Protein 4BKL (pdb70)

InterPro domains:
  IPR000885 Fibrillar collagen, C-terminal [PF01410] (1252-1486)
  IPR000885 Fibrillar collagen, C-terminal [PS51461] (1253-1487)
  IPR000885 Fibrillar collagen, C-terminal [SM00038] (1252-1487)
  IPR001007 VWFC domain [PF00093] (34-88)
  IPR001007 VWFC domain [PS01208] (52-88)
  IPR001007 VWFC domain [PS50184] (32-89)
  IPR001007 VWFC domain [SM00214] (34-88)
  IPR008160 Collagen triple helix repeat [PF01391] (116-173)
  IPR008160 Collagen triple helix repeat [PF01391] (258-317)
  IPR008160 Collagen triple helix repeat [PF01391] (801-859)
  IPR008160 Collagen triple helix repeat [PF01391] (1158-1214)
  IPR050149 Collagen superfamily [PTHR24023] (883-1233)

Organism: Mus musculus (NCBI:txid10090)

Sequence (495 aa):
QVQLQQSGAELAKPGTSVKMSCKASGYTFISYWMNWVKQRPGQGLEWIGAINPSDGYTEYNQKFKDKAIMTADRSSSTAYMQLSSLTSEDSALYYCARYGGYFDYWGQGTTLTVSSAKTTPPSVYPLAPGCGDTTGSSVTLGCLVKGYFPESVTVTWSSGSLSSSVHTFPALLQSGLYTMSSSVTVPSSTWPSQTVTCSVAHPASSTTVDKKLEPSDIVLTQSPASLAVSLGQRATISCRASESVEYFGTSLMQWYQQKPGQPPKLLIYAASNVESGVPARFSGSGSGTDFSLNIHPVEEDDIAMYFCQQSREVPYTFGGGSKLEIKRADAAPTVSIFPPSSEQLTSGGASVVCFLNNFYPKDINVKWKIDGSERQNGVLNSWTDQDSKDSTYSMSSTLTLTKDEYERHNSYTCEATHKTSTSPIVKSFNRNPGPGMGERGAAGIAGPKGPGPGPGPGMGERGAAGIAGPKGPGGPGPGMGERGAAGIAGPKGPG

B-factor: mean 119.39, std 26.13, range [68.27, 277.97]

Radius of gyration: 27.15 Å; Cα contacts (8 Å, |Δi|>4): 1372; chains: 5; bounding box: 95×53×59 Å

Solvent-accessible surface area: 23554 Å² total

GO terms:
  GO:0031012 extracellular matrix (C, HDA)
  GO:0005576 extracellular region (C, IDA)
  GO:0005604 basement membrane (C, IDA)
  GO:0005737 cytoplasm (C, IDA)
  GO:0031012 extracellular matrix (C, IDA)
  GO:0005581 collagen trimer (C, IDA)
  GO:0005585 collagen type II trimer (C, IDA)
  GO:0071773 cellular response to BMP stimulus (P, IDA)
  GO:0001502 cartilage condensation (P, IMP)
  GO:0001894 tissue homeostasis (P, IMP)
  GO:0001958 endochondral ossification (P, IMP)
  GO:0002062 chondrocyte differentiation (P, IMP)
  GO:0003007 heart morphogenesis (P, IMP)
  GO:0035108 limb morphogenesis (P, IMP)
  GO:0042472 inner ear morphogenesis (P, IMP)
  GO:0010468 regulation of gene expression (P, IMP)
  GO:0005585 collagen type II trimer (C, IMP)
  GO:2001240 negative regulation of extrinsic apoptotic signaling pathway in absence of ligand (P, IMP)
  GO:0030199 collagen fibril organization (P, IMP)
  GO:0051216 cartilage development (P, IMP)

Foldseek 3Di:
DWAWAWDAADEEEAQAKDKIKTQTDDDQLQPWKKFKWFDAPPDDIHTAWIARQVVQDIGGDPVCVVFKDKGYDNVRSMIMIMGGRHDQVNFGWMKMFTDDPHRPGIHPTHGYGYHPDDFDAWDKAWFADDPDDDADQKDKTKIKTWFGDDADKDKDKPNNPDPPQKDWDHWDADPNGIITMMMHMDTRVCPPVPWMKMKMDDVRVPDIDIGIDDHD/DKAKEKPDAEDAEAFQDKDKIKIFIPFWFADPPAHFKWKWWADPPDDIDTAGTSFQDGDPPHDPQWGWDDGTRMTMIMGGGDALVRFTKMKMWGPRDPVTDMYPIYGYAYDDDFDAWDKDKDWFDPVVVVVFKTKIKMKTDFGDDDDKDKWKAFPNHGDDDQKDKDKDDRHSPRRGIMMMMMRIDTNVVVVVTFKIKMWMDDPVDPDIDMDMDGHD/DDDDDDDDDDDDDDDDDDDPD/DCDDDDDDDDDDDDDDDDDDD/DQDDDDDDDDDDDDDDDDDDD

CATH classification: 2.60.40.10 (+1 more: 2.60.40.10)

Structure (mmCIF, N/CA/C/O backbone):
data_4BKL
#
_entry.id   4BKL
#
_cell.length_a   95.180
_cell.length_b   95.180
_cell.length_c   190.420
_cell.angle_alpha   90.00
_cell.angle_beta   90.00
_cell.angle_gamma   120.00
#
_symmetry.space_group_name_H-M   'P 31 2 1'
#
loop_
_entity.id
_entity.type
_entity.pdbx_description
1 polymer 'M2139 FAB FRAGMENT HEAVY CHAIN'
2 polymer 'M2139 FAB FRAGMENT LIGHT CHAIN'
3 polymer 'J1 EPITOPE'
#
loop_
_atom_site.group_PDB
_atom_site.id
_atom_site.type_symbol
_atom_site.label_atom_id
_atom_site.label_alt_id
_atom_site.label_comp_id
_atom_site.label_asym_id
_atom_site.label_entity_id
_atom_site.label_seq_id
_atom_site.pdbx_PDB_ins_code
_atom_site.Cartn_x
_atom_site.Cartn_y
_atom_site.Cartn_z
_atom_site.occupancy
_atom_site.B_iso_or_equiv
_atom_site.auth_seq_id
_atom_site.auth_comp_id
_atom_site.auth_asym_id
_atom_site.auth_atom_id
_atom_site.pdbx_PDB_model_num
ATOM 1 N N . GLN A 1 1 ? -44.980 33.619 7.599 1.00 106.64 1 GLN A N 1
ATOM 2 C CA . GLN A 1 1 ? -44.641 32.861 6.361 1.00 114.53 1 GLN A CA 1
ATOM 3 C C . GLN A 1 1 ? -44.658 31.356 6.659 1.00 117.74 1 GLN A C 1
ATOM 4 O O . GLN A 1 1 ? -44.577 30.933 7.820 1.00 117.21 1 GLN A O 1
ATOM 10 N N . VAL A 1 2 ? -44.815 30.570 5.593 1.00 114.08 2 VAL A N 1
ATOM 11 C CA . VAL A 1 2 ? -44.547 29.133 5.594 1.00 110.67 2 VAL A CA 1
ATOM 12 C C . VAL A 1 2 ? -43.307 28.803 6.438 1.00 110.83 2 VAL A C 1
ATOM 13 O O . VAL A 1 2 ? -42.240 29.393 6.246 1.00 98.83 2 VAL A O 1
ATOM 17 N N . GLN A 1 3 ? -43.445 27.847 7.353 1.00 114.56 3 GLN A N 1
ATOM 18 C CA . GLN A 1 3 ? -42.325 27.435 8.207 1.00 117.02 3 GLN A CA 1
ATOM 19 C C . GLN A 1 3 ? -42.347 25.962 8.600 1.00 109.70 3 GLN A C 1
ATOM 20 O O . GLN A 1 3 ? -43.404 25.413 8.917 1.00 120.26 3 GLN A O 1
ATOM 26 N N . LEU A 1 4 ? -41.158 25.355 8.618 1.00 94.72 4 LEU A N 1
ATOM 27 C CA . LEU A 1 4 ? -40.997 23.927 8.883 1.00 88.50 4 LEU A CA 1
ATOM 28 C C . LEU A 1 4 ? -40.089 23.682 10.088 1.00 90.28 4 LEU A C 1
ATOM 29 O O . LEU A 1 4 ? -38.889 23.410 9.962 1.00 85.61 4 LEU A O 1
ATOM 34 N N . GLN A 1 5 ? -40.689 23.778 11.265 1.00 94.78 5 GLN A N 1
ATOM 35 C CA . GLN A 1 5 ? -39.949 23.691 12.512 1.00 106.09 5 GLN A CA 1
ATOM 36 C C . GLN A 1 5 ? -39.584 22.247 12.744 1.00 97.42 5 GLN A C 1
ATOM 37 O O . GLN A 1 5 ? -40.441 21.424 13.078 1.00 106.55 5 GLN A O 1
ATOM 43 N N . GLN A 1 6 ? -38.307 21.951 12.551 1.00 89.99 6 GLN A N 1
ATOM 44 C CA . GLN A 1 6 ? -37.767 20.613 12.771 1.00 93.33 6 GLN A CA 1
ATOM 45 C C . GLN A 1 6 ? -37.306 20.382 14.191 1.00 88.13 6 GLN A C 1
ATOM 46 O O . GLN A 1 6 ? -36.896 21.305 14.872 1.00 97.67 6 GLN A O 1
ATOM 52 N N . SER A 1 7 ? -37.342 19.135 14.632 1.00 93.46 7 SER A N 1
ATOM 53 C CA . SER A 1 7 ? -36.944 18.820 16.009 1.00 95.13 7 SER A CA 1
ATOM 54 C C . SER A 1 7 ? -35.431 18.891 16.245 1.00 90.90 7 SER A C 1
ATOM 55 O O . SER A 1 7 ? -34.611 18.931 15.307 1.00 75.29 7 SER A O 1
ATOM 58 N N . GLY A 1 8 ? -35.096 18.859 17.535 1.00 94.03 8 GLY A N 1
ATOM 59 C CA . GLY A 1 8 ? -33.724 18.948 18.023 1.00 96.02 8 GLY A CA 1
ATOM 60 C C . GLY A 1 8 ? -32.813 17.838 17.558 1.00 92.58 8 GLY A C 1
ATOM 61 O O . GLY A 1 8 ? -33.271 16.790 17.123 1.00 95.88 8 GLY A O 1
ATOM 62 N N . ALA A 1 9 ? -31.511 18.086 17.645 1.00 99.31 9 ALA A N 1
ATOM 63 C CA . ALA A 1 9 ? -30.514 17.112 17.231 1.00 96.83 9 ALA A CA 1
ATOM 64 C C . ALA A 1 9 ? -30.518 15.960 18.201 1.00 95.71 9 ALA A C 1
ATOM 65 O O . ALA A 1 9 ? -31.080 16.062 19.307 1.00 82.90 9 ALA A O 1
ATOM 67 N N . GLU A 1 10 ? -29.879 14.874 17.760 1.00 104.20 10 GLU A N 1
ATOM 68 C CA . GLU A 1 10 ? -30.011 13.557 18.380 1.00 104.08 10 GLU A CA 1
ATOM 69 C C . GLU A 1 10 ? -28.766 12.721 18.267 1.00 99.47 10 GLU A C 1
ATOM 70 O O . GLU A 1 10 ? -28.120 12.676 17.205 1.00 96.97 10 GLU A O 1
ATOM 76 N N . LEU A 1 11 ? -28.459 12.034 19.363 1.00 95.07 11 LEU A N 1
ATOM 77 C CA . LEU A 1 11 ? -27.447 10.987 19.353 1.00 100.84 11 LEU A CA 1
ATOM 78 C C . LEU A 1 11 ? -28.018 9.658 19.870 1.00 109.00 11 LEU A C 1
ATOM 79 O O . LEU A 1 11 ? -28.751 9.630 20.864 1.00 117.34 11 LEU A O 1
ATOM 84 N N . ALA A 1 12 ? -27.687 8.557 19.194 1.00 110.60 12 ALA A N 1
ATOM 85 C CA . ALA A 1 12 ? -28.234 7.247 19.573 1.00 112.65 12 ALA A CA 1
ATOM 86 C C . ALA A 1 12 ? -27.218 6.108 19.448 1.00 118.08 12 ALA A C 1
ATOM 87 O O . ALA A 1 12 ? -26.347 6.117 18.559 1.00 108.48 12 ALA A O 1
ATOM 89 N N . LYS A 1 13 ? -27.335 5.135 20.354 1.00 113.29 13 LYS A N 1
ATOM 90 C CA . LYS A 1 13 ? -26.481 3.959 20.317 1.00 113.37 13 LYS A CA 1
ATOM 91 C C . LYS A 1 13 ? -26.952 3.077 19.174 1.00 108.00 13 LYS A C 1
ATOM 92 O O . LYS A 1 13 ? -28.161 2.940 18.964 1.00 106.99 13 LYS A O 1
ATOM 98 N N . PRO A 1 14 ? -26.012 2.474 18.427 1.00 102.82 14 PRO A N 1
ATOM 99 C CA . PRO A 1 14 ? -26.470 1.740 17.253 1.00 103.53 14 PRO A CA 1
ATOM 100 C C . PRO A 1 14 ? -27.441 0.637 17.649 1.00 108.84 14 PRO A C 1
ATOM 101 O O . PRO A 1 14 ? -27.367 0.122 18.769 1.00 105.66 14 PRO A O 1
ATOM 105 N N . GLY A 1 15 ? -28.360 0.307 16.750 1.00 108.63 15 GLY A N 1
ATOM 106 C CA . GLY A 1 15 ? -29.401 -0.663 17.042 1.00 117.03 15 GLY A CA 1
ATOM 107 C C . GLY A 1 15 ? -30.610 -0.125 17.797 1.00 118.38 15 GLY A C 1
ATOM 108 O O . GLY A 1 15 ? -31.535 -0.883 18.065 1.00 124.81 15 GLY A O 1
ATOM 109 N N . THR A 1 16 ? -30.636 1.162 18.141 1.00 115.98 16 THR A N 1
ATOM 110 C CA . THR A 1 16 ? -31.825 1.732 18.797 1.00 117.74 16 THR A CA 1
ATOM 111 C C . THR A 1 16 ? -32.759 2.435 17.805 1.00 121.32 16 THR A C 1
ATOM 112 O O . THR A 1 16 ? -32.408 2.636 16.647 1.00 101.72 16 THR A O 1
ATOM 116 N N . SER A 1 17 ? -33.964 2.773 18.259 1.00 128.94 17 SER A N 1
ATOM 117 C CA . SER A 1 17 ? -34.899 3.530 17.424 1.00 135.27 17 SER A CA 1
ATOM 118 C C . SER A 1 17 ? -34.716 5.030 17.665 1.00 135.97 17 SER A C 1
ATOM 119 O O . SER A 1 17 ? -34.040 5.436 18.617 1.00 132.15 17 SER A O 1
ATOM 122 N N . VAL A 1 18 ? -35.316 5.833 16.784 1.00 128.58 18 VAL A N 1
ATOM 123 C CA . VAL A 1 18 ? -35.269 7.297 16.844 1.00 111.82 18 VAL A CA 1
ATOM 124 C C . VAL A 1 18 ? -36.464 7.878 16.100 1.00 113.07 18 VAL A C 1
ATOM 125 O O . VAL A 1 18 ? -36.752 7.488 14.963 1.00 113.06 18 VAL A O 1
ATOM 129 N N . LYS A 1 19 ? -37.147 8.824 16.737 1.00 117.05 19 LYS A N 1
ATOM 130 C CA . LYS A 1 19 ? -38.306 9.478 16.135 1.00 115.65 19 LYS A CA 1
ATOM 131 C C . LYS A 1 19 ? -38.050 10.973 15.973 1.00 117.38 19 LYS A C 1
ATOM 132 O O . LYS A 1 19 ? -37.453 11.612 16.833 1.00 116.23 19 LYS A O 1
ATOM 138 N N . MET A 1 20 ? -38.518 11.519 14.860 1.00 117.50 20 MET A N 1
ATOM 139 C CA . MET A 1 20 ? -38.208 12.882 14.476 1.00 110.13 20 MET A CA 1
ATOM 140 C C . MET A 1 20 ? -39.445 13.640 14.047 1.00 114.09 20 MET A C 1
ATOM 141 O O . MET A 1 20 ? -40.418 13.067 13.558 1.00 114.56 20 MET A O 1
ATOM 146 N N . SER A 1 21 ? -39.355 14.954 14.175 1.00 112.96 21 SER A N 1
ATOM 147 C CA . SER A 1 21 ? -40.494 15.814 14.031 1.00 107.07 21 SER A CA 1
ATOM 148 C C . SER A 1 21 ? -40.251 16.902 12.993 1.00 103.84 21 SER A C 1
ATOM 149 O O . SER A 1 21 ? -39.100 17.200 12.633 1.00 105.70 21 SER A O 1
ATOM 152 N N . CYS A 1 22 ? -41.357 17.468 12.507 1.00 99.45 22 CYS A N 1
ATOM 153 C CA . CYS A 1 22 ? -41.341 18.576 11.546 1.00 97.45 22 CYS A CA 1
ATOM 154 C C . CYS A 1 22 ? -42.674 19.326 11.604 1.00 99.18 22 CYS A C 1
ATOM 155 O O . CYS A 1 22 ? -43.523 19.166 10.738 1.00 92.69 22 CYS A O 1
ATOM 158 N N . LYS A 1 23 ? -42.852 20.138 12.647 1.00 110.33 23 LYS A N 1
ATOM 159 C CA . LYS A 1 23 ? -44.065 20.947 12.795 1.00 112.59 23 LYS A CA 1
ATOM 160 C C . LYS A 1 23 ? -44.202 21.924 11.627 1.00 109.02 23 LYS A C 1
ATOM 161 O O . LYS A 1 23 ? -43.359 22.796 11.416 1.00 109.56 23 LYS A O 1
ATOM 167 N N . ALA A 1 24 ? -45.279 21.767 10.873 1.00 107.85 24 ALA A N 1
ATOM 168 C CA . ALA A 1 24 ? -45.524 22.596 9.704 1.00 107.80 24 ALA A CA 1
ATOM 169 C C . ALA A 1 24 ? -46.451 23.728 10.085 1.00 110.85 24 ALA A C 1
ATOM 170 O O . ALA A 1 24 ? -47.304 23.568 10.962 1.00 112.73 24 ALA A O 1
ATOM 172 N N . SER A 1 25 ? -46.280 24.867 9.409 1.00 113.16 25 SER A N 1
ATOM 173 C CA . SER A 1 25 ? -47.058 26.081 9.683 1.00 107.85 25 SER A CA 1
ATOM 174 C C . SER A 1 25 ? -47.076 27.064 8.508 1.00 109.29 25 SER A C 1
ATOM 175 O O . SER A 1 25 ? -46.134 27.132 7.711 1.00 114.23 25 SER A O 1
ATOM 178 N N . GLY A 1 26 ? -48.164 27.821 8.411 1.00 106.63 26 GLY A N 1
ATOM 179 C CA . GLY A 1 26 ? -48.279 28.879 7.422 1.00 105.08 26 GLY A CA 1
ATOM 180 C C . GLY A 1 26 ? -48.914 28.483 6.106 1.00 109.32 26 GLY A C 1
ATOM 181 O O . GLY A 1 26 ? -48.943 29.288 5.189 1.00 118.53 26 GLY A O 1
ATOM 182 N N . TYR A 1 27 ? -49.417 27.254 5.994 1.00 113.57 27 TYR A N 1
ATOM 183 C CA . TYR A 1 27 ? -50.124 26.792 4.772 1.00 116.94 27 TYR A CA 1
ATOM 184 C C . TYR A 1 27 ? -51.027 25.640 5.172 1.00 110.44 27 TYR A C 1
ATOM 185 O O . TYR A 1 27 ? -50.844 25.107 6.254 1.00 107.60 27 TYR A O 1
ATOM 194 N N . THR A 1 28 ? -51.995 25.243 4.344 1.00 113.64 28 THR A N 1
ATOM 195 C CA . THR A 1 28 ? -52.842 24.084 4.719 1.00 118.57 28 THR A CA 1
ATOM 196 C C . THR A 1 28 ? -51.999 22.815 4.726 1.00 117.08 28 THR A C 1
ATOM 197 O O . THR A 1 28 ? -51.412 22.489 3.703 1.00 123.42 28 THR A O 1
ATOM 201 N N . PHE A 1 29 ? -51.952 22.100 5.855 1.00 116.60 29 PHE A N 1
ATOM 202 C CA . PHE A 1 29 ? -51.022 20.953 6.025 1.00 118.58 29 PHE A CA 1
ATOM 203 C C . PHE A 1 29 ? -51.326 19.844 5.042 1.00 119.05 29 PHE A C 1
ATOM 204 O O . PHE A 1 29 ? -50.434 19.237 4.435 1.00 117.68 29 PHE A O 1
ATOM 212 N N . ILE A 1 30 ? -52.623 19.615 4.916 1.00 115.81 30 ILE A N 1
ATOM 213 C CA . ILE A 1 30 ? -53.202 18.576 4.103 1.00 109.85 30 ILE A CA 1
ATOM 214 C C . ILE A 1 30 ? -52.848 18.724 2.627 1.00 103.28 30 ILE A C 1
ATOM 215 O O . ILE A 1 30 ? -52.620 17.748 1.924 1.00 109.09 30 ILE A O 1
ATOM 220 N N . SER A 1 31 ? -52.805 19.949 2.151 1.00 95.03 31 SER A N 1
ATOM 221 C CA . SER A 1 31 ? -52.845 20.160 0.733 1.00 96.80 31 SER A CA 1
ATOM 222 C C . SER A 1 31 ? -51.568 19.832 0.005 1.00 97.77 31 SER A C 1
ATOM 223 O O . SER A 1 31 ? -51.582 19.733 -1.216 1.00 94.97 31 SER A O 1
ATOM 226 N N . TYR A 1 32 ? -50.468 19.683 0.737 1.00 99.87 32 TYR A N 1
ATOM 227 C CA . TYR A 1 32 ? -49.167 19.446 0.122 1.00 101.77 32 TYR A CA 1
ATOM 228 C C . TYR A 1 32 ? -48.554 18.182 0.674 1.00 102.82 32 TYR A C 1
ATOM 229 O O . TYR A 1 32 ? -48.439 18.011 1.911 1.00 93.48 32 TYR A O 1
ATOM 238 N N . TRP A 1 33 ? -48.149 17.311 -0.253 1.00 99.18 33 TRP A N 1
ATOM 239 C CA . TRP A 1 33 ? -47.312 16.163 0.066 1.00 96.66 33 TRP A CA 1
ATOM 240 C C . TRP A 1 33 ? -46.086 16.680 0.760 1.00 87.87 33 TRP A C 1
ATOM 241 O O . TRP A 1 33 ? -45.490 17.625 0.278 1.00 88.90 33 TRP A O 1
ATOM 252 N N . MET A 1 34 ? -45.710 16.059 1.868 1.00 85.70 34 MET A N 1
ATOM 253 C CA . MET A 1 34 ? -44.457 16.354 2.567 1.00 93.19 34 MET A CA 1
ATOM 254 C C . MET A 1 34 ? -43.413 15.259 2.296 1.00 89.23 34 MET A C 1
ATOM 255 O O . MET A 1 34 ? -43.731 14.083 2.332 1.00 105.52 34 MET A O 1
ATOM 260 N N . ASN A 1 35 ? -42.163 15.645 2.060 1.00 86.51 35 ASN A N 1
ATOM 261 C CA . ASN A 1 35 ? -41.073 14.687 1.799 1.00 84.98 35 ASN A CA 1
ATOM 262 C C . ASN A 1 35 ? -39.954 14.709 2.823 1.00 88.74 35 ASN A C 1
ATOM 263 O O . ASN A 1 35 ? -39.856 15.627 3.622 1.00 102.58 35 ASN A O 1
ATOM 268 N N . TRP A 1 36 ? -39.092 13.698 2.770 1.00 90.83 36 TRP A N 1
ATOM 269 C CA . TRP A 1 36 ? -37.920 13.612 3.645 1.00 85.16 36 TRP A CA 1
ATOM 270 C C . TRP A 1 36 ? -36.680 13.337 2.829 1.00 85.37 36 TRP A C 1
ATOM 271 O O . TRP A 1 36 ? -36.705 12.511 1.913 1.00 86.43 36 TRP A O 1
ATOM 282 N N . VAL A 1 37 ? -35.602 14.051 3.151 1.00 84.72 37 VAL A N 1
ATOM 283 C CA . VAL A 1 37 ? -34.324 13.871 2.466 1.00 79.96 37 VAL A CA 1
ATOM 284 C C . VAL A 1 37 ? -33.209 13.594 3.445 1.00 80.57 37 VAL A C 1
ATOM 285 O O . VAL A 1 37 ? -33.304 13.933 4.634 1.00 79.39 37 VAL A O 1
ATOM 289 N N . LYS A 1 38 ? -32.164 12.939 2.944 1.00 80.02 38 LYS A N 1
ATOM 290 C CA . LYS A 1 38 ? -31.016 12.611 3.765 1.00 90.68 38 LYS A CA 1
ATOM 291 C C . LYS A 1 38 ? -29.764 13.187 3.142 1.00 94.14 38 LYS A C 1
ATOM 292 O O . LYS A 1 38 ? -29.474 12.961 1.959 1.00 91.67 38 LYS A O 1
ATOM 298 N N . GLN A 1 39 ? -29.029 13.937 3.958 1.00 94.53 39 GLN A N 1
ATOM 299 C CA . GLN A 1 39 ? -27.752 14.472 3.549 1.00 95.55 39 GLN A CA 1
ATOM 300 C C . GLN A 1 39 ? -26.663 14.027 4.482 1.00 95.66 39 GLN A C 1
ATOM 301 O O . GLN A 1 39 ? -26.734 14.252 5.696 1.00 82.13 39 GLN A O 1
ATOM 307 N N . ARG A 1 40 ? -25.653 13.409 3.886 1.00 101.32 40 ARG A N 1
ATOM 308 C CA . ARG A 1 40 ? -24.462 13.015 4.590 1.00 119.37 40 ARG A CA 1
ATOM 309 C C . ARG A 1 40 ? -23.383 13.995 4.136 1.00 138.79 40 ARG A C 1
ATOM 310 O O . ARG A 1 40 ? -23.175 14.172 2.928 1.00 143.37 40 ARG A O 1
ATOM 318 N N . PRO A 1 41 ? -22.704 14.657 5.098 1.00 152.18 41 PRO A N 1
ATOM 319 C CA . PRO A 1 41 ? -21.893 15.794 4.673 1.00 149.42 41 PRO A CA 1
ATOM 320 C C . PRO A 1 41 ? -20.833 15.364 3.676 1.00 143.15 41 PRO A C 1
ATOM 321 O O . PRO A 1 41 ? -20.225 14.308 3.845 1.00 135.28 41 PRO A O 1
ATOM 325 N N . GLY A 1 42 ? -20.650 16.161 2.628 1.00 144.64 42 GLY A N 1
ATOM 326 C CA . GLY A 1 42 ? -19.682 15.849 1.581 1.00 150.75 42 GLY A CA 1
ATOM 327 C C . GLY A 1 42 ? -20.181 14.786 0.627 1.00 154.87 42 GLY A C 1
ATOM 328 O O . GLY A 1 42 ? -19.415 14.235 -0.162 1.00 161.58 42 GLY A O 1
ATOM 329 N N . GLN A 1 43 ? -21.472 14.491 0.709 1.00 157.80 43 GLN A N 1
ATOM 330 C CA . GLN A 1 43 ? -22.120 13.618 -0.245 1.00 164.25 43 GLN A CA 1
ATOM 331 C C . GLN A 1 43 ? -23.503 14.204 -0.583 1.00 169.81 43 GLN A C 1
ATOM 332 O O . GLN A 1 43 ? -24.022 15.074 0.131 1.00 157.33 43 GLN A O 1
ATOM 338 N N . GLY A 1 44 ? -24.074 13.746 -1.692 1.00 161.84 44 GLY A N 1
ATOM 339 C CA . GLY A 1 44 ? -25.304 14.309 -2.213 1.00 143.65 44 GLY A CA 1
ATOM 340 C C . GLY A 1 44 ? -26.534 14.087 -1.365 1.00 128.89 44 GLY A C 1
ATOM 341 O O . GLY A 1 44 ? -26.497 13.511 -0.276 1.00 118.73 44 GLY A O 1
ATOM 342 N N . LEU A 1 45 ? -27.641 14.573 -1.896 1.00 121.11 45 LEU A N 1
ATOM 343 C CA . LEU A 1 45 ? -28.932 14.494 -1.233 1.00 113.63 45 LEU A CA 1
ATOM 344 C C . LEU A 1 45 ? -29.669 13.234 -1.684 1.00 100.95 45 LEU A C 1
ATOM 345 O O . LEU A 1 45 ? -29.788 12.996 -2.866 1.00 113.20 45 LEU A O 1
ATOM 350 N N . GLU A 1 46 ? -30.154 12.432 -0.741 1.00 96.69 46 GLU A N 1
ATOM 351 C CA . GLU A 1 46 ? -30.819 11.152 -1.038 1.00 95.17 46 GLU A CA 1
ATOM 352 C C . GLU A 1 46 ? -32.290 11.195 -0.632 1.00 92.00 46 GLU A C 1
ATOM 353 O O . GLU A 1 46 ? -32.587 11.333 0.566 1.00 88.70 46 GLU A O 1
ATOM 359 N N . TRP A 1 47 ? -33.205 11.041 -1.597 1.00 87.33 47 TRP A N 1
ATOM 360 C CA . TRP A 1 47 ? -34.647 11.077 -1.296 1.00 88.05 47 TRP A CA 1
ATOM 361 C C . TRP A 1 47 ? -35.053 9.859 -0.525 1.00 84.40 47 TRP A C 1
ATOM 362 O O . TRP A 1 47 ? -34.806 8.746 -0.951 1.00 96.60 47 TRP A O 1
ATOM 373 N N . ILE A 1 48 ? -35.690 10.057 0.608 1.00 85.41 48 ILE A N 1
ATOM 374 C CA . ILE A 1 48 ? -36.040 8.931 1.446 1.00 93.56 48 ILE A CA 1
ATOM 375 C C . ILE A 1 48 ? -37.412 8.443 1.078 1.00 101.20 48 ILE A C 1
ATOM 376 O O . ILE A 1 48 ? -37.608 7.292 0.735 1.00 117.75 48 ILE A O 1
ATOM 381 N N . GLY A 1 49 ? -38.367 9.342 1.200 1.00 108.38 49 GLY A N 1
ATOM 382 C CA . GLY A 1 49 ? -39.727 9.046 0.875 1.00 108.93 49 GLY A CA 1
ATOM 383 C C . GLY A 1 49 ? -40.575 10.285 0.997 1.00 106.28 49 GLY A C 1
ATOM 384 O O . GLY A 1 49 ? -40.072 11.375 1.209 1.00 125.50 49 GLY A O 1
ATOM 385 N N . ALA A 1 50 ? -41.873 10.113 0.834 1.00 101.00 50 ALA A N 1
ATOM 386 C CA . ALA A 1 50 ? -42.824 11.182 1.033 1.00 97.31 50 ALA A CA 1
ATOM 387 C C . ALA A 1 50 ? -44.115 10.656 1.635 1.00 89.55 50 ALA A C 1
ATOM 388 O O . ALA A 1 50 ? -44.504 9.532 1.380 1.00 104.81 50 ALA A O 1
ATOM 390 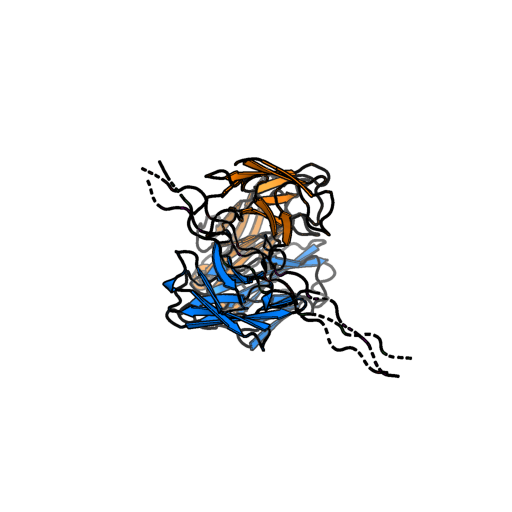N N . ILE A 1 51 ? -44.791 11.489 2.406 1.00 81.52 51 ILE A N 1
ATOM 391 C CA . ILE A 1 51 ? -46.078 11.137 2.960 1.00 80.33 51 ILE A CA 1
ATOM 392 C C . ILE A 1 51 ? -47.102 12.218 2.696 1.00 82.31 51 ILE A C 1
ATOM 393 O O . ILE A 1 51 ? -46.922 13.345 3.124 1.00 99.36 51 ILE A O 1
ATOM 398 N N . ASN A 1 52 ? -48.192 11.869 2.017 1.00 82.35 52 ASN A N 1
ATOM 399 C CA . ASN A 1 52 ? -49.368 12.734 1.976 1.00 82.32 52 ASN A CA 1
ATOM 400 C C . ASN A 1 52 ? -50.020 12.690 3.357 1.00 78.74 52 ASN A C 1
ATOM 401 O O . ASN A 1 52 ? -50.199 11.614 3.905 1.00 81.37 52 ASN A O 1
ATOM 406 N N . PRO A 1 53 ? -50.351 13.849 3.939 1.00 80.76 53 PRO A N 1
ATOM 407 C CA . PRO A 1 53 ? -50.834 13.851 5.320 1.00 85.33 53 PRO A CA 1
ATOM 408 C C . PRO A 1 53 ? -52.324 13.844 5.442 1.00 91.83 53 PRO A C 1
ATOM 409 O O . PRO A 1 53 ? -52.839 13.484 6.492 1.00 99.67 53 PRO A O 1
ATOM 413 N N . SER A 1 54 ? -53.024 14.236 4.387 1.00 96.11 54 SER A N 1
ATOM 414 C CA . SER A 1 54 ? -54.493 14.193 4.409 1.00 102.72 54 SER A CA 1
ATOM 415 C C . SER A 1 54 ? -55.078 12.788 4.697 1.00 106.85 54 SER A C 1
ATOM 416 O O . SER A 1 54 ? -56.197 12.674 5.225 1.00 107.35 54 SER A O 1
ATOM 419 N N . ASP A 1 55 ? -54.326 11.739 4.339 1.00 100.35 55 ASP A N 1
ATOM 420 C CA . ASP A 1 55 ? -54.750 10.349 4.556 1.00 93.86 55 ASP A CA 1
ATOM 421 C C . ASP A 1 55 ? -53.738 9.455 5.320 1.00 94.97 55 ASP A C 1
ATOM 422 O O . ASP A 1 55 ? -54.135 8.472 5.935 1.00 103.12 55 ASP A O 1
ATOM 427 N N . GLY A 1 56 ? -52.458 9.814 5.329 1.00 93.13 56 GLY A N 1
ATOM 428 C CA . GLY A 1 56 ? -51.430 9.008 6.002 1.00 90.08 56 GLY A CA 1
ATOM 429 C C . GLY A 1 56 ? -50.693 8.154 4.985 1.00 91.45 56 GLY A C 1
ATOM 430 O O . GLY A 1 56 ? -49.723 7.443 5.306 1.00 89.59 56 GLY A O 1
ATOM 431 N N . TYR A 1 57 ? -51.152 8.226 3.740 1.00 88.70 57 TYR A N 1
ATOM 432 C CA . TYR A 1 57 ? -50.577 7.411 2.679 1.00 99.95 57 TYR A CA 1
ATOM 433 C C . TYR A 1 57 ? -49.135 7.801 2.503 1.00 91.10 57 TYR A C 1
ATOM 434 O O . TYR A 1 57 ? -48.774 8.929 2.768 1.00 104.97 57 TYR A O 1
ATOM 443 N N . THR A 1 58 ? -48.315 6.870 2.049 1.00 85.11 58 THR A N 1
ATOM 444 C CA . THR A 1 58 ? -46.886 7.083 2.024 1.00 84.77 58 THR A CA 1
ATOM 445 C C . THR A 1 58 ? -46.260 6.391 0.856 1.00 81.64 58 THR A C 1
ATOM 446 O O . THR A 1 58 ? -46.801 5.431 0.349 1.00 91.82 58 THR A O 1
ATOM 450 N N . GLU A 1 59 ? -45.110 6.876 0.429 1.00 85.10 59 GLU A N 1
ATOM 451 C CA . GLU A 1 59 ? -44.364 6.240 -0.645 1.00 90.35 59 GLU A CA 1
ATOM 452 C C . GLU A 1 59 ? -42.889 6.368 -0.357 1.00 92.36 59 GLU A C 1
ATOM 453 O O . GLU A 1 59 ? -42.413 7.460 -0.123 1.00 99.32 59 GLU A O 1
ATOM 459 N N . TYR A 1 60 ? -42.174 5.246 -0.385 1.00 98.20 60 TYR A N 1
ATOM 460 C CA . TYR A 1 60 ? -40.761 5.187 -0.011 1.00 92.88 60 TYR A CA 1
ATOM 461 C C . TYR A 1 60 ? -39.849 4.887 -1.201 1.00 97.21 60 TYR A C 1
ATOM 462 O O . TYR A 1 60 ? -40.222 4.234 -2.173 1.00 104.75 60 TYR A O 1
ATOM 471 N N . ASN A 1 61 ? -38.647 5.418 -1.134 1.00 103.46 61 ASN A N 1
ATOM 472 C CA . ASN A 1 61 ? -37.616 4.990 -2.024 1.00 104.67 61 ASN A CA 1
ATOM 473 C C . ASN A 1 61 ? -37.378 3.572 -1.580 1.00 114.48 61 ASN A C 1
ATOM 474 O O . ASN A 1 61 ? -37.529 3.254 -0.381 1.00 103.42 61 ASN A O 1
ATOM 479 N N . GLN A 1 62 ? -37.043 2.722 -2.549 1.00 127.25 62 GLN A N 1
ATOM 480 C CA . GLN A 1 62 ? -36.750 1.309 -2.295 1.00 125.45 62 GLN A CA 1
ATOM 481 C C . GLN A 1 62 ? -35.755 1.125 -1.169 1.00 113.55 62 GLN A C 1
ATOM 482 O O . GLN A 1 62 ? -35.944 0.282 -0.300 1.00 103.93 62 GLN A O 1
ATOM 488 N N . LYS A 1 63 ? -34.703 1.934 -1.188 1.00 108.21 63 LYS A N 1
ATOM 489 C CA . LYS A 1 63 ? -33.609 1.785 -0.248 1.00 104.92 63 LYS A CA 1
ATOM 490 C C . LYS A 1 63 ? -34.067 1.883 1.195 1.00 98.23 63 LYS A C 1
ATOM 491 O O . LYS A 1 63 ? -33.631 1.103 2.027 1.00 104.16 63 LYS A O 1
ATOM 497 N N . PHE A 1 64 ? -34.952 2.820 1.501 1.00 98.75 64 PHE A N 1
ATOM 498 C CA . PHE A 1 64 ? -35.215 3.144 2.910 1.00 102.63 64 PHE A CA 1
ATOM 499 C C . PHE A 1 64 ? -36.434 2.451 3.469 1.00 102.31 64 PHE A C 1
ATOM 500 O O . PHE A 1 64 ? -36.823 2.747 4.610 1.00 93.02 64 PHE A O 1
ATOM 508 N N . LYS A 1 65 ? -37.020 1.540 2.684 1.00 101.33 65 LYS A N 1
ATOM 509 C CA . LYS A 1 65 ? -38.306 0.924 3.036 1.00 112.27 65 LYS A CA 1
ATOM 510 C C . LYS A 1 65 ? -38.312 0.213 4.397 1.00 113.45 65 LYS A C 1
ATOM 511 O O . LYS A 1 65 ? -39.304 0.274 5.132 1.00 96.67 65 LYS A O 1
ATOM 517 N N . ASP A 1 66 ? -37.212 -0.460 4.728 1.00 126.87 66 ASP A N 1
ATOM 518 C CA . ASP A 1 66 ? -37.095 -1.188 6.006 1.00 131.82 66 ASP A CA 1
ATOM 519 C C . ASP A 1 66 ? -36.727 -0.268 7.163 1.00 121.98 66 ASP A C 1
ATOM 520 O O . ASP A 1 66 ? -37.064 -0.551 8.312 1.00 122.30 66 ASP A O 1
ATOM 525 N N . LYS A 1 67 ? -36.056 0.837 6.839 1.00 119.09 67 LYS A N 1
ATOM 526 C CA . LYS A 1 67 ? -35.483 1.767 7.827 1.00 108.26 67 LYS A CA 1
ATOM 527 C C . LYS A 1 67 ? -36.461 2.837 8.327 1.00 100.78 67 LYS A C 1
ATOM 528 O O . LYS A 1 67 ? -36.678 3.013 9.542 1.00 85.02 67 LYS A O 1
ATOM 534 N N . ALA A 1 68 ? -37.041 3.524 7.342 1.00 97.82 68 ALA A N 1
ATOM 535 C CA . ALA A 1 68 ? -37.808 4.751 7.524 1.00 99.26 68 ALA A CA 1
ATOM 536 C C . ALA A 1 68 ? -39.289 4.480 7.668 1.00 92.38 68 ALA A C 1
ATOM 537 O O . ALA A 1 68 ? -39.850 3.770 6.865 1.00 105.81 68 ALA A O 1
ATOM 539 N N . ILE A 1 69 ? -39.936 5.071 8.659 1.00 90.64 69 ILE A N 1
ATOM 540 C CA . ILE A 1 69 ? -41.377 4.874 8.859 1.00 95.46 69 ILE A CA 1
ATOM 541 C C . ILE A 1 69 ? -42.105 6.241 9.048 1.00 96.44 69 ILE A C 1
ATOM 542 O O . ILE A 1 69 ? -42.181 6.809 10.156 1.00 84.08 69 ILE A O 1
ATOM 547 N N . MET A 1 70 ? -42.625 6.771 7.942 1.00 92.96 70 MET A N 1
ATOM 548 C CA . MET A 1 70 ? -43.225 8.114 7.926 1.00 88.62 70 MET A CA 1
ATOM 549 C C . MET A 1 70 ? -44.650 8.169 8.528 1.00 92.86 70 MET A C 1
ATOM 550 O O . MET A 1 70 ? -45.497 7.340 8.241 1.00 101.61 70 MET A O 1
ATOM 555 N N . THR A 1 71 ? -44.904 9.179 9.353 1.00 100.45 71 THR A N 1
ATOM 556 C CA . THR A 1 71 ? -46.197 9.383 10.014 1.00 97.46 71 THR A CA 1
ATOM 557 C C . THR A 1 71 ? -46.604 10.841 9.957 1.00 105.70 71 THR A C 1
ATOM 558 O O . THR A 1 71 ? -45.741 11.713 9.787 1.00 125.99 71 THR A O 1
ATOM 562 N N . ALA A 1 72 ? -47.902 11.095 10.156 1.00 104.20 72 ALA A N 1
ATOM 563 C CA . ALA A 1 72 ? -48.446 12.458 10.242 1.00 102.21 72 ALA A CA 1
ATOM 564 C C . ALA A 1 72 ? -49.642 12.614 11.187 1.00 104.54 72 ALA A C 1
ATOM 565 O O . ALA A 1 72 ? -50.490 11.735 11.272 1.00 119.27 72 ALA A O 1
ATOM 567 N N . ASP A 1 73 ? -49.698 13.755 11.873 1.00 108.37 73 ASP A N 1
ATOM 568 C CA . ASP A 1 73 ? -50.801 14.107 12.768 1.00 108.46 73 ASP A CA 1
ATOM 569 C C . ASP A 1 73 ? -51.490 15.368 12.252 1.00 113.13 73 ASP A C 1
ATOM 570 O O . ASP A 1 73 ? -50.888 16.440 12.230 1.00 122.09 73 ASP A O 1
ATOM 575 N N . ARG A 1 74 ? -52.757 15.249 11.864 1.00 112.78 74 ARG A N 1
ATOM 576 C CA . ARG A 1 74 ? -53.499 16.389 11.314 1.00 110.57 74 ARG A CA 1
ATOM 577 C C . ARG A 1 74 ? -53.802 17.490 12.332 1.00 110.01 74 ARG A C 1
ATOM 578 O O . ARG A 1 74 ? -53.779 18.670 11.991 1.00 114.19 74 ARG A O 1
ATOM 586 N N . SER A 1 75 ? -54.090 17.122 13.571 1.00 107.70 75 SER A N 1
ATOM 587 C CA . SER A 1 75 ? -54.344 18.124 14.597 1.00 115.91 75 SER A CA 1
ATOM 588 C C . SER A 1 75 ? -53.084 18.947 14.820 1.00 121.61 75 SER A C 1
ATOM 589 O O . SER A 1 75 ? -53.115 20.171 14.742 1.00 135.28 75 SER A O 1
ATOM 592 N N . SER A 1 76 ? -51.975 18.249 15.068 1.00 124.97 76 SER A N 1
ATOM 593 C CA . SER A 1 76 ? -50.670 18.864 15.379 1.00 120.28 76 SER A CA 1
ATOM 594 C C . SER A 1 76 ? -50.051 19.654 14.223 1.00 118.21 76 SER A C 1
ATOM 595 O O . SER A 1 76 ? -49.131 20.446 14.432 1.00 122.68 76 SER A O 1
ATOM 598 N N . SER A 1 77 ? -50.545 19.428 13.008 1.00 117.06 77 SER A N 1
ATOM 599 C CA . SER A 1 77 ? -49.927 19.957 11.802 1.00 117.37 77 SER A CA 1
ATOM 600 C C . SER A 1 77 ? -48.440 19.609 11.823 1.00 122.77 77 SER A C 1
ATOM 601 O O . SER A 1 77 ? -47.578 20.422 11.472 1.00 129.00 77 SER A O 1
ATOM 604 N N . THR A 1 78 ? -48.175 18.370 12.244 1.00 125.41 78 THR A N 1
ATOM 605 C CA . THR A 1 78 ? -46.824 17.829 12.391 1.00 117.24 78 THR A CA 1
ATOM 606 C C . THR A 1 78 ? -46.627 16.571 11.555 1.00 110.02 78 THR A C 1
ATOM 607 O O . THR A 1 78 ? -47.509 15.714 11.491 1.00 118.23 78 THR A O 1
ATOM 611 N N . ALA A 1 79 ? -45.457 16.465 10.935 1.00 101.11 79 ALA A N 1
ATOM 612 C CA . ALA A 1 79 ? -45.045 15.248 10.245 1.00 95.89 79 ALA A CA 1
ATOM 613 C C . ALA A 1 79 ? -43.932 14.586 11.038 1.00 103.32 79 ALA A C 1
ATOM 614 O O . ALA A 1 79 ? -43.038 15.253 11.584 1.00 115.77 79 ALA A O 1
ATOM 616 N N . TYR A 1 80 ? -43.987 13.265 11.106 1.00 105.64 80 TYR A N 1
ATOM 617 C CA . TYR A 1 80 ? -42.968 12.522 11.808 1.00 103.67 80 TYR A CA 1
ATOM 618 C C . TYR A 1 80 ? -42.287 11.540 10.901 1.00 104.22 80 TYR A C 1
ATOM 619 O O . TYR A 1 80 ? -42.847 11.121 9.878 1.00 113.52 80 TYR A O 1
ATOM 628 N N . MET A 1 81 ? -41.068 11.192 11.310 1.00 100.39 81 MET A N 1
ATOM 629 C CA . MET A 1 81 ? -40.280 10.143 10.688 1.00 103.96 81 MET A CA 1
ATOM 630 C C . MET A 1 81 ? -39.584 9.338 11.767 1.00 110.41 81 MET A C 1
ATOM 631 O O . MET A 1 81 ? -39.128 9.891 12.763 1.00 102.99 81 MET A O 1
ATOM 636 N N . GLN A 1 82 ? -39.524 8.026 11.561 1.00 116.58 82 GLN A N 1
ATOM 637 C CA . GLN A 1 82 ? -38.918 7.116 12.519 1.00 107.72 82 GLN A CA 1
ATOM 638 C C . GLN A 1 82 ? -37.910 6.225 11.829 1.00 98.33 82 GLN A C 1
ATOM 639 O O . GLN A 1 82 ? -38.172 5.643 10.778 1.00 97.04 82 GLN A O 1
ATOM 645 N N . LEU A 1 83 ? -36.748 6.128 12.443 1.00 94.94 83 LEU A N 1
ATOM 646 C CA . LEU A 1 83 ? -35.660 5.347 11.911 1.00 104.53 83 LEU A CA 1
ATOM 647 C C . LEU A 1 83 ? -35.309 4.334 12.970 1.00 120.30 83 LEU A C 1
ATOM 648 O O . LEU A 1 83 ? -35.120 4.690 14.135 1.00 137.30 83 LEU A O 1
ATOM 653 N N . SER A 1 84 ? -35.224 3.070 12.577 1.00 123.52 84 SER A N 1
ATOM 654 C CA . SER A 1 84 ? -35.028 1.997 13.544 1.00 122.27 84 SER A CA 1
ATOM 655 C C . SER A 1 84 ? -33.837 1.135 13.149 1.00 123.00 84 SER A C 1
ATOM 656 O O . SER A 1 84 ? -33.431 1.122 11.981 1.00 102.66 84 SER A O 1
ATOM 659 N N . SER A 1 85 ? -33.261 0.450 14.139 1.00 129.63 85 SER A N 1
ATOM 660 C CA . SER A 1 85 ? -32.058 -0.363 13.937 1.00 132.05 85 SER A CA 1
ATOM 661 C C . SER A 1 85 ? -30.888 0.472 13.396 1.00 131.67 85 SER A C 1
ATOM 662 O O . SER A 1 85 ? -30.237 0.100 12.424 1.00 126.45 85 SER A O 1
ATOM 665 N N . LEU A 1 86 ? -30.626 1.600 14.046 1.00 132.71 86 LEU A N 1
ATOM 666 C CA . LEU A 1 86 ? -29.633 2.568 13.568 1.00 127.48 86 LEU A CA 1
ATOM 667 C C . LEU A 1 86 ? -28.218 2.006 13.501 1.00 119.76 86 LEU A C 1
ATOM 668 O O . LEU A 1 86 ? -27.795 1.261 14.393 1.00 105.09 86 LEU A O 1
ATOM 673 N N . THR A 1 87 ? -27.491 2.369 12.444 1.00 114.52 87 THR A N 1
ATOM 674 C CA . THR A 1 87 ? -26.176 1.791 12.205 1.00 125.42 87 THR A CA 1
ATOM 675 C C . THR A 1 87 ? -25.160 2.727 11.573 1.00 132.37 87 THR A C 1
ATOM 676 O O . THR A 1 87 ? -24.662 2.432 10.489 1.00 155.94 87 THR A O 1
ATOM 680 N N . SER A 1 88 ? -24.829 3.838 12.211 1.00 116.99 88 SER A N 1
ATOM 681 C CA . SER A 1 88 ? -23.688 4.645 11.760 1.00 122.77 88 SER A CA 1
ATOM 682 C C . SER A 1 88 ? -23.913 5.263 10.375 1.00 121.47 88 SER A C 1
ATOM 683 O O . SER A 1 88 ? -23.765 6.470 10.182 1.00 154.59 88 SER A O 1
ATOM 686 N N . GLU A 1 89 ? -24.230 4.418 9.406 1.00 115.87 89 GLU A N 1
ATOM 687 C CA . GLU A 1 89 ? -24.562 4.865 8.062 1.00 126.79 89 GLU A CA 1
ATOM 688 C C . GLU A 1 89 ? -25.767 5.770 8.165 1.00 122.59 89 GLU A C 1
ATOM 689 O O . GLU A 1 89 ? -25.872 6.763 7.455 1.00 124.85 89 GLU A O 1
ATOM 695 N N . ASP A 1 90 ? -26.682 5.405 9.055 1.00 118.87 90 ASP A N 1
ATOM 696 C CA . ASP A 1 90 ? -27.860 6.208 9.315 1.00 128.40 90 ASP A CA 1
ATOM 697 C C . ASP A 1 90 ? -27.484 7.580 9.877 1.00 121.09 90 ASP A C 1
ATOM 698 O O . ASP A 1 90 ? -28.213 8.555 9.670 1.00 107.34 90 ASP A O 1
ATOM 703 N N . SER A 1 91 ? -26.353 7.648 10.586 1.00 114.55 91 SER A N 1
ATOM 704 C CA . SER A 1 91 ? -25.869 8.914 11.175 1.00 97.18 91 SER A CA 1
ATOM 705 C C . SER A 1 91 ? -25.579 9.908 10.073 1.00 84.49 91 SER A C 1
ATOM 706 O O . SER A 1 91 ? -24.775 9.636 9.171 1.00 71.26 91 SER A O 1
ATOM 709 N N . ALA A 1 92 ? -26.266 11.048 10.174 1.00 82.87 92 ALA A N 1
ATOM 710 C CA . ALA A 1 92 ? -26.393 12.033 9.099 1.00 81.91 92 ALA A CA 1
ATOM 711 C C . ALA A 1 92 ? -27.419 13.100 9.469 1.00 84.48 92 ALA A C 1
ATOM 712 O O . ALA A 1 92 ? -27.865 13.207 10.629 1.00 77.66 92 ALA A O 1
ATOM 714 N N . LEU A 1 93 ? -27.781 13.892 8.467 1.00 84.02 93 LEU A N 1
ATOM 715 C CA . LEU A 1 93 ? -28.610 15.048 8.689 1.00 90.77 93 LEU A CA 1
ATOM 716 C C . LEU A 1 93 ? -29.824 14.914 7.833 1.00 85.62 93 LEU A C 1
ATOM 717 O O . LEU A 1 93 ? -29.700 14.729 6.617 1.00 81.00 93 LEU A O 1
ATOM 722 N N . TYR A 1 94 ? -30.991 15.047 8.458 1.00 79.65 94 TYR A N 1
ATOM 723 C CA . TYR A 1 94 ? -32.251 14.744 7.797 1.00 85.86 94 TYR A CA 1
ATOM 724 C C . TYR A 1 94 ? -33.184 15.951 7.667 1.00 81.54 94 TYR A C 1
ATOM 725 O O . TYR A 1 94 ? -33.616 16.501 8.680 1.00 84.11 94 TYR A O 1
ATOM 734 N N . TYR A 1 95 ? -33.519 16.319 6.428 1.00 78.84 95 TYR A N 1
ATOM 735 C CA . TYR A 1 95 ? -34.479 17.394 6.140 1.00 89.92 95 TYR A CA 1
ATOM 736 C C . TYR A 1 95 ? -35.874 16.883 5.830 1.00 88.98 95 TYR A C 1
ATOM 737 O O . TYR A 1 95 ? -36.023 15.934 5.068 1.00 94.45 95 TYR A O 1
ATOM 746 N N . CYS A 1 96 ? -36.888 17.551 6.376 1.00 88.39 96 CYS A N 1
ATOM 747 C CA . CYS A 1 96 ? -38.263 17.429 5.879 1.00 87.83 96 CYS A CA 1
ATOM 748 C C . CYS A 1 96 ? -38.495 18.608 4.947 1.00 80.56 96 CYS A C 1
ATOM 749 O O . CYS A 1 96 ? -38.142 19.707 5.282 1.00 88.07 96 CYS A O 1
ATOM 752 N N . ALA A 1 97 ? -39.065 18.380 3.774 1.00 85.39 97 ALA A N 1
ATOM 753 C CA . ALA A 1 97 ? -39.319 19.461 2.800 1.00 85.44 97 ALA A CA 1
ATOM 754 C C . ALA A 1 97 ? -40.651 19.335 2.058 1.00 87.77 97 ALA A C 1
ATOM 755 O O . ALA A 1 97 ? -41.005 18.291 1.513 1.00 91.13 97 ALA A O 1
ATOM 757 N N . ARG A 1 98 ? -41.361 20.447 2.000 1.00 94.22 98 ARG A N 1
ATOM 758 C CA . ARG A 1 98 ? -42.669 20.510 1.377 1.00 91.69 98 ARG A CA 1
ATOM 759 C C . ARG A 1 98 ? -42.557 20.429 -0.140 1.00 89.78 98 ARG A C 1
ATOM 760 O O . ARG A 1 98 ? -41.581 20.886 -0.708 1.00 93.43 98 ARG A O 1
ATOM 768 N N . TYR A 1 99 ? -43.554 19.819 -0.779 1.00 94.94 99 TYR A N 1
ATOM 769 C CA . TYR A 1 99 ? -43.540 19.565 -2.229 1.00 97.45 99 TYR A CA 1
ATOM 770 C C . TYR A 1 99 ? -44.841 20.017 -2.911 1.00 103.73 99 TYR A C 1
ATOM 771 O O . TYR A 1 99 ? -45.936 19.547 -2.564 1.00 111.85 99 TYR A O 1
ATOM 780 N N . GLY A 1 100 ? -44.685 20.916 -3.888 1.00 107.81 100 GLY A N 1
ATOM 781 C CA . GLY A 1 100 ? -45.765 21.405 -4.758 1.00 105.52 100 GLY A CA 1
ATOM 782 C C . GLY A 1 100 ? -45.259 21.446 -6.192 1.00 107.06 100 GLY A C 1
ATOM 783 O O . GLY A 1 100 ? -45.211 22.498 -6.839 1.00 106.59 100 GLY A O 1
ATOM 784 N N . GLY A 1 101 ? -44.851 20.276 -6.671 1.00 112.12 101 GLY A N 1
ATOM 785 C CA . GLY A 1 101 ? -44.201 20.127 -7.978 1.00 115.35 101 GLY A CA 1
ATOM 786 C C . GLY A 1 101 ? -42.683 20.161 -7.862 1.00 116.94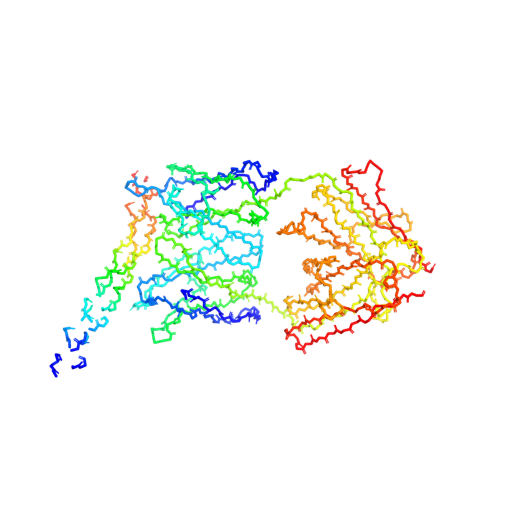 101 GLY A C 1
ATOM 787 O O . GLY A 1 101 ? -41.958 19.675 -8.746 1.00 112.20 101 GLY A O 1
ATOM 788 N N . TYR A 1 102 ? -42.211 20.760 -6.768 1.00 110.78 102 TYR A N 1
ATOM 789 C CA . TYR A 1 102 ? -40.787 20.871 -6.452 1.00 108.45 102 TYR A CA 1
ATOM 790 C C . TYR A 1 102 ? -40.662 21.128 -4.953 1.00 100.93 102 TYR A C 1
ATOM 791 O O . TYR A 1 102 ? -41.654 21.418 -4.283 1.00 94.48 102 TYR A O 1
ATOM 800 N N . PHE A 1 103 ? -39.450 21.014 -4.431 1.00 96.25 103 PHE A N 1
ATOM 801 C CA . PHE A 1 103 ? -39.230 21.192 -3.008 1.00 99.60 103 PHE A CA 1
ATOM 802 C C . PHE A 1 103 ? -38.988 22.652 -2.682 1.00 99.14 103 PHE A C 1
ATOM 803 O O . PHE A 1 103 ? -37.855 23.077 -2.476 1.00 95.11 103 PHE A O 1
ATOM 811 N N . ASP A 1 104 ? -40.072 23.412 -2.627 1.00 98.77 104 ASP A N 1
ATOM 812 C CA . ASP A 1 104 ? -39.983 24.848 -2.448 1.00 96.22 104 ASP A CA 1
ATOM 813 C C . ASP A 1 104 ? -39.591 25.239 -1.017 1.00 94.11 104 ASP A C 1
ATOM 814 O O . ASP A 1 104 ? -38.742 26.109 -0.840 1.00 111.13 104 ASP A O 1
ATOM 819 N N . TYR A 1 105 ? -40.173 24.607 -0.004 1.00 85.42 105 TYR A N 1
ATOM 820 C CA . TYR A 1 105 ? -39.882 25.001 1.386 1.00 96.21 105 TYR A CA 1
ATOM 821 C C . TYR A 1 105 ? -39.322 23.877 2.216 1.00 92.42 105 TYR A C 1
ATOM 822 O O . TYR A 1 105 ? -39.918 22.814 2.293 1.00 113.27 105 TYR A O 1
ATOM 831 N N . TRP A 1 106 ? -38.198 24.130 2.874 1.00 83.39 106 TRP A N 1
ATOM 832 C CA . TRP A 1 106 ? -37.541 23.122 3.691 1.00 77.08 106 TRP A CA 1
ATOM 833 C C . TRP A 1 106 ? -37.489 23.521 5.128 1.00 79.50 106 TRP A C 1
ATOM 834 O O . TRP A 1 106 ? -37.566 24.690 5.473 1.00 100.26 106 TRP A O 1
ATOM 845 N N . GLY A 1 107 ? -37.361 22.517 5.970 1.00 85.75 107 GLY A N 1
ATOM 846 C CA . GLY A 1 107 ? -37.027 22.715 7.352 1.00 84.26 107 GLY A CA 1
ATOM 847 C C . GLY A 1 107 ? -35.528 22.886 7.403 1.00 87.23 107 GLY A C 1
ATOM 848 O O . GLY A 1 107 ? -34.850 22.928 6.350 1.00 71.10 107 GLY A O 1
ATOM 849 N N . GLN A 1 108 ? -35.037 23.002 8.634 1.00 88.03 108 GLN A N 1
ATOM 850 C CA . GLN A 1 108 ? -33.640 23.314 8.904 1.00 95.72 108 GLN A CA 1
ATOM 851 C C . GLN A 1 108 ? -32.831 22.053 9.014 1.00 100.24 108 GLN A C 1
ATOM 852 O O . GLN A 1 108 ? -31.608 22.084 8.923 1.00 105.34 108 GLN A O 1
ATOM 858 N N . GLY A 1 109 ? -33.527 20.948 9.246 1.00 105.64 109 GLY A N 1
ATOM 859 C CA . GLY A 1 109 ? -32.898 19.645 9.375 1.00 109.95 109 GLY A CA 1
ATOM 860 C C . GLY A 1 109 ? -32.603 19.230 10.806 1.00 99.25 109 GLY A C 1
ATOM 861 O O . GLY A 1 109 ? -31.974 19.984 11.546 1.00 95.07 109 GLY A O 1
ATOM 862 N N . THR A 1 110 ? -33.068 18.038 11.196 1.00 92.18 110 THR A N 1
ATOM 863 C CA . THR A 1 110 ? -32.592 17.394 12.418 1.00 86.74 110 THR A CA 1
ATOM 864 C C . THR A 1 110 ? -31.300 16.679 12.100 1.00 78.80 110 THR A C 1
ATOM 865 O O . THR A 1 110 ? -31.103 16.233 10.978 1.00 77.60 110 THR A O 1
ATOM 869 N N . THR A 1 111 ? -30.413 16.570 13.081 1.00 80.84 111 THR A N 1
ATOM 870 C CA . THR A 1 111 ? -29.124 15.948 12.843 1.00 89.74 111 THR A CA 1
ATOM 871 C C . THR A 1 111 ? -28.942 14.734 13.688 1.00 94.21 111 THR A C 1
ATOM 872 O O . THR A 1 111 ? -28.950 14.810 14.917 1.00 89.49 111 THR A O 1
ATOM 876 N N . LEU A 1 112 ? -28.709 13.614 13.017 1.00 100.95 112 LEU A N 1
ATOM 877 C CA . LEU A 1 112 ? -28.514 12.354 13.710 1.00 106.70 112 LEU A CA 1
ATOM 878 C C . LEU A 1 112 ? -27.061 11.905 13.707 1.00 101.54 112 LEU A C 1
ATOM 879 O O . LEU A 1 112 ? -26.370 11.930 12.677 1.00 86.32 112 LEU A O 1
ATOM 884 N N . THR A 1 113 ? -26.622 11.485 14.888 1.00 102.90 113 THR A N 1
ATOM 885 C CA . THR A 1 113 ? -25.330 10.848 15.072 1.00 108.94 113 THR A CA 1
ATOM 886 C C . THR A 1 113 ? -25.491 9.517 15.806 1.00 116.91 113 THR A C 1
ATOM 887 O O . THR A 1 113 ? -26.051 9.446 16.914 1.00 109.76 113 THR A O 1
ATOM 891 N N . VAL A 1 114 ? -24.977 8.460 15.181 1.00 118.71 114 VAL A N 1
ATOM 892 C CA . VAL A 1 114 ? -25.121 7.102 15.690 1.00 117.06 114 VAL A CA 1
ATOM 893 C C . VAL A 1 114 ? -23.743 6.546 16.013 1.00 104.70 114 VAL A C 1
ATOM 894 O O . VAL A 1 114 ? -22.900 6.409 15.117 1.00 85.78 114 VAL A O 1
ATOM 898 N N . SER A 1 115 ? -23.523 6.240 17.292 1.00 98.64 115 SER A N 1
ATOM 899 C CA . SER A 1 115 ? -22.265 5.649 17.739 1.00 103.73 115 SER A CA 1
ATOM 900 C C . SER A 1 115 ? -22.323 5.061 19.156 1.00 113.09 115 SER A C 1
ATOM 901 O O . SER A 1 115 ? -23.170 5.428 19.987 1.00 111.23 115 SER A O 1
ATOM 904 N N . SER A 1 116 ? -21.405 4.129 19.401 1.00 113.25 116 SER A N 1
ATOM 905 C CA . SER A 1 116 ? -21.166 3.582 20.727 1.00 114.91 116 SER A CA 1
ATOM 906 C C . SER A 1 116 ? -20.564 4.666 21.601 1.00 117.39 116 SER A C 1
ATOM 907 O O . SER A 1 116 ? -20.892 4.768 22.787 1.00 107.87 116 SER A O 1
ATOM 910 N N . ALA A 1 117 ? -19.675 5.457 20.987 1.00 119.25 117 ALA A N 1
ATOM 911 C CA . ALA A 1 117 ? -18.906 6.508 21.664 1.00 115.78 117 ALA A CA 1
ATOM 912 C C . ALA A 1 117 ? -19.792 7.372 22.545 1.00 117.52 117 ALA A C 1
ATOM 913 O O . ALA A 1 117 ? -20.801 7.898 22.080 1.00 129.46 117 ALA A O 1
ATOM 915 N N . LYS A 1 118 ? -19.410 7.514 23.811 1.00 119.35 118 LYS A N 1
ATOM 916 C CA . LYS A 1 118 ? -20.237 8.206 24.802 1.00 131.11 118 LYS A CA 1
ATOM 917 C C . LYS A 1 118 ? -19.881 9.690 24.873 1.00 126.75 118 LYS A C 1
ATOM 918 O O . LYS A 1 118 ? -18.800 10.102 24.446 1.00 115.47 118 LYS A O 1
ATOM 924 N N . THR A 1 119 ? -20.815 10.482 25.400 1.00 121.83 119 THR A N 1
ATOM 925 C CA . THR A 1 119 ? -20.658 11.919 25.534 1.00 114.16 119 THR A CA 1
ATOM 926 C C . THR A 1 119 ? -19.501 12.345 26.413 1.00 107.92 119 THR A C 1
ATOM 927 O O . THR A 1 119 ? -19.405 11.974 27.576 1.00 95.49 119 THR A O 1
ATOM 931 N N . THR A 1 120 ? -18.660 13.188 25.837 1.00 110.60 120 THR A N 1
ATOM 932 C CA . THR A 1 120 ? -17.437 13.617 26.465 1.00 112.12 120 THR A CA 1
ATOM 933 C C . THR A 1 120 ? -17.283 15.133 26.332 1.00 106.06 120 THR A C 1
ATOM 934 O O . THR A 1 120 ? -17.333 15.671 25.221 1.00 102.91 120 THR A O 1
ATOM 938 N N . PRO A 1 121 ? -17.082 15.825 27.464 1.00 96.39 121 PRO A N 1
ATOM 939 C CA . PRO A 1 121 ? -16.726 17.243 27.453 1.00 95.23 121 PRO A CA 1
ATOM 940 C C . PRO A 1 121 ? -15.312 17.475 26.936 1.00 96.71 121 PRO A C 1
ATOM 941 O O . PRO A 1 121 ? -14.445 16.627 27.118 1.00 107.43 121 PRO A O 1
ATOM 945 N N . PRO A 1 122 ? -15.069 18.629 26.308 1.00 91.10 122 PRO A N 1
ATOM 946 C CA . PRO A 1 122 ? -13.785 18.845 25.648 1.00 86.26 122 PRO A CA 1
ATOM 947 C C . PRO A 1 122 ? -12.681 19.418 26.519 1.00 89.94 122 PRO A C 1
ATOM 948 O O . PRO A 1 122 ? -12.883 20.407 27.213 1.00 97.03 122 PRO A O 1
ATOM 952 N N . SER A 1 123 ? -11.497 18.830 26.440 1.00 96.46 123 SER A N 1
ATOM 953 C CA . SER A 1 123 ? -10.289 19.510 26.916 1.00 96.22 123 SER A CA 1
ATOM 954 C C . SER A 1 123 ? -9.942 20.716 25.994 1.00 93.13 123 SER A C 1
ATOM 955 O O . SER A 1 123 ? -9.887 20.596 24.756 1.00 77.74 123 SER A O 1
ATOM 958 N N . VAL A 1 124 ? -9.741 21.878 26.617 1.00 93.40 124 VAL A N 1
ATOM 959 C CA . VAL A 1 124 ? -9.404 23.097 25.903 1.00 90.50 124 VAL A CA 1
ATOM 960 C C . VAL A 1 124 ? -8.015 23.514 26.291 1.00 85.80 124 VAL A C 1
ATOM 961 O O . VAL A 1 124 ? -7.691 23.609 27.482 1.00 81.49 124 VAL A O 1
ATOM 965 N N . TYR A 1 125 ? -7.207 23.782 25.279 1.00 81.30 125 TYR A N 1
ATOM 966 C CA . TYR A 1 125 ? -5.795 24.022 25.488 1.00 81.83 125 TYR A CA 1
ATOM 967 C C . TYR A 1 125 ? -5.392 25.309 24.799 1.00 86.11 125 TYR A C 1
ATOM 968 O O . TYR A 1 125 ? -5.575 25.430 23.597 1.00 94.07 125 TYR A O 1
ATOM 977 N N . PRO A 1 126 ? -4.836 26.277 25.553 1.00 84.26 126 PRO A N 1
ATOM 978 C CA . PRO A 1 126 ? -4.529 27.563 24.952 1.00 84.48 126 PRO A CA 1
ATOM 979 C C . PRO A 1 126 ? -3.345 27.488 24.020 1.00 83.48 126 PRO A C 1
ATOM 980 O O . PRO A 1 126 ? -2.503 26.619 24.185 1.00 87.87 126 PRO A O 1
ATOM 984 N N . LEU A 1 127 ? -3.281 28.399 23.057 1.00 86.69 127 LEU A N 1
ATOM 985 C CA . LEU A 1 127 ? -2.175 28.432 22.102 1.00 90.48 127 LEU A CA 1
ATOM 986 C C . LEU A 1 127 ? -1.512 29.792 22.103 1.00 93.18 127 LEU A C 1
ATOM 987 O O . LEU A 1 127 ? -1.723 30.604 21.212 1.00 88.32 127 LEU A O 1
ATOM 992 N N . ALA A 1 128 ? -0.706 30.020 23.132 1.00 100.19 128 ALA A N 1
ATOM 993 C CA . ALA A 1 128 ? 0.080 31.235 23.254 1.00 106.72 128 ALA A CA 1
ATOM 994 C C . ALA A 1 128 ? 1.295 31.132 22.345 1.00 108.09 128 ALA A C 1
ATOM 995 O O . ALA A 1 128 ? 1.859 30.049 22.211 1.00 116.40 128 ALA A O 1
ATOM 997 N N . PRO A 1 129 ? 1.726 32.259 21.743 1.00 114.33 129 PRO A N 1
ATOM 998 C CA . PRO A 1 129 ? 2.756 32.148 20.715 1.00 119.23 129 PRO A CA 1
ATOM 999 C C . PRO A 1 129 ? 4.047 31.599 21.305 1.00 125.53 129 PRO A C 1
ATOM 1000 O O . PRO A 1 129 ? 4.186 31.546 22.534 1.00 109.10 129 PRO A O 1
ATOM 1004 N N . GLY A 1 130 ? 4.958 31.181 20.426 1.00 137.52 130 GLY A N 1
ATOM 1005 C CA . GLY A 1 130 ? 6.204 30.527 20.821 1.00 154.02 130 GLY A CA 1
ATOM 1006 C C . GLY A 1 130 ? 7.003 31.236 21.908 1.00 164.07 130 GLY A C 1
ATOM 1007 O O . GLY A 1 130 ? 7.170 32.459 21.869 1.00 163.31 130 GLY A O 1
ATOM 1008 N N . CYS A 1 131 ? 7.478 30.455 22.881 1.00 172.03 131 CYS A N 1
ATOM 1009 C CA . CYS A 1 131 ? 8.416 30.916 23.916 1.00 171.24 131 CYS A CA 1
ATOM 1010 C C . CYS A 1 131 ? 9.520 31.767 23.280 1.00 165.87 131 CYS A C 1
ATOM 1011 O O . CYS A 1 131 ? 9.825 32.866 23.754 1.00 147.26 131 CYS A O 1
ATOM 1014 N N . GLY A 1 132 ? 10.087 31.256 22.188 1.00 159.65 132 GLY A N 1
ATOM 1015 C CA . GLY A 1 132 ? 11.088 31.981 21.411 1.00 162.55 132 GLY A CA 1
ATOM 1016 C C . GLY A 1 132 ? 10.484 32.489 20.121 1.00 164.80 132 GLY A C 1
ATOM 1017 O O . GLY A 1 132 ? 10.346 31.729 19.156 1.00 159.40 132 GLY A O 1
ATOM 1018 N N . ASP A 1 133 ? 10.120 33.770 20.091 1.00 174.26 133 ASP A N 1
ATOM 1019 C CA . ASP A 1 133 ? 9.434 34.319 18.916 1.00 179.41 133 ASP A CA 1
ATOM 1020 C C . ASP A 1 133 ? 9.566 35.826 18.688 1.00 170.99 133 ASP A C 1
ATOM 1021 O O . ASP A 1 133 ? 9.771 36.607 19.621 1.00 152.12 133 ASP A O 1
ATOM 1026 N N . THR A 1 134 ? 9.402 36.202 17.419 1.00 169.76 134 THR A N 1
ATOM 1027 C CA . THR A 1 134 ? 9.478 37.588 16.967 1.00 169.41 134 THR A CA 1
ATOM 1028 C C . THR A 1 134 ? 8.099 38.250 16.747 1.00 162.41 134 THR A C 1
ATOM 1029 O O . THR A 1 134 ? 7.306 37.837 15.891 1.00 152.16 134 THR A O 1
ATOM 1033 N N . THR A 1 135 ? 7.834 39.291 17.532 1.00 156.30 135 THR A N 1
ATOM 1034 C CA . THR A 1 135 ? 6.570 40.029 17.464 1.00 155.41 135 THR A CA 1
ATOM 1035 C C . THR A 1 135 ? 6.432 40.796 16.148 1.00 153.43 135 THR A C 1
ATOM 1036 O O . THR A 1 135 ? 7.424 41.240 15.592 1.00 158.08 135 THR A O 1
ATOM 1040 N N . GLY A 1 136 ? 5.206 40.963 15.661 1.00 143.85 136 GLY A N 1
ATOM 1041 C CA . GLY A 1 136 ? 4.939 41.853 14.521 1.00 133.74 136 GLY A CA 1
ATOM 1042 C C . GLY A 1 136 ? 3.821 42.844 14.818 1.00 128.69 136 GLY A C 1
ATOM 1043 O O . GLY A 1 136 ? 3.285 42.873 15.929 1.00 124.30 136 GLY A O 1
ATOM 1044 N N . SER A 1 137 ? 3.453 43.648 13.821 1.00 118.13 137 SER A N 1
ATOM 1045 C CA . SER A 1 137 ? 2.276 44.526 13.932 1.00 116.90 137 SER A CA 1
ATOM 1046 C C . SER A 1 137 ? 1.031 43.734 14.328 1.00 112.10 137 SER A C 1
ATOM 1047 O O . SER A 1 137 ? 0.229 44.187 15.137 1.00 109.94 137 SER A O 1
ATOM 1050 N N . SER A 1 138 ? 0.885 42.543 13.759 1.00 113.95 138 SER A N 1
ATOM 1051 C CA . SER A 1 138 ? -0.202 41.635 14.112 1.00 108.98 138 SER A CA 1
ATOM 1052 C C . SER A 1 138 ? 0.303 40.445 14.914 1.00 99.65 138 SER A C 1
ATOM 1053 O O . SER A 1 138 ? 1.276 39.810 14.536 1.00 104.96 138 SER A O 1
ATOM 1056 N N . VAL A 1 139 ? -0.387 40.119 15.993 1.00 95.76 139 VAL A N 1
ATOM 1057 C CA . VAL A 1 139 ? -0.172 38.848 16.687 1.00 99.93 139 VAL A CA 1
ATOM 1058 C C . VAL A 1 139 ? -1.351 37.876 16.515 1.00 106.31 139 VAL A C 1
ATOM 1059 O O . VAL A 1 139 ? -2.511 38.232 16.759 1.00 106.40 139 VAL A O 1
ATOM 1063 N N . THR A 1 140 ? -1.049 36.638 16.120 1.00 107.29 140 THR A N 1
ATOM 1064 C CA . THR A 1 140 ? -2.073 35.598 16.078 1.00 101.41 140 THR A CA 1
ATOM 1065 C C . THR A 1 140 ? -2.033 34.654 17.266 1.00 100.93 140 THR A C 1
ATOM 1066 O O . THR A 1 140 ? -1.031 34.002 17.560 1.00 98.32 140 THR A O 1
ATOM 1070 N N . LEU A 1 141 ? -3.174 34.597 17.930 1.00 105.81 141 LEU A N 1
ATOM 1071 C CA . LEU A 1 141 ? -3.444 33.627 18.959 1.00 104.27 141 LEU A CA 1
ATOM 1072 C C . LEU A 1 141 ? -4.486 32.618 18.505 1.00 99.03 141 LEU A C 1
ATOM 1073 O O . LEU A 1 141 ? -5.157 32.788 17.475 1.00 93.89 141 LEU A O 1
ATOM 1078 N N . GLY A 1 142 ? -4.629 31.575 19.314 1.00 90.68 142 GLY A N 1
ATOM 1079 C CA . GLY A 1 142 ? -5.657 30.580 19.108 1.00 90.43 142 GLY A CA 1
ATOM 1080 C C . GLY A 1 142 ? -5.837 29.734 20.338 1.00 89.16 142 GLY A C 1
ATOM 1081 O O . GLY A 1 142 ? -5.063 29.838 21.286 1.00 92.92 142 GLY A O 1
ATOM 1082 N N . CYS A 1 143 ? -6.883 28.918 20.343 1.00 90.90 143 CYS A N 1
ATOM 1083 C CA . CYS A 1 143 ? -6.981 27.842 21.323 1.00 99.28 143 CYS A CA 1
ATOM 1084 C C . CYS A 1 143 ? -7.699 26.600 20.749 1.00 99.81 143 CYS A C 1
ATOM 1085 O O . CYS A 1 143 ? -8.515 26.683 19.825 1.00 91.08 143 CYS A O 1
ATOM 1088 N N . LEU A 1 144 ? -7.362 25.455 21.338 1.00 102.92 144 LEU A N 1
ATOM 1089 C CA . LEU A 1 144 ? -7.535 24.137 20.732 1.00 102.04 144 LEU A CA 1
ATOM 1090 C C . LEU A 1 144 ? -8.497 23.246 21.524 1.00 100.93 144 LEU A C 1
ATOM 1091 O O . LEU A 1 144 ? -8.190 22.816 22.642 1.00 90.30 144 LEU A O 1
ATOM 1096 N N . VAL A 1 145 ? -9.648 22.947 20.924 1.00 99.87 145 VAL A N 1
ATOM 1097 C CA . VAL A 1 145 ? -10.660 22.098 21.569 1.00 95.15 145 VAL A CA 1
ATOM 1098 C C . VAL A 1 145 ? -10.517 20.622 21.166 1.00 89.23 145 VAL A C 1
ATOM 1099 O O . VAL A 1 145 ? -10.617 20.258 19.985 1.00 77.69 145 VAL A O 1
ATOM 1103 N N . LYS A 1 146 ? -10.315 19.767 22.162 1.00 87.38 146 LYS A N 1
ATOM 1104 C CA . LYS A 1 146 ? -9.908 18.404 21.886 1.00 92.19 146 LYS A CA 1
ATOM 1105 C C . LYS A 1 146 ? -10.639 17.372 22.742 1.00 89.54 146 LYS A C 1
ATOM 1106 O O . LYS A 1 146 ? -10.864 17.594 23.926 1.00 83.55 146 LYS A O 1
ATOM 1112 N N . GLY A 1 147 ? -11.008 16.248 22.128 1.00 89.06 147 GLY A N 1
ATOM 1113 C CA . GLY A 1 147 ? -11.466 15.077 22.876 1.00 92.52 147 GLY A CA 1
ATOM 1114 C C . GLY A 1 147 ? -12.890 15.188 23.374 1.00 94.96 147 GLY A C 1
ATOM 1115 O O . GLY A 1 147 ? -13.225 14.762 24.500 1.00 86.66 147 GLY A O 1
ATOM 1116 N N . TYR A 1 148 ? -13.734 15.753 22.519 1.00 91.66 148 TYR A N 1
ATOM 1117 C CA . TYR A 1 148 ? -15.128 15.979 22.862 1.00 89.41 148 TYR A CA 1
ATOM 1118 C C . TYR A 1 148 ? -16.000 15.220 21.917 1.00 91.31 148 TYR A C 1
ATOM 1119 O O . TYR A 1 148 ? -15.650 15.013 20.748 1.00 85.78 148 TYR A O 1
ATOM 1128 N N . PHE A 1 149 ? -17.172 14.861 22.416 1.00 89.50 149 PHE A N 1
ATOM 1129 C CA . PHE A 1 149 ? -18.155 14.199 21.598 1.00 92.13 149 PHE A CA 1
ATOM 1130 C C . PHE A 1 149 ? -19.462 14.320 22.343 1.00 84.26 149 PHE A C 1
ATOM 1131 O O . PHE A 1 149 ? -19.466 14.237 23.573 1.00 76.95 149 PHE A O 1
ATOM 1139 N N . PRO A 1 150 ? -20.578 14.505 21.618 1.00 81.82 150 PRO A N 1
ATOM 1140 C CA . PRO A 1 150 ? -20.772 14.596 20.166 1.00 82.53 150 PRO A CA 1
ATOM 1141 C C . PRO A 1 150 ? -20.525 16.008 19.619 1.00 94.90 150 PRO A C 1
ATOM 1142 O O . PRO A 1 150 ? -20.188 16.898 20.382 1.00 102.23 150 PRO A O 1
ATOM 1146 N N . GLU A 1 151 ? -20.760 16.216 18.324 1.00 107.02 151 GLU A N 1
ATOM 1147 C CA . GLU A 1 151 ? -20.010 17.216 17.564 1.00 117.81 151 GLU A CA 1
ATOM 1148 C C . GLU A 1 151 ? -20.301 18.709 17.793 1.00 133.06 151 GLU A C 1
ATOM 1149 O O . GLU A 1 151 ? -19.342 19.485 17.800 1.00 167.87 151 GLU A O 1
ATOM 1155 N N . SER A 1 152 ? -21.550 19.149 17.958 1.00 126.93 152 SER A N 1
ATOM 1156 C CA . SER A 1 152 ? -21.814 20.626 18.011 1.00 122.78 152 SER A CA 1
ATOM 1157 C C . SER A 1 152 ? -21.007 21.360 19.098 1.00 110.89 152 SER A C 1
ATOM 1158 O O . SER A 1 152 ? -21.240 21.134 20.287 1.00 98.23 152 SER A O 1
ATOM 1161 N N . VAL A 1 153 ? -20.062 22.221 18.689 1.00 109.93 153 VAL A N 1
ATOM 1162 C CA . VAL A 1 153 ? -19.254 23.046 19.622 1.00 104.75 153 VAL A CA 1
ATOM 1163 C C . VAL A 1 153 ? -18.943 24.414 19.061 1.00 99.69 153 VAL A C 1
ATOM 1164 O O . VAL A 1 153 ? -18.614 24.542 17.883 1.00 100.60 153 VAL A O 1
ATOM 1168 N N . THR A 1 154 ? -18.998 25.426 19.922 1.00 102.25 154 THR A N 1
ATOM 1169 C CA . THR A 1 154 ? -18.838 26.820 19.482 1.00 96.42 154 THR A CA 1
ATOM 1170 C C . THR A 1 154 ? -17.940 27.642 20.400 1.00 88.15 154 THR A C 1
ATOM 1171 O O . THR A 1 154 ? -17.973 27.518 21.636 1.00 79.32 154 THR A O 1
ATOM 1175 N N . VAL A 1 155 ? -17.165 28.511 19.769 1.00 88.76 155 VAL A N 1
ATOM 1176 C CA . VAL A 1 155 ? -16.130 29.276 20.444 1.00 96.98 155 VAL A CA 1
ATOM 1177 C C . VAL A 1 155 ? -16.322 30.773 20.237 1.00 93.97 155 VAL A C 1
ATOM 1178 O O . VAL A 1 155 ? -16.457 31.240 19.102 1.00 102.18 155 VAL A O 1
ATOM 1182 N N . THR A 1 156 ? -16.329 31.522 21.329 1.00 88.16 156 THR A N 1
ATOM 1183 C CA . THR A 1 156 ? -16.403 32.971 21.238 1.00 93.36 156 THR A CA 1
ATOM 1184 C C . THR A 1 156 ? -15.238 33.643 21.988 1.00 103.26 156 THR A C 1
ATOM 1185 O O . THR A 1 156 ? -14.929 33.303 23.143 1.00 102.64 156 THR A O 1
ATOM 1189 N N . TRP A 1 157 ? -14.620 34.614 21.323 1.00 101.91 157 TRP A N 1
ATOM 1190 C CA . TRP A 1 157 ? -13.400 35.242 21.808 1.00 100.21 157 TRP A CA 1
ATOM 1191 C C . TRP A 1 157 ? -13.588 36.642 22.407 1.00 102.75 157 TRP A C 1
ATOM 1192 O O . TRP A 1 157 ? -14.247 37.481 21.798 1.00 85.77 157 TRP A O 1
ATOM 1203 N N . SER A 1 158 ? -12.918 36.895 23.541 1.00 114.31 158 SER A N 1
ATOM 1204 C CA . SER A 1 158 ? -13.038 38.135 24.326 1.00 114.52 158 SER A CA 1
ATOM 1205 C C . SER A 1 158 ? -14.511 38.411 24.598 1.00 135.16 158 SER A C 1
ATOM 1206 O O . SER A 1 158 ? -14.962 39.547 24.483 1.00 147.27 158 SER A O 1
ATOM 1209 N N . SER A 1 159 ? -15.258 37.356 24.940 1.00 157.89 159 SER A N 1
ATOM 1210 C CA . SER A 1 159 ? -16.716 37.437 25.173 1.00 163.53 159 SER A CA 1
ATOM 1211 C C . SER A 1 159 ? -17.486 38.010 23.969 1.00 159.28 159 SER A C 1
ATOM 1212 O O . SER A 1 159 ? -18.365 38.864 24.125 1.00 149.00 159 SER A O 1
ATOM 1215 N N . GLY A 1 160 ? -17.143 37.530 22.776 1.00 158.40 160 GLY A N 1
ATOM 1216 C CA . GLY A 1 160 ? -17.787 37.967 21.534 1.00 155.88 160 GLY A CA 1
ATOM 1217 C C . GLY A 1 160 ? -17.290 39.298 20.995 1.00 156.29 160 GLY A C 1
ATOM 1218 O O . GLY A 1 160 ? -17.829 39.806 20.013 1.00 142.00 160 GLY A O 1
ATOM 1219 N N . SER A 1 161 ? -16.257 39.854 21.628 1.00 168.63 161 SER A N 1
ATOM 1220 C CA . SER A 1 161 ? -15.649 41.126 21.210 1.00 162.77 161 SER A CA 1
ATOM 1221 C C . SER A 1 161 ? -15.151 41.094 19.761 1.00 153.37 161 SER A C 1
ATOM 1222 O O . SER A 1 161 ? -15.324 42.065 19.032 1.00 139.82 161 SER A O 1
ATOM 1225 N N . LEU A 1 162 ? -14.542 39.981 19.351 1.00 153.04 162 LEU A N 1
ATOM 1226 C CA . LEU A 1 162 ? -14.023 39.824 17.989 1.00 149.56 162 LEU A CA 1
ATOM 1227 C C . LEU A 1 162 ? -14.834 38.798 17.207 1.00 155.12 162 LEU A C 1
ATOM 1228 O O . LEU A 1 162 ? -14.945 37.643 17.617 1.00 173.88 162 LEU A O 1
ATOM 1233 N N . SER A 1 163 ? -15.429 39.250 16.107 1.00 158.68 163 SER A N 1
ATOM 1234 C CA . SER A 1 163 ? -16.042 38.381 15.102 1.00 163.82 163 SER A CA 1
ATOM 1235 C C . SER A 1 163 ? -15.074 38.278 13.908 1.00 162.65 163 SER A C 1
ATOM 1236 O O . SER A 1 163 ? -14.775 37.187 13.405 1.00 150.47 163 SER A O 1
ATOM 1239 N N . SER A 1 164 ? -14.571 39.421 13.461 1.00 168.15 164 SER A N 1
ATOM 1240 C CA . SER A 1 164 ? -13.591 39.441 12.392 1.00 163.07 164 SER A CA 1
ATOM 1241 C C . SER A 1 164 ? -12.206 39.122 12.943 1.00 168.80 164 SER A C 1
ATOM 1242 O O . SER A 1 164 ? -11.931 39.235 14.150 1.00 177.38 164 SER A O 1
ATOM 1245 N N . SER A 1 165 ? -11.324 38.716 12.044 1.00 152.03 165 SER A N 1
ATOM 1246 C CA . SER A 1 165 ? -10.005 38.316 12.458 1.00 122.31 165 SER A CA 1
ATOM 1247 C C . SER A 1 165 ? -10.073 37.005 13.221 1.00 116.97 165 SER A C 1
ATOM 1248 O O . SER A 1 165 ? -9.160 36.720 13.950 1.00 112.49 165 SER A O 1
ATOM 1251 N N . VAL A 1 166 ? -11.156 36.227 13.080 1.00 117.54 166 VAL A N 1
ATOM 1252 C CA . VAL A 1 166 ? -11.338 34.962 13.821 1.00 100.58 166 VAL A CA 1
ATOM 1253 C C . VAL A 1 166 ? -11.496 33.853 12.824 1.00 88.34 166 VAL A C 1
ATOM 1254 O O . VAL A 1 166 ? -12.259 33.984 11.888 1.00 87.44 166 VAL A O 1
ATOM 1258 N N . HIS A 1 167 ? -10.761 32.771 13.023 1.00 88.14 167 HIS A N 1
ATOM 1259 C CA . HIS A 1 167 ? -10.825 31.633 12.136 1.00 90.00 167 HIS A CA 1
ATOM 1260 C C . HIS A 1 167 ? -11.198 30.386 12.898 1.00 93.48 167 HIS A C 1
ATOM 1261 O O . HIS A 1 167 ? -10.558 30.021 13.880 1.00 85.40 167 HIS A O 1
ATOM 1268 N N . THR A 1 168 ? -12.276 29.752 12.452 1.00 100.20 168 THR A N 1
ATOM 1269 C CA . THR A 1 168 ? -12.783 28.548 13.099 1.00 105.11 168 THR A CA 1
ATOM 1270 C C . THR A 1 168 ? -12.648 27.421 12.094 1.00 99.59 168 THR A C 1
ATOM 1271 O O . THR A 1 168 ? -13.143 27.520 10.976 1.00 99.65 168 THR A O 1
ATOM 1275 N N . PHE A 1 169 ? -11.930 26.376 12.486 1.00 95.56 169 PHE A N 1
ATOM 1276 C CA . PHE A 1 169 ? -11.633 25.274 11.595 1.00 95.00 169 PHE A CA 1
ATOM 1277 C C . PHE A 1 169 ? -12.505 24.090 11.956 1.00 93.92 169 PHE A C 1
ATOM 1278 O O . PHE A 1 169 ? -12.653 23.770 13.143 1.00 95.34 169 PHE A O 1
ATOM 1286 N N . PRO A 1 170 ? -13.066 23.416 10.938 1.00 88.26 170 PRO A N 1
ATOM 1287 C CA . PRO A 1 170 ? -14.075 22.447 11.267 1.00 83.43 170 PRO A CA 1
ATOM 1288 C C . PRO A 1 170 ? -13.461 21.251 11.948 1.00 90.19 170 PRO A C 1
ATOM 1289 O O . PRO A 1 170 ? -12.250 20.984 11.787 1.00 92.26 170 PRO A O 1
ATOM 1293 N N . ALA A 1 171 ? -14.290 20.547 12.715 1.00 91.62 171 ALA A N 1
ATOM 1294 C CA . ALA A 1 171 ? -13.814 19.442 13.550 1.00 88.34 171 ALA A CA 1
ATOM 1295 C C . ALA A 1 171 ? -13.337 18.255 12.733 1.00 89.14 171 ALA A C 1
ATOM 1296 O O . ALA A 1 171 ? -13.711 18.073 11.578 1.00 85.35 171 ALA A O 1
ATOM 1298 N N . LEU A 1 172 ? -12.489 17.450 13.342 1.00 96.29 172 LEU A N 1
ATOM 1299 C CA . LEU A 1 172 ? -12.131 16.166 12.769 1.00 95.72 172 LEU A CA 1
ATOM 1300 C C . LEU A 1 172 ? -12.301 15.105 13.815 1.00 106.51 172 LEU A C 1
ATOM 1301 O O . LEU A 1 172 ? -12.497 15.395 15.007 1.00 104.51 172 LEU A O 1
ATOM 1306 N N . LEU A 1 173 ? -12.229 13.863 13.356 1.00 118.48 173 LEU A N 1
ATOM 1307 C CA . LEU A 1 173 ? -12.423 12.723 14.223 1.00 121.33 173 LEU A CA 1
ATOM 1308 C C . LEU A 1 173 ? -11.094 12.038 14.466 1.00 114.58 173 LEU A C 1
ATOM 1309 O O . LEU A 1 173 ? -10.500 11.471 13.563 1.00 118.51 173 LEU A O 1
ATOM 1314 N N . GLN A 1 174 ? -10.633 12.116 15.706 1.00 117.57 174 GLN A N 1
ATOM 1315 C CA . GLN A 1 174 ? -9.308 11.653 16.093 1.00 119.49 174 GLN A CA 1
ATOM 1316 C C . GLN A 1 174 ? -9.549 10.578 17.131 1.00 119.70 174 GLN A C 1
ATOM 1317 O O . GLN A 1 174 ? -10.116 10.852 18.212 1.00 110.88 174 GLN A O 1
ATOM 1323 N N . SER A 1 175 ? -9.167 9.351 16.769 1.00 122.20 175 SER A N 1
ATOM 1324 C CA . SER A 1 175 ? -9.299 8.194 17.642 1.00 120.66 175 SER A CA 1
ATOM 1325 C C . SER A 1 175 ? -10.672 8.180 18.335 1.00 112.72 175 SER A C 1
ATOM 1326 O O . SER A 1 175 ? -10.784 8.165 19.577 1.00 91.39 175 SER A O 1
ATOM 1329 N N . GLY A 1 176 ? -11.715 8.233 17.511 1.00 106.71 176 GLY A N 1
ATOM 1330 C CA . GLY A 1 176 ? -13.087 8.119 18.003 1.00 114.79 176 GLY A CA 1
ATOM 1331 C C . GLY A 1 176 ? -13.562 9.259 18.891 1.00 115.65 176 GLY A C 1
ATOM 1332 O O . GLY A 1 176 ? -14.652 9.186 19.476 1.00 107.19 176 GLY A O 1
ATOM 1333 N N . LEU A 1 177 ? -12.746 10.308 18.994 1.00 117.28 177 LEU A N 1
ATOM 1334 C CA . LEU A 1 177 ? -13.169 11.555 19.616 1.00 105.83 177 LEU A CA 1
ATOM 1335 C C . LEU A 1 177 ? -12.865 12.755 18.732 1.00 107.97 177 LEU A C 1
ATOM 1336 O O . LEU A 1 177 ? -11.889 12.757 17.970 1.00 97.51 177 LEU A O 1
ATOM 1341 N N . TYR A 1 178 ? -13.723 13.772 18.852 1.00 109.06 178 TYR A N 1
ATOM 1342 C CA . TYR A 1 178 ? -13.632 14.984 18.039 1.00 101.86 178 TYR A CA 1
ATOM 1343 C C . TYR A 1 178 ? -12.593 15.967 18.529 1.00 103.26 178 TYR A C 1
ATOM 1344 O O . TYR A 1 178 ? -12.252 16.021 19.728 1.00 97.68 178 TYR A O 1
ATOM 1353 N N . THR A 1 179 ? -12.131 16.775 17.579 1.00 101.41 179 THR A N 1
ATOM 1354 C CA . THR A 1 179 ? -11.089 17.776 17.814 1.00 105.27 179 THR A CA 1
ATOM 1355 C C . THR A 1 179 ? -11.263 18.965 16.872 1.00 103.02 179 THR A C 1
ATOM 1356 O O . THR A 1 179 ? -11.345 18.807 15.644 1.00 99.75 179 THR A O 1
ATOM 1360 N N . MET A 1 180 ? -11.280 20.160 17.449 1.00 99.47 180 MET A N 1
ATOM 1361 C CA . MET A 1 180 ? -11.398 21.389 16.663 1.00 101.46 180 MET A CA 1
ATOM 1362 C C . MET A 1 180 ? -10.425 22.472 17.141 1.00 96.37 180 MET A C 1
ATOM 1363 O O . MET A 1 180 ? -9.777 22.342 18.162 1.00 102.48 180 MET A O 1
ATOM 1368 N N . SER A 1 181 ? -10.338 23.565 16.412 1.00 96.20 181 SER A N 1
ATOM 1369 C CA . SER A 1 181 ? -9.463 24.645 16.830 1.00 95.46 181 SER A CA 1
ATOM 1370 C C . SER A 1 181 ? -9.933 25.988 16.296 1.00 100.94 181 SER A C 1
ATOM 1371 O O . SER A 1 181 ? -10.684 26.063 15.314 1.00 96.80 181 SER A O 1
ATOM 1374 N N . SER A 1 182 ? -9.471 27.051 16.949 1.00 106.53 182 SER A N 1
ATOM 1375 C CA . SER A 1 182 ? -9.843 28.408 16.564 1.00 101.91 182 SER A CA 1
ATOM 1376 C C . SER A 1 182 ? -8.645 29.365 16.608 1.00 100.45 182 SER A C 1
ATOM 1377 O O . SER A 1 182 ? -7.796 29.293 17.499 1.00 99.79 182 SER A O 1
ATOM 1380 N N . SER A 1 183 ? -8.595 30.248 15.619 1.00 102.41 183 SER A N 1
ATOM 1381 C CA . SER A 1 183 ? -7.547 31.243 15.483 1.00 100.40 183 SER A CA 1
ATOM 1382 C C . SER A 1 183 ? -8.156 32.635 15.619 1.00 102.73 183 SER A C 1
ATOM 1383 O O . SER A 1 183 ? -9.295 32.883 15.219 1.00 107.97 183 SER A O 1
ATOM 1386 N N . VAL A 1 184 ? -7.383 33.537 16.202 1.00 104.95 184 VAL A N 1
ATOM 1387 C CA . VAL A 1 184 ? -7.776 34.927 16.339 1.00 94.06 184 VAL A CA 1
ATOM 1388 C C . VAL A 1 184 ? -6.564 35.818 16.192 1.00 91.33 184 VAL A C 1
ATOM 1389 O O . VAL A 1 184 ? -5.495 35.523 16.703 1.00 90.60 184 VAL A O 1
ATOM 1393 N N . THR A 1 185 ? -6.748 36.927 15.503 1.00 94.99 185 THR A N 1
ATOM 1394 C CA . THR A 1 185 ? -5.665 37.851 15.285 1.00 92.42 185 THR A CA 1
ATOM 1395 C C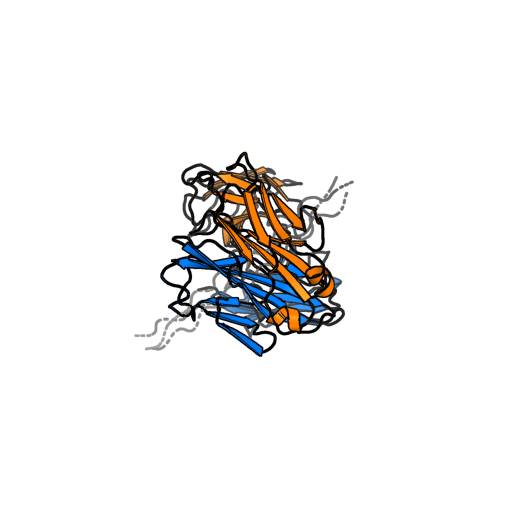 . THR A 1 185 ? -5.999 39.266 15.730 1.00 96.90 185 THR A C 1
ATOM 1396 O O . THR A 1 185 ? -6.824 39.967 15.134 1.00 92.34 185 THR A O 1
ATOM 1400 N N . VAL A 1 186 ? -5.318 39.685 16.783 1.00 96.26 186 VAL A N 1
ATOM 1401 C CA . VAL A 1 186 ? -5.333 41.071 17.175 1.00 97.20 186 VAL A CA 1
ATOM 1402 C C . VAL A 1 186 ? -4.024 41.742 16.807 1.00 101.78 186 VAL A C 1
ATOM 1403 O O . VAL A 1 186 ? -3.123 41.098 16.269 1.00 102.96 186 VAL A O 1
ATOM 1407 N N . PRO A 1 187 ? -3.934 43.056 17.054 1.00 110.80 187 PRO A N 1
ATOM 1408 C CA . PRO A 1 187 ? -2.666 43.761 16.903 1.00 113.63 187 PRO A CA 1
ATOM 1409 C C . PRO A 1 187 ? -1.692 43.495 18.057 1.00 114.64 187 PRO A C 1
ATOM 1410 O O . PRO A 1 187 ? -2.118 43.156 19.168 1.00 99.97 187 PRO A O 1
ATOM 1414 N N . SER A 1 188 ? -0.398 43.648 17.765 1.00 120.73 188 SER A N 1
ATOM 1415 C CA . SER A 1 188 ? 0.687 43.395 18.716 1.00 124.18 188 SER A CA 1
ATOM 1416 C C . SER A 1 188 ? 0.570 44.281 19.951 1.00 114.89 188 SER A C 1
ATOM 1417 O O . SER A 1 188 ? 0.866 43.863 21.063 1.00 106.65 188 SER A O 1
ATOM 1420 N N . SER A 1 189 ? 0.158 45.522 19.734 1.00 111.41 189 SER A N 1
ATOM 1421 C CA . SER A 1 189 ? -0.087 46.440 20.830 1.00 112.88 189 SER A CA 1
ATOM 1422 C C . SER A 1 189 ? -1.144 45.884 21.779 1.00 116.29 189 SER A C 1
ATOM 1423 O O . SER A 1 189 ? -0.951 45.878 22.989 1.00 119.79 189 SER A O 1
ATOM 1426 N N . THR A 1 190 ? -2.244 45.391 21.220 1.00 120.67 190 THR A N 1
ATOM 1427 C CA . THR A 1 190 ? -3.376 44.898 22.017 1.00 125.28 190 THR A CA 1
ATOM 1428 C C . THR A 1 190 ? -3.038 43.798 23.024 1.00 122.20 190 THR A C 1
ATOM 1429 O O . THR A 1 190 ? -3.388 43.913 24.174 1.00 125.19 190 THR A O 1
ATOM 1433 N N . TRP A 1 191 ? -2.420 42.707 22.608 1.00 121.66 191 TRP A N 1
ATOM 1434 C CA . TRP A 1 191 ? -2.130 41.639 23.559 1.00 109.04 191 TRP A CA 1
ATOM 1435 C C . TRP A 1 191 ? -0.617 41.688 23.785 1.00 104.83 191 TRP A C 1
ATOM 1436 O O . TRP A 1 191 ? 0.120 42.032 22.867 1.00 107.56 191 TRP A O 1
ATOM 1447 N N . PRO A 1 192 ? -0.149 41.368 25.003 1.00 99.52 192 PRO A N 1
ATOM 1448 C CA . PRO A 1 192 ? -0.928 40.854 26.105 1.00 104.35 192 PRO A CA 1
ATOM 1449 C C . PRO A 1 192 ? -1.363 41.898 27.110 1.00 110.17 192 PRO A C 1
ATOM 1450 O O . PRO A 1 192 ? -1.834 41.529 28.193 1.00 116.49 192 PRO A O 1
ATOM 1454 N N . SER A 1 193 ? -1.221 43.182 26.785 1.00 113.12 193 SER A N 1
ATOM 1455 C CA . SER A 1 193 ? -1.635 44.237 27.729 1.00 116.10 193 SER A CA 1
ATOM 1456 C C . SER A 1 193 ? -3.129 44.123 28.063 1.00 113.73 193 SER A C 1
ATOM 1457 O O . SER A 1 193 ? -3.519 44.224 29.220 1.00 109.74 193 SER A O 1
ATOM 1460 N N . GLN A 1 194 ? -3.945 43.908 27.031 1.00 120.39 194 GLN A N 1
ATOM 1461 C CA . GLN A 1 194 ? -5.373 43.610 27.175 1.00 115.42 194 GLN A CA 1
ATOM 1462 C C . GLN A 1 194 ? -5.557 42.140 27.469 1.00 113.65 194 GLN A C 1
ATOM 1463 O O . GLN A 1 194 ? -4.636 41.344 27.337 1.00 133.37 194 GLN A O 1
ATOM 1469 N N . THR A 1 195 ? -6.771 41.766 27.827 1.00 105.91 195 THR A N 1
ATOM 1470 C CA . THR A 1 195 ? -7.090 40.371 28.022 1.00 99.67 195 THR A CA 1
ATOM 1471 C C . THR A 1 195 ? -7.704 39.783 26.765 1.00 103.03 195 THR A C 1
ATOM 1472 O O . THR A 1 195 ? -8.656 40.332 26.232 1.00 115.38 195 THR A O 1
ATOM 1476 N N . VAL A 1 196 ? -7.173 38.658 26.299 1.00 106.95 196 VAL A N 1
ATOM 1477 C CA . VAL A 1 196 ? -7.835 37.868 25.254 1.00 96.07 196 VAL A CA 1
ATOM 1478 C C . VAL A 1 196 ? -8.168 36.495 25.817 1.00 102.37 196 VAL A C 1
ATOM 1479 O O . VAL A 1 196 ? -7.267 35.783 26.301 1.00 104.68 196 VAL A O 1
ATOM 1483 N N . THR A 1 197 ? -9.451 36.124 25.775 1.00 102.39 197 THR A N 1
ATOM 1484 C CA . THR A 1 197 ? -9.883 34.803 26.267 1.00 100.13 197 THR A CA 1
ATOM 1485 C C . THR A 1 197 ? -10.788 34.106 25.284 1.00 93.88 197 THR A C 1
ATOM 1486 O O . THR A 1 197 ? -11.613 34.741 24.658 1.00 91.71 197 THR A O 1
ATOM 1490 N N . CYS A 1 198 ? -10.645 32.791 25.165 1.00 100.25 198 CYS A N 1
ATOM 1491 C CA . CYS A 1 198 ? -11.551 32.000 24.345 1.00 96.85 198 CYS A CA 1
ATOM 1492 C C . CYS A 1 198 ? -12.466 31.271 25.282 1.00 88.84 198 CYS A C 1
ATOM 1493 O O . CYS A 1 198 ? -12.004 30.639 26.235 1.00 78.27 198 CYS A O 1
ATOM 1496 N N . SER A 1 199 ? -13.765 31.416 25.026 1.00 88.87 199 SER A N 1
ATOM 1497 C CA . SER A 1 199 ? -14.795 30.671 25.739 1.00 88.73 199 SER A CA 1
ATOM 1498 C C . SER A 1 199 ? -15.360 29.581 24.836 1.00 89.54 199 SER A C 1
ATOM 1499 O O . SER A 1 199 ? -15.785 29.872 23.697 1.00 81.53 199 SER A O 1
ATOM 1502 N N . VAL A 1 200 ? -15.375 28.344 25.356 1.00 90.27 200 VAL A N 1
ATOM 1503 C CA . VAL A 1 200 ? -15.759 27.147 24.577 1.00 92.23 200 VAL A CA 1
ATOM 1504 C C . VAL A 1 200 ? -16.978 26.452 25.156 1.00 85.94 200 VAL A C 1
ATOM 1505 O O . VAL A 1 200 ? -16.954 25.946 26.283 1.00 82.40 200 VAL A O 1
ATOM 1509 N N . ALA A 1 201 ? -18.030 26.401 24.347 1.00 84.52 201 ALA A N 1
ATOM 1510 C CA . ALA A 1 201 ? -19.319 25.890 24.785 1.00 87.43 201 ALA A CA 1
ATOM 1511 C C . ALA A 1 201 ? -19.607 24.572 24.079 1.00 89.21 201 ALA A C 1
ATOM 1512 O O . ALA A 1 201 ? -19.556 24.476 22.827 1.00 81.52 201 ALA A O 1
ATOM 1514 N N . HIS A 1 202 ? -19.880 23.555 24.894 1.00 82.38 202 HIS A N 1
ATOM 1515 C CA . HIS A 1 202 ? -20.222 22.241 24.391 1.00 87.00 202 HIS A CA 1
ATOM 1516 C C . HIS A 1 202 ? -21.492 21.860 25.102 1.00 87.92 202 HIS A C 1
ATOM 1517 O O . HIS A 1 202 ? -21.457 21.148 26.118 1.00 90.52 202 HIS A O 1
ATOM 1524 N N . PRO A 1 203 ? -22.624 22.341 24.564 1.00 85.42 203 PRO A N 1
ATOM 1525 C CA . PRO A 1 203 ? -23.922 22.329 25.225 1.00 85.41 203 PRO A CA 1
ATOM 1526 C C . PRO A 1 203 ? -24.440 20.913 25.438 1.00 82.05 203 PRO A C 1
ATOM 1527 O O . PRO A 1 203 ? -25.152 20.674 26.423 1.00 71.92 203 PRO A O 1
ATOM 1531 N N . ALA A 1 204 ? -24.048 20.004 24.536 1.00 79.48 204 ALA A N 1
ATOM 1532 C CA . ALA A 1 204 ? -24.239 18.556 24.708 1.00 82.70 204 ALA A CA 1
ATOM 1533 C C . ALA A 1 204 ? -23.858 18.050 26.095 1.00 87.88 204 ALA A C 1
ATOM 1534 O O . ALA A 1 204 ? -24.693 17.495 26.810 1.00 93.82 204 ALA A O 1
ATOM 1536 N N . SER A 1 205 ? -22.607 18.258 26.482 1.00 94.00 205 SER A N 1
ATOM 1537 C CA . SER A 1 205 ? -22.136 17.829 27.803 1.00 95.75 205 SER A CA 1
ATOM 1538 C C . SER A 1 205 ? -22.434 18.820 28.940 1.00 95.14 205 SER A C 1
ATOM 1539 O O . SER A 1 205 ? -21.892 18.664 30.042 1.00 85.80 205 SER A O 1
ATOM 1542 N N . SER A 1 206 ? -23.277 19.826 28.668 1.00 93.77 206 SER A N 1
ATOM 1543 C CA . SER A 1 206 ? -23.724 20.799 29.682 1.00 103.99 206 SER A CA 1
ATOM 1544 C C . SER A 1 206 ? -22.551 21.559 30.287 1.00 101.43 206 SER A C 1
ATOM 1545 O O . SER A 1 206 ? -22.557 21.906 31.478 1.00 90.98 206 SER A O 1
ATOM 1548 N N . THR A 1 207 ? -21.557 21.822 29.445 1.00 98.29 207 THR A N 1
ATOM 1549 C CA . THR A 1 207 ? -20.269 22.304 29.909 1.00 96.42 207 THR A CA 1
ATOM 1550 C C . THR A 1 207 ? -19.749 23.421 29.058 1.00 96.11 207 THR A C 1
ATOM 1551 O O . THR A 1 207 ? -19.691 23.293 27.826 1.00 91.10 207 THR A O 1
ATOM 1555 N N . THR A 1 208 ? -19.344 24.502 29.721 1.00 97.15 208 THR A N 1
ATOM 1556 C CA . THR A 1 208 ? -18.554 25.533 29.075 1.00 97.67 208 THR A CA 1
ATOM 1557 C C . THR A 1 208 ? -17.253 25.710 29.801 1.00 93.43 208 THR A C 1
ATOM 1558 O O . THR A 1 208 ? -17.190 25.644 31.032 1.00 91.40 208 THR A O 1
ATOM 1562 N N . VAL A 1 209 ? -16.218 25.962 29.013 1.00 92.21 209 VAL A N 1
ATOM 1563 C CA . VAL A 1 209 ? -14.886 26.150 29.532 1.00 92.02 209 VAL A CA 1
ATOM 1564 C C . VAL A 1 209 ? -14.290 27.424 28.980 1.00 90.84 209 VAL A C 1
ATOM 1565 O O . VAL A 1 209 ? -14.293 27.645 27.755 1.00 86.52 209 VAL A O 1
ATOM 1569 N N . ASP A 1 210 ? -13.752 28.228 29.897 1.00 90.43 210 ASP A N 1
ATOM 1570 C CA . ASP A 1 210 ? -13.192 29.540 29.592 1.00 99.10 210 ASP A CA 1
ATOM 1571 C C . ASP A 1 210 ? -11.711 29.598 29.884 1.00 97.27 210 ASP A C 1
ATOM 1572 O O . ASP A 1 210 ? -11.288 29.286 30.998 1.00 104.79 210 ASP A O 1
ATOM 1577 N N . LYS A 1 211 ? -10.934 30.043 28.901 1.00 92.74 211 LYS A N 1
ATOM 1578 C CA . LYS A 1 211 ? -9.484 30.004 29.007 1.00 100.24 211 LYS A CA 1
ATOM 1579 C C . LYS A 1 211 ? -8.855 31.355 28.696 1.00 96.22 211 LYS A C 1
ATOM 1580 O O . LYS A 1 211 ? -8.951 31.835 27.568 1.00 97.19 211 LYS A O 1
ATOM 1586 N N . LYS A 1 212 ? -8.205 31.958 29.691 1.00 96.05 212 LYS A N 1
ATOM 1587 C CA . LYS A 1 212 ? -7.471 33.208 29.484 1.00 99.60 212 LYS A CA 1
ATOM 1588 C C . LYS A 1 212 ? -6.137 32.922 28.860 1.00 92.75 212 LYS A C 1
ATOM 1589 O O . LYS A 1 212 ? -5.351 32.176 29.423 1.00 95.36 212 LYS A O 1
ATOM 1595 N N . LEU A 1 213 ? -5.871 33.538 27.718 1.00 92.85 213 LEU A N 1
ATOM 1596 C CA . LEU A 1 213 ? -4.603 33.345 27.025 1.00 90.11 213 LEU A CA 1
ATOM 1597 C C . LEU A 1 213 ? -3.454 34.143 27.642 1.00 100.38 213 LEU A C 1
ATOM 1598 O O . LEU A 1 213 ? -3.492 35.370 27.691 1.00 112.57 213 LEU A O 1
ATOM 1603 N N . GLU A 1 214 ? -2.414 33.437 28.073 1.00 103.06 214 GLU A N 1
ATOM 1604 C CA . GLU A 1 214 ? -1.253 34.051 28.701 1.00 103.05 214 GLU A CA 1
ATOM 1605 C C . GLU A 1 214 ? 0.035 33.837 27.889 1.00 113.96 214 GLU A C 1
ATOM 1606 O O . GLU A 1 214 ? 0.245 32.773 27.309 1.00 111.64 214 GLU A O 1
ATOM 1612 N N . PRO A 1 215 ? 0.917 34.846 27.862 1.00 121.31 215 PRO A N 1
ATOM 1613 C CA . PRO A 1 215 ? 2.224 34.667 27.236 1.00 126.23 215 PRO A CA 1
ATOM 1614 C C . PRO A 1 215 ? 3.176 33.978 28.213 1.00 135.74 215 PRO A C 1
ATOM 1615 O O . PRO A 1 215 ? 2.753 33.605 29.306 1.00 137.82 215 PRO A O 1
ATOM 1619 N N . SER A 1 216 ? 4.446 33.818 27.842 1.00 141.42 216 SER A N 1
ATOM 1620 C CA . SER A 1 216 ? 5.431 33.192 28.746 1.00 146.22 216 SER A CA 1
ATOM 1621 C C . SER A 1 216 ? 6.506 34.169 29.238 1.00 143.72 216 SER A C 1
ATOM 1622 O O . SER A 1 216 ? 7.221 34.779 28.445 1.00 143.49 216 SER A O 1
ATOM 1625 N N . ASP B 2 1 ? -33.097 3.920 -10.351 1.00 139.98 1 ASP B N 1
ATOM 1626 C CA . ASP B 2 1 ? -33.577 5.324 -10.255 1.00 128.65 1 ASP B CA 1
ATOM 1627 C C . ASP B 2 1 ? -33.165 6.047 -11.530 1.00 118.35 1 ASP B C 1
ATOM 1628 O O . ASP B 2 1 ? -32.774 5.413 -12.510 1.00 111.20 1 ASP B O 1
ATOM 1633 N N . ILE B 2 2 ? -33.270 7.368 -11.525 1.00 110.09 2 ILE B N 1
ATOM 1634 C CA . ILE B 2 2 ? -32.664 8.187 -12.573 1.00 109.95 2 ILE B CA 1
ATOM 1635 C C . ILE B 2 2 ? -31.379 8.829 -12.070 1.00 114.33 2 ILE B C 1
ATOM 1636 O O . ILE B 2 2 ? -31.354 9.408 -10.986 1.00 121.53 2 ILE B O 1
ATOM 1641 N N . VAL B 2 3 ? -30.317 8.742 -12.861 1.00 111.89 3 VAL B N 1
ATOM 1642 C CA . VAL B 2 3 ? -29.019 9.225 -12.416 1.00 115.95 3 VAL B CA 1
ATOM 1643 C C . VAL B 2 3 ? -28.655 10.551 -13.078 1.00 117.47 3 VAL B C 1
ATOM 1644 O O . VAL B 2 3 ? -28.469 10.633 -14.295 1.00 108.59 3 VAL B O 1
ATOM 1648 N N . LEU B 2 4 ? -28.568 11.584 -12.243 1.00 117.76 4 LEU B N 1
ATOM 1649 C CA . LEU B 2 4 ? -28.190 12.920 -12.676 1.00 116.55 4 LEU B CA 1
ATOM 1650 C C . LEU B 2 4 ? -26.719 13.136 -12.386 1.00 117.33 4 LEU B C 1
ATOM 1651 O O . LEU B 2 4 ? -26.215 12.692 -11.347 1.00 115.49 4 LEU B O 1
ATOM 1656 N N . THR B 2 5 ? -26.036 13.814 -13.307 1.00 109.73 5 THR B N 1
ATOM 1657 C CA . THR B 2 5 ? -24.589 13.982 -13.228 1.00 106.15 5 THR B CA 1
ATOM 1658 C C . THR B 2 5 ? -24.162 15.405 -13.557 1.00 110.37 5 THR B C 1
ATOM 1659 O O . THR B 2 5 ? -24.374 15.894 -14.671 1.00 108.63 5 THR B O 1
ATOM 1663 N N . GLN B 2 6 ? -23.523 16.042 -12.578 1.00 116.95 6 GLN B N 1
ATOM 1664 C CA . GLN B 2 6 ? -23.213 17.471 -12.637 1.00 119.17 6 GLN B CA 1
ATOM 1665 C C . GLN B 2 6 ? -21.769 17.747 -13.050 1.00 119.17 6 GLN B C 1
ATOM 1666 O O . GLN B 2 6 ? -20.852 17.024 -12.654 1.00 119.72 6 GLN B O 1
ATOM 1672 N N . SER B 2 7 ? -21.569 18.810 -13.825 1.00 116.77 7 SER B N 1
ATOM 1673 C CA . SER B 2 7 ? -20.223 19.219 -14.233 1.00 122.62 7 SER B CA 1
ATOM 1674 C C . SER B 2 7 ? -20.052 20.725 -14.342 1.00 124.20 7 SER B C 1
ATOM 1675 O O . SER B 2 7 ? -20.900 21.399 -14.931 1.00 126.09 7 SER B O 1
ATOM 1678 N N . PRO B 2 8 ? -18.921 21.249 -13.828 1.00 121.37 8 PRO B N 1
ATOM 1679 C CA . PRO B 2 8 ? -17.813 20.505 -13.226 1.00 120.15 8 PRO B CA 1
ATOM 1680 C C . PRO B 2 8 ? -17.954 20.318 -11.729 1.00 110.20 8 PRO B C 1
ATOM 1681 O O . PRO B 2 8 ? -18.870 20.865 -11.114 1.00 100.45 8 PRO B O 1
ATOM 1685 N N . ALA B 2 9 ? -17.016 19.571 -11.155 1.00 109.73 9 ALA B N 1
ATOM 1686 C CA . ALA B 2 9 ? -17.015 19.288 -9.720 1.00 117.82 9 ALA B CA 1
ATOM 1687 C C . ALA B 2 9 ? -17.069 20.586 -8.936 1.00 124.90 9 ALA B C 1
ATOM 1688 O O . ALA B 2 9 ? -18.068 20.911 -8.303 1.00 118.38 9 ALA B O 1
ATOM 1690 N N . SER B 2 10 ? -15.968 21.325 -8.992 1.00 133.93 10 SER B N 1
ATOM 1691 C CA . SER B 2 10 ? -15.886 22.649 -8.403 1.00 125.58 10 SER B CA 1
ATOM 1692 C C . SER B 2 10 ? -15.362 23.592 -9.463 1.00 117.31 10 SER B C 1
ATOM 1693 O O . SER B 2 10 ? -14.622 23.185 -10.363 1.00 107.39 10 SER B O 1
ATOM 1696 N N . LEU B 2 11 ? -15.758 24.854 -9.364 1.00 123.23 11 LEU B N 1
ATOM 1697 C CA . LEU B 2 11 ? -15.310 25.866 -10.318 1.00 120.70 11 LEU B CA 1
ATOM 1698 C C . LEU B 2 11 ? -15.050 27.204 -9.636 1.00 116.21 11 LEU B C 1
ATOM 1699 O O . LEU B 2 11 ? -15.752 27.583 -8.692 1.00 115.92 11 LEU B O 1
ATOM 1704 N N . ALA B 2 12 ? -14.041 27.917 -10.129 1.00 115.77 12 ALA B N 1
ATOM 1705 C CA . ALA B 2 12 ? -13.671 29.224 -9.593 1.00 111.98 12 ALA B CA 1
ATOM 1706 C C . ALA B 2 12 ? -13.902 30.316 -10.634 1.00 105.25 12 ALA B C 1
ATOM 1707 O O . ALA B 2 12 ? -13.443 30.213 -11.760 1.00 107.75 12 ALA B O 1
ATOM 1709 N N . VAL B 2 13 ? -14.627 31.363 -10.273 1.00 105.91 13 VAL B N 1
ATOM 1710 C CA . VAL B 2 13 ? -14.748 32.520 -11.164 1.00 112.13 13 VAL B CA 1
ATOM 1711 C C . VAL B 2 13 ? -14.661 33.831 -10.414 1.00 115.14 13 VAL B C 1
ATOM 1712 O O . VAL B 2 13 ? -14.934 33.905 -9.207 1.00 109.00 13 VAL B O 1
ATOM 1716 N N . SER B 2 14 ? -14.278 34.873 -11.142 1.00 116.52 14 SER B N 1
ATOM 1717 C CA . SER B 2 14 ? -14.116 36.191 -10.543 1.00 112.58 14 SER B CA 1
ATOM 1718 C C . SER B 2 14 ? -15.458 36.931 -10.560 1.00 103.20 14 SER B C 1
ATOM 1719 O O . SER B 2 14 ? -16.258 36.778 -11.494 1.00 94.20 14 SER B O 1
ATOM 1722 N N . LEU B 2 15 ? -15.706 37.703 -9.502 1.00 93.89 15 LEU B N 1
ATOM 1723 C CA . LEU B 2 15 ? -16.953 38.444 -9.360 1.00 93.70 15 LEU B CA 1
ATOM 1724 C C . LEU B 2 15 ? -17.167 39.268 -10.609 1.00 98.64 15 LEU B C 1
ATOM 1725 O O . LEU B 2 15 ? -16.212 39.823 -11.146 1.00 104.09 15 LEU B O 1
ATOM 1730 N N . GLY B 2 16 ? -18.406 39.319 -11.089 1.00 99.55 16 GLY B N 1
ATOM 1731 C CA . GLY B 2 16 ? -18.704 39.962 -12.361 1.00 99.50 16 GLY B CA 1
ATOM 1732 C C . GLY B 2 16 ? -18.545 39.079 -13.597 1.00 104.68 16 GLY B C 1
ATOM 1733 O O . GLY B 2 16 ? -19.175 39.349 -14.620 1.00 109.48 16 GLY B O 1
ATOM 1734 N N . GLN B 2 17 ? -17.697 38.049 -13.539 1.00 109.24 17 GLN B N 1
ATOM 1735 C CA . GLN B 2 17 ? -17.608 37.082 -14.643 1.00 121.70 17 GLN B CA 1
ATOM 1736 C C . GLN B 2 17 ? -18.893 36.198 -14.677 1.00 124.98 17 GLN B C 1
ATOM 1737 O O . GLN B 2 17 ? -19.803 36.340 -13.837 1.00 103.91 17 GLN B O 1
ATOM 1743 N N . ARG B 2 18 ? -18.969 35.316 -15.675 1.00 132.75 18 ARG B N 1
ATOM 1744 C CA . ARG B 2 18 ? -20.090 34.379 -15.846 1.00 134.02 18 ARG B CA 1
ATOM 1745 C C . ARG B 2 18 ? -19.717 32.964 -15.386 1.00 131.48 18 ARG B C 1
ATOM 1746 O O . ARG B 2 18 ? -18.627 32.469 -15.692 1.00 121.75 18 ARG B O 1
ATOM 1754 N N . ALA B 2 19 ? -20.635 32.309 -14.672 1.00 128.12 19 ALA B N 1
ATOM 1755 C CA . ALA B 2 19 ? -20.449 30.917 -14.236 1.00 129.64 19 ALA B CA 1
ATOM 1756 C C . ALA B 2 19 ? -21.561 30.003 -14.771 1.00 135.56 19 ALA B C 1
ATOM 1757 O O . ALA B 2 19 ? -22.750 30.292 -14.585 1.00 139.91 19 ALA B O 1
ATOM 1759 N N . THR B 2 20 ? -21.158 28.906 -15.424 1.00 130.84 20 THR B N 1
ATOM 1760 C CA . THR B 2 20 ? -22.081 27.946 -16.031 1.00 129.77 20 THR B CA 1
ATOM 1761 C C . THR B 2 20 ? -21.875 26.548 -15.485 1.00 126.99 20 THR B C 1
ATOM 1762 O O . THR B 2 20 ? -20.755 26.037 -15.487 1.00 127.87 20 THR B O 1
ATOM 1766 N N . ILE B 2 21 ? -22.969 25.922 -15.057 1.00 129.21 21 ILE B N 1
ATOM 1767 C CA . ILE B 2 21 ? -22.947 24.532 -14.598 1.00 131.55 21 ILE B CA 1
ATOM 1768 C C . ILE B 2 21 ? -23.931 23.670 -15.368 1.00 128.06 21 ILE B C 1
ATOM 1769 O O . ILE B 2 21 ? -25.064 24.077 -15.621 1.00 140.83 21 ILE B O 1
ATOM 1774 N N . SER B 2 22 ? -23.493 22.454 -15.682 1.00 121.31 22 SER B N 1
ATOM 1775 C CA . SER B 2 22 ? -24.253 21.542 -16.523 1.00 123.04 22 SER B CA 1
ATOM 1776 C C . SER B 2 22 ? -24.692 20.268 -15.786 1.00 115.14 22 SER B C 1
ATOM 1777 O O . SER B 2 22 ? -23.882 19.568 -15.158 1.00 103.82 22 SER B O 1
ATOM 1780 N N . CYS B 2 23 ? -25.991 19.989 -15.877 1.00 117.16 23 CYS B N 1
ATOM 1781 C CA . CYS B 2 23 ? -26.574 18.759 -15.363 1.00 115.45 23 CYS B CA 1
ATOM 1782 C C . CYS B 2 23 ? -26.956 17.852 -16.516 1.00 114.39 23 CYS B C 1
ATOM 1783 O O . CYS B 2 23 ? -27.642 18.273 -17.453 1.00 109.70 23 CYS B O 1
ATOM 1786 N N . ARG B 2 24 ? -26.506 16.601 -16.427 1.00 125.81 24 ARG B N 1
ATOM 1787 C CA . ARG B 2 24 ? -26.751 15.596 -17.460 1.00 135.11 24 ARG B CA 1
ATOM 1788 C C . ARG B 2 24 ? -27.448 14.362 -16.888 1.00 131.84 24 ARG B C 1
ATOM 1789 O O . ARG B 2 24 ? -27.002 13.788 -15.884 1.00 123.79 24 ARG B O 1
ATOM 1797 N N . ALA B 2 25 ? -28.520 13.947 -17.567 1.00 127.66 25 ALA B N 1
ATOM 1798 C CA . ALA B 2 25 ? -29.440 12.925 -17.054 1.00 129.01 25 ALA B CA 1
ATOM 1799 C C . ALA B 2 25 ? -29.366 11.591 -17.808 1.00 132.25 25 ALA B C 1
ATOM 1800 O O . ALA B 2 25 ? -29.314 11.561 -19.048 1.00 118.82 25 ALA B O 1
ATOM 1802 N N . SER B 2 26 ? -29.403 10.495 -17.042 1.00 133.00 26 SER B N 1
ATOM 1803 C CA . SER B 2 26 ? -29.257 9.135 -17.581 1.00 131.84 26 SER B CA 1
ATOM 1804 C C . SER B 2 26 ? -30.329 8.835 -18.605 1.00 132.32 26 SER B C 1
ATOM 1805 O O . SER B 2 26 ?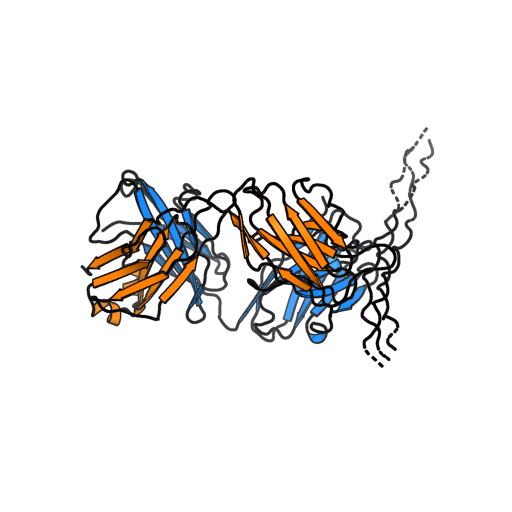 -30.056 8.237 -19.637 1.00 148.98 26 SER B O 1
ATOM 1808 N N . GLU B 2 27 ? -31.558 9.219 -18.286 1.00 127.99 27 GLU B N 1
ATOM 1809 C CA . GLU B 2 27 ? -32.645 9.220 -19.255 1.00 125.33 27 GLU B CA 1
ATOM 1810 C C . GLU B 2 27 ? -33.344 10.578 -19.228 1.00 121.52 27 GLU B C 1
ATOM 1811 O O . GLU B 2 27 ? -33.494 11.179 -18.168 1.00 136.22 27 GLU B O 1
ATOM 1817 N N . SER B 2 28 ? -33.778 11.058 -20.388 1.00 115.89 28 SER B N 1
ATOM 1818 C CA . SER B 2 28 ? -34.378 12.383 -20.479 1.00 123.49 28 SER B CA 1
ATOM 1819 C C . SER B 2 28 ? -35.598 12.422 -19.576 1.00 125.65 28 SER B C 1
ATOM 1820 O O . SER B 2 28 ? -36.210 11.389 -19.353 1.00 113.27 28 SER B O 1
ATOM 1823 N N . VAL B 2 29 ? -35.945 13.603 -19.062 1.00 138.31 29 VAL B N 1
ATOM 1824 C CA . VAL B 2 29 ? -37.030 13.737 -18.076 1.00 140.46 29 VAL B CA 1
ATOM 1825 C C . VAL B 2 29 ? -38.062 14.762 -18.493 1.00 135.43 29 VAL B C 1
ATOM 1826 O O . VAL B 2 29 ? -38.194 15.807 -17.876 1.00 139.93 29 VAL B O 1
ATOM 1830 N N . GLU B 2 30 ? -38.808 14.436 -19.535 1.00 132.69 30 GLU B N 1
ATOM 1831 C CA . GLU B 2 30 ? -39.785 15.341 -20.081 1.00 133.90 30 GLU B CA 1
ATOM 1832 C C . GLU B 2 30 ? -41.149 14.681 -20.009 1.00 146.52 30 GLU B C 1
ATOM 1833 O O . GLU B 2 30 ? -41.309 13.566 -20.494 1.00 166.36 30 GLU B O 1
ATOM 1839 N N . TYR B 2 31 ? -42.118 15.345 -19.376 1.00 151.26 31 TYR B N 1
ATOM 1840 C CA . TYR B 2 31 ? -43.513 14.873 -19.372 1.00 150.89 31 TYR B CA 1
ATOM 1841 C C . TYR B 2 31 ? -44.359 15.720 -20.324 1.00 152.21 31 TYR B C 1
ATOM 1842 O O . TYR B 2 31 ? -44.598 16.912 -20.076 1.00 134.52 31 TYR B O 1
ATOM 1851 N N . PHE B 2 32 ? -44.816 15.078 -21.401 1.00 157.00 32 PHE B N 1
ATOM 1852 C CA . PHE B 2 32 ? -45.623 15.723 -22.424 1.00 155.78 32 PHE B CA 1
ATOM 1853 C C . PHE B 2 32 ? -44.881 16.997 -22.853 1.00 147.53 32 PHE B C 1
ATOM 1854 O O . PHE B 2 32 ? -43.755 16.909 -23.350 1.00 133.67 32 PHE B O 1
ATOM 1862 N N . GLY B 2 33 ? -45.460 18.169 -22.615 1.00 147.60 33 GLY B N 1
ATOM 1863 C CA . GLY B 2 33 ? -44.911 19.406 -23.159 1.00 154.06 33 GLY B CA 1
ATOM 1864 C C . GLY B 2 33 ? -43.530 19.806 -22.656 1.00 157.59 33 GLY B C 1
ATOM 1865 O O . GLY B 2 33 ? -42.672 20.214 -23.441 1.00 150.81 33 GLY B O 1
ATOM 1866 N N . THR B 2 34 ? -43.300 19.667 -21.353 1.00 155.08 34 THR B N 1
ATOM 1867 C CA . THR B 2 34 ? -42.187 20.366 -20.696 1.00 138.97 34 THR B CA 1
ATOM 1868 C C . THR B 2 34 ? -41.326 19.511 -19.753 1.00 131.68 34 THR B C 1
ATOM 1869 O O . THR B 2 34 ? -41.818 18.600 -19.100 1.00 146.88 34 THR B O 1
ATOM 1873 N N . SER B 2 35 ? -40.039 19.846 -19.683 1.00 127.70 35 SER B N 1
ATOM 1874 C CA . SER B 2 35 ? -39.060 19.134 -18.849 1.00 128.94 35 SER B CA 1
ATOM 1875 C C . SER B 2 35 ? -39.191 19.461 -17.370 1.00 126.92 35 SER B C 1
ATOM 1876 O O . SER B 2 35 ? -39.620 20.547 -17.017 1.00 138.49 35 SER B O 1
ATOM 1879 N N . LEU B 2 36 ? -38.777 18.526 -16.514 1.00 117.59 36 LEU B N 1
ATOM 1880 C CA . LEU B 2 36 ? -39.019 18.613 -15.071 1.00 116.79 36 LEU B CA 1
ATOM 1881 C C . LEU B 2 36 ? -37.737 18.534 -14.271 1.00 119.80 36 LEU B C 1
ATOM 1882 O O . LEU B 2 36 ? -37.551 17.632 -13.431 1.00 106.20 36 LEU B O 1
ATOM 1887 N N . MET B 2 37 ? -36.861 19.499 -14.532 1.00 129.13 37 MET B N 1
ATOM 1888 C CA . MET B 2 37 ? -35.624 19.659 -13.781 1.00 123.77 37 MET B CA 1
ATOM 1889 C C . MET B 2 37 ? -35.706 20.937 -12.940 1.00 114.64 37 MET B C 1
ATOM 1890 O O . MET B 2 37 ? -36.190 21.959 -13.407 1.00 123.62 37 MET B O 1
ATOM 1895 N N . GLN B 2 38 ? -35.272 20.860 -11.690 1.00 108.94 38 GLN B N 1
ATOM 1896 C CA . GLN B 2 38 ? -35.131 22.042 -10.849 1.00 114.36 38 GLN B CA 1
ATOM 1897 C C . GLN B 2 38 ? -33.674 22.197 -10.374 1.00 114.94 38 GLN B C 1
ATOM 1898 O O . GLN B 2 38 ? -32.962 21.198 -10.191 1.00 105.29 38 GLN B O 1
ATOM 1904 N N . TRP B 2 39 ? -33.243 23.452 -10.203 1.00 108.75 39 TRP B N 1
ATOM 1905 C CA . TRP B 2 39 ? -31.916 23.779 -9.673 1.00 97.66 39 TRP B CA 1
ATOM 1906 C C . TRP B 2 39 ? -32.017 24.339 -8.258 1.00 96.19 39 TRP B C 1
ATOM 1907 O O . TRP B 2 39 ? -32.795 25.260 -8.006 1.00 100.94 39 TRP B O 1
ATOM 1918 N N . TYR B 2 40 ? -31.214 23.795 -7.344 1.00 92.47 40 TYR B N 1
ATOM 1919 C CA . TYR B 2 40 ? -31.197 24.239 -5.946 1.00 95.99 40 TYR B CA 1
ATOM 1920 C C . TYR B 2 40 ? -29.847 24.822 -5.543 1.00 93.99 40 TYR B C 1
ATOM 1921 O O . TYR B 2 40 ? -28.802 24.377 -6.016 1.00 100.03 40 TYR B O 1
ATOM 1930 N N . GLN B 2 41 ? -29.885 25.803 -4.645 1.00 93.32 41 GLN B N 1
ATOM 1931 C CA . GLN B 2 41 ? -28.688 26.351 -4.012 1.00 94.24 41 GLN B CA 1
ATOM 1932 C C . GLN B 2 41 ? -28.634 25.946 -2.560 1.00 90.21 41 GLN B C 1
ATOM 1933 O O . GLN B 2 41 ? -29.654 25.966 -1.866 1.00 87.45 41 GLN B O 1
ATOM 1939 N N . GLN B 2 42 ? -27.438 25.615 -2.086 1.00 90.68 42 GLN B N 1
ATOM 1940 C CA . GLN B 2 42 ? -27.262 25.273 -0.676 1.00 101.94 42 GLN B CA 1
ATOM 1941 C C . GLN B 2 42 ? -25.974 25.855 -0.122 1.00 101.18 42 GLN B C 1
ATOM 1942 O O . GLN B 2 42 ? -24.901 25.706 -0.720 1.00 98.02 42 GLN B O 1
ATOM 1948 N N . LYS B 2 43 ? -26.095 26.499 1.036 1.00 100.38 43 LYS B N 1
ATOM 1949 C CA . LYS B 2 43 ? -24.955 27.103 1.704 1.00 101.26 43 LYS B CA 1
ATOM 1950 C C . LYS B 2 43 ? -24.722 26.391 3.011 1.00 98.22 43 LYS B C 1
ATOM 1951 O O . LYS B 2 43 ? -25.679 25.934 3.641 1.00 95.92 43 LYS B O 1
ATOM 1957 N N . PRO B 2 44 ? -23.446 26.282 3.420 1.00 95.55 44 PRO B N 1
ATOM 1958 C CA . PRO B 2 44 ? -23.045 25.688 4.679 1.00 90.85 44 PRO B CA 1
ATOM 1959 C C . PRO B 2 44 ? -23.989 25.980 5.819 1.00 92.34 44 PRO B C 1
ATOM 1960 O O . PRO B 2 44 ? -24.422 27.122 5.970 1.00 96.81 44 PRO B O 1
ATOM 1964 N N . GLY B 2 45 ? -24.304 24.935 6.589 1.00 95.56 45 GLY B N 1
ATOM 1965 C CA . GLY B 2 45 ? -25.178 25.020 7.750 1.00 97.33 45 GLY B CA 1
ATOM 1966 C C . GLY B 2 45 ? -26.622 25.348 7.419 1.00 101.93 45 GLY B C 1
ATOM 1967 O O . GLY B 2 45 ? -27.409 25.618 8.318 1.00 106.77 45 GLY B O 1
ATOM 1968 N N . GLN B 2 46 ? -26.988 25.310 6.141 1.00 103.59 46 GLN B N 1
ATOM 1969 C CA . GLN B 2 46 ? -28.331 25.699 5.734 1.00 110.31 46 GLN B CA 1
ATOM 1970 C C . GLN B 2 46 ? -29.007 24.672 4.829 1.00 105.63 46 GLN B C 1
ATOM 1971 O O . GLN B 2 46 ? -28.335 23.971 4.065 1.00 102.17 46 GLN B O 1
ATOM 1977 N N . PRO B 2 47 ? -30.350 24.621 4.876 1.00 98.14 47 PRO B N 1
ATOM 1978 C CA . PRO B 2 47 ? -31.099 23.802 3.948 1.00 99.47 47 PRO B CA 1
ATOM 1979 C C . PRO B 2 47 ? -30.968 24.338 2.549 1.00 97.54 47 PRO B C 1
ATOM 1980 O O . PRO B 2 47 ? -30.564 25.475 2.375 1.00 106.41 47 PRO B O 1
ATOM 1984 N N . PRO B 2 48 ? -31.275 23.514 1.550 1.00 98.26 48 PRO B N 1
ATOM 1985 C CA . PRO B 2 48 ? -31.302 24.002 0.190 1.00 98.44 48 PRO B CA 1
ATOM 1986 C C . PRO B 2 48 ? -32.361 25.062 -0.086 1.00 99.54 48 PRO B C 1
ATOM 1987 O O . PRO B 2 48 ? -33.417 25.086 0.551 1.00 93.44 48 PRO B O 1
ATOM 1991 N N . LYS B 2 49 ? -32.040 25.919 -1.049 1.00 101.49 49 LYS B N 1
ATOM 1992 C CA . LYS B 2 49 ? -32.880 27.019 -1.479 1.00 104.02 49 LYS B CA 1
ATOM 1993 C C . LYS B 2 49 ? -33.192 26.789 -2.954 1.00 98.09 49 LYS B C 1
ATOM 1994 O O . LYS B 2 49 ? -32.286 26.569 -3.763 1.00 89.46 49 LYS B O 1
ATOM 2000 N N . LEU B 2 50 ? -34.474 26.834 -3.302 1.00 100.49 50 LEU B N 1
ATOM 2001 C CA . LEU B 2 50 ? -34.882 26.644 -4.692 1.00 99.36 50 LEU B CA 1
ATOM 2002 C C . LEU B 2 50 ? -34.563 27.877 -5.513 1.00 98.69 50 LEU B C 1
ATOM 2003 O O . LEU B 2 50 ? -34.860 29.007 -5.112 1.00 105.75 50 LEU B O 1
ATOM 2008 N N . LEU B 2 51 ? -33.981 27.649 -6.679 1.00 97.04 51 LEU B N 1
ATOM 2009 C CA . LEU B 2 51 ? -33.695 28.720 -7.616 1.00 98.90 51 LEU B CA 1
ATOM 2010 C C . LEU B 2 51 ? -34.561 28.564 -8.836 1.00 100.08 51 LEU B C 1
ATOM 2011 O O . LEU B 2 51 ? -35.409 29.396 -9.130 1.00 97.38 51 LEU B O 1
ATOM 2016 N N . ILE B 2 52 ? -34.353 27.466 -9.537 1.00 107.27 52 ILE B N 1
ATOM 2017 C CA . ILE B 2 52 ? -35.021 27.250 -10.784 1.00 113.30 52 ILE B CA 1
ATOM 2018 C C . ILE B 2 52 ? -35.833 25.971 -10.757 1.00 111.83 52 ILE B C 1
ATOM 2019 O O . ILE B 2 52 ? -35.378 24.949 -10.241 1.00 103.90 52 ILE B O 1
ATOM 2024 N N . TYR B 2 53 ? -37.038 26.063 -11.325 1.00 110.62 53 TYR B N 1
ATOM 2025 C CA . TYR B 2 53 ? -37.894 24.913 -11.552 1.00 111.41 53 TYR B CA 1
ATOM 2026 C C . TYR B 2 53 ? -38.323 24.810 -13.002 1.00 110.04 53 TYR B C 1
ATOM 2027 O O . TYR B 2 53 ? -38.700 25.810 -13.603 1.00 120.41 53 TYR B O 1
ATOM 2036 N N . ALA B 2 54 ? -38.288 23.595 -13.551 1.00 105.45 54 ALA B N 1
ATOM 2037 C CA . ALA B 2 54 ? -38.600 23.374 -14.965 1.00 104.73 54 ALA B CA 1
ATOM 2038 C C . ALA B 2 54 ? -37.548 23.983 -15.881 1.00 103.27 54 ALA B C 1
ATOM 2039 O O . ALA B 2 54 ? -37.807 24.239 -17.042 1.00 110.22 54 ALA B O 1
ATOM 2041 N N . ALA B 2 55 ? -36.364 24.218 -15.342 1.00 112.54 55 ALA B N 1
ATOM 2042 C CA . ALA B 2 55 ? -35.224 24.719 -16.103 1.00 123.67 55 ALA B CA 1
ATOM 2043 C C . ALA B 2 55 ? -35.348 26.196 -16.500 1.00 128.63 55 ALA B C 1
ATOM 2044 O O . ALA B 2 55 ? -34.514 26.993 -16.091 1.00 152.25 55 ALA B O 1
ATOM 2046 N N . SER B 2 56 ? -36.366 26.576 -17.269 1.00 118.73 56 SER B N 1
ATOM 2047 C CA . SER B 2 56 ? -36.465 27.970 -17.728 1.00 123.92 56 SER B CA 1
ATOM 2048 C C . SER B 2 56 ? -36.994 28.914 -16.634 1.00 124.09 56 SER B C 1
ATOM 2049 O O . SER B 2 56 ? -36.524 30.046 -16.500 1.00 126.54 56 SER B O 1
ATOM 2052 N N . ASN B 2 57 ? -37.964 28.451 -15.853 1.00 120.01 57 ASN B N 1
ATOM 2053 C CA . ASN B 2 57 ? -38.687 29.337 -14.935 1.00 125.46 57 ASN B CA 1
ATOM 2054 C C . ASN B 2 57 ? -37.865 29.644 -13.715 1.00 122.99 57 ASN B C 1
ATOM 2055 O O . ASN B 2 57 ? -37.039 28.842 -13.324 1.00 126.61 57 ASN B O 1
ATOM 2060 N N . VAL B 2 58 ? -38.093 30.803 -13.111 1.00 115.93 58 VAL B N 1
ATOM 2061 C CA . VAL B 2 58 ? -37.340 31.190 -11.927 1.00 111.61 58 VAL B CA 1
ATOM 2062 C C . VAL B 2 58 ? -38.245 31.428 -10.733 1.00 109.41 58 VAL B C 1
ATOM 2063 O O . VAL B 2 58 ? -39.229 32.150 -10.819 1.00 118.74 58 VAL B O 1
ATOM 2067 N N . GLU B 2 59 ? -37.877 30.834 -9.607 1.00 107.48 59 GLU B N 1
ATOM 2068 C CA . GLU B 2 59 ? -38.647 30.963 -8.389 1.00 106.99 59 GLU B CA 1
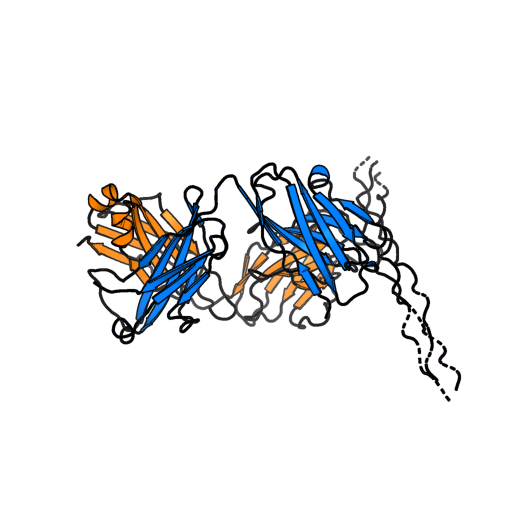ATOM 2069 C C . GLU B 2 59 ? -38.778 32.426 -7.992 1.00 112.65 59 GLU B C 1
ATOM 2070 O O . GLU B 2 59 ? -37.814 33.187 -8.082 1.00 116.75 59 GLU B O 1
ATOM 2076 N N . SER B 2 60 ? -39.969 32.821 -7.551 1.00 119.38 60 SER B N 1
ATOM 2077 C CA . SER B 2 60 ? -40.193 34.221 -7.188 1.00 126.16 60 SER B CA 1
ATOM 2078 C C . SER B 2 60 ? -39.240 34.568 -6.055 1.00 126.43 60 SER B C 1
ATOM 2079 O O . SER B 2 60 ? -39.117 33.813 -5.094 1.00 119.56 60 SER B O 1
ATOM 2082 N N . GLY B 2 61 ? -38.547 35.694 -6.183 1.00 129.24 61 GLY B N 1
ATOM 2083 C CA . GLY B 2 61 ? -37.614 36.143 -5.152 1.00 120.36 61 GLY B CA 1
ATOM 2084 C C . GLY B 2 61 ? -36.187 35.714 -5.414 1.00 113.23 61 GLY B C 1
ATOM 2085 O O . GLY B 2 61 ? -35.316 35.858 -4.562 1.00 117.34 61 GLY B O 1
ATOM 2086 N N . VAL B 2 62 ? -35.925 35.187 -6.595 1.00 106.03 62 VAL B N 1
ATOM 2087 C CA . VAL B 2 62 ? -34.562 34.863 -6.954 1.00 107.43 62 VAL B CA 1
ATOM 2088 C C . VAL B 2 62 ? -34.102 35.857 -8.021 1.00 104.80 62 VAL B C 1
ATOM 2089 O O . VAL B 2 62 ? -34.743 35.995 -9.056 1.00 111.72 62 VAL B O 1
ATOM 2093 N N . PRO B 2 63 ? -32.994 36.564 -7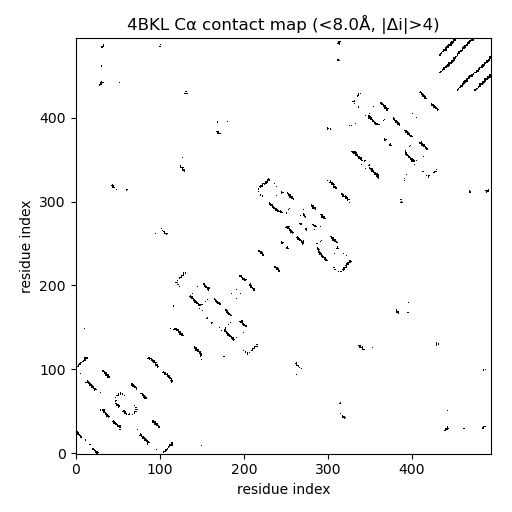.766 1.00 102.60 63 PRO B N 1
ATOM 2094 C CA . PRO B 2 63 ? -32.479 37.570 -8.703 1.00 105.66 63 PRO B CA 1
ATOM 2095 C C . PRO B 2 63 ? -32.289 37.079 -10.135 1.00 104.29 63 PRO B C 1
ATOM 2096 O O . PRO B 2 63 ? -31.989 35.906 -10.363 1.00 98.70 63 PRO B O 1
ATOM 2100 N N . ALA B 2 64 ? -32.430 38.003 -11.082 1.00 110.08 64 ALA B N 1
ATOM 2101 C CA . ALA B 2 64 ? -32.370 37.693 -12.514 1.00 112.87 64 ALA B CA 1
ATOM 2102 C C . ALA B 2 64 ? -31.008 37.144 -12.920 1.00 107.52 64 ALA B C 1
ATOM 2103 O O . ALA B 2 64 ? -30.876 36.431 -13.914 1.00 99.27 64 ALA B O 1
ATOM 2105 N N . ARG B 2 65 ? -30.003 37.484 -12.122 1.00 115.67 65 ARG B N 1
ATOM 2106 C CA . ARG B 2 65 ? -28.627 37.029 -12.309 1.00 117.73 65 ARG B CA 1
ATOM 2107 C C . ARG B 2 65 ? -28.560 35.515 -12.499 1.00 115.90 65 ARG B C 1
ATOM 2108 O O . ARG B 2 65 ? -27.601 35.001 -13.068 1.00 119.17 65 ARG B O 1
ATOM 2116 N N . PHE B 2 66 ? -29.598 34.822 -12.031 1.00 115.63 66 PHE B N 1
ATOM 2117 C CA . PHE B 2 66 ? -29.737 33.372 -12.190 1.00 116.26 66 PHE B CA 1
ATOM 2118 C C . PHE B 2 66 ? -30.589 32.949 -13.393 1.00 119.52 66 PHE B C 1
ATOM 2119 O O . PHE B 2 66 ? -31.810 32.841 -13.293 1.00 114.12 66 PHE B O 1
ATOM 2127 N N . SER B 2 67 ? -29.953 32.686 -14.525 1.00 123.87 67 SER B N 1
ATOM 2128 C CA . SER B 2 67 ? -30.683 32.182 -15.680 1.00 131.70 67 SER B CA 1
ATOM 2129 C C . SER B 2 67 ? -30.342 30.718 -15.863 1.00 130.52 67 SER B C 1
ATOM 2130 O O . SER B 2 67 ? -29.168 30.341 -15.864 1.00 154.71 67 SER B O 1
ATOM 2133 N N . GLY B 2 68 ? -31.368 29.893 -16.023 1.00 124.95 68 GLY B N 1
ATOM 2134 C CA . GLY B 2 68 ? -31.167 28.460 -16.245 1.00 129.30 68 GLY B CA 1
ATOM 2135 C C . GLY B 2 68 ? -31.835 27.985 -17.515 1.00 125.22 68 GLY B C 1
ATOM 2136 O O . GLY B 2 68 ? -33.003 28.264 -17.753 1.00 120.95 68 GLY B O 1
ATOM 2137 N N . SER B 2 69 ? -31.096 27.271 -18.346 1.00 123.03 69 SER B N 1
ATOM 2138 C CA . SER B 2 69 ? -31.671 26.732 -19.556 1.00 126.12 69 SER B CA 1
ATOM 2139 C C . SER B 2 69 ? -31.323 25.269 -19.643 1.00 128.98 69 SER B C 1
ATOM 2140 O O . SER B 2 69 ? -30.262 24.838 -19.208 1.00 132.03 69 SER B O 1
ATOM 2143 N N . GLY B 2 70 ? -32.244 24.512 -20.212 1.00 132.12 70 GLY B N 1
ATOM 2144 C CA . GLY B 2 70 ? -31.969 23.177 -20.688 1.00 126.23 70 GLY B CA 1
ATOM 2145 C C . GLY B 2 70 ? -33.150 22.753 -21.528 1.00 126.34 70 GLY B C 1
ATOM 2146 O O . GLY B 2 70 ? -34.072 23.535 -21.770 1.00 118.44 70 GLY B O 1
ATOM 2147 N N . SER B 2 71 ? -33.083 21.526 -22.017 1.00 128.05 71 SER B N 1
ATOM 2148 C CA . SER B 2 71 ? -34.224 20.838 -22.603 1.00 125.36 71 SER B CA 1
ATOM 2149 C C . SER B 2 71 ? -33.767 19.397 -22.793 1.00 123.83 71 SER B C 1
ATOM 2150 O O . SER B 2 71 ? -32.563 19.124 -22.843 1.00 134.40 71 SER B O 1
ATOM 2153 N N . GLY B 2 72 ? -34.712 18.470 -22.859 1.00 115.66 72 GLY B N 1
ATOM 2154 C CA . GLY B 2 72 ? -34.381 17.075 -23.093 1.00 117.47 72 GLY B CA 1
ATOM 2155 C C . GLY B 2 72 ? -33.670 16.454 -21.913 1.00 118.04 72 GLY B C 1
ATOM 2156 O O . GLY B 2 72 ? -34.120 16.588 -20.784 1.00 116.74 72 GLY B O 1
ATOM 2157 N N . THR B 2 73 ? -32.567 15.762 -22.183 1.00 124.10 73 THR B N 1
ATOM 2158 C CA . THR B 2 73 ? -31.803 15.080 -21.137 1.00 139.12 73 THR B CA 1
ATOM 2159 C C . THR B 2 73 ? -30.680 15.948 -20.568 1.00 151.21 73 THR B C 1
ATOM 2160 O O . THR B 2 73 ? -30.075 15.594 -19.550 1.00 143.37 73 THR B O 1
ATOM 2164 N N . ASP B 2 74 ? -30.393 17.070 -21.226 1.00 149.59 74 ASP B N 1
ATOM 2165 C CA . ASP B 2 74 ? -29.248 17.894 -20.851 1.00 142.36 74 ASP B CA 1
ATOM 2166 C C . ASP B 2 74 ? -29.636 19.319 -20.502 1.00 140.82 74 ASP B C 1
ATOM 2167 O O . ASP B 2 74 ? -30.217 20.054 -21.310 1.00 139.79 74 ASP B O 1
ATOM 2172 N N . PHE B 2 75 ? -29.295 19.692 -19.273 1.00 140.82 75 PHE B N 1
ATOM 2173 C CA . PHE B 2 75 ? -29.622 20.994 -18.729 1.00 145.06 75 PHE B CA 1
ATOM 2174 C C . PHE B 2 75 ? -28.392 21.704 -18.232 1.00 134.71 75 PHE B C 1
ATOM 2175 O O . PHE B 2 75 ? -27.407 21.067 -17.843 1.00 133.27 75 PHE B O 1
ATOM 2183 N N . SER B 2 76 ? -28.485 23.033 -18.193 1.00 131.12 76 SER B N 1
ATOM 2184 C CA . SER B 2 76 ? -27.476 23.844 -17.526 1.00 127.66 76 SER B CA 1
ATOM 2185 C C . SER B 2 76 ? -28.018 25.065 -16.747 1.00 122.21 76 SER B C 1
ATOM 2186 O O . SER B 2 76 ? -29.059 25.656 -17.076 1.00 112.95 76 SER B O 1
ATOM 2189 N N . LEU B 2 77 ? -27.275 25.407 -15.695 1.00 125.82 77 LEU B N 1
ATOM 2190 C CA . LEU B 2 77 ? -27.531 26.568 -14.847 1.00 123.30 77 LEU B CA 1
ATOM 2191 C C . LEU B 2 77 ? -26.478 27.631 -15.099 1.00 121.74 77 LEU B C 1
ATOM 2192 O O . LEU B 2 77 ? -25.278 27.332 -15.072 1.00 127.48 77 LEU B O 1
ATOM 2197 N N . ASN B 2 78 ? -26.929 28.869 -15.311 1.00 122.04 78 ASN B N 1
ATOM 2198 C CA . ASN B 2 78 ? -26.030 30.012 -15.484 1.00 123.11 78 ASN B CA 1
ATOM 2199 C C . ASN B 2 78 ? -26.307 31.210 -14.586 1.00 121.05 78 ASN B C 1
ATOM 2200 O O . ASN B 2 78 ? -27.465 31.604 -14.365 1.00 124.32 78 ASN B O 1
ATOM 2205 N N . ILE B 2 79 ? -25.216 31.791 -14.081 1.00 116.81 79 ILE B N 1
ATOM 2206 C CA . ILE B 2 79 ? -25.285 33.004 -13.283 1.00 116.12 79 ILE B CA 1
ATOM 2207 C C . ILE B 2 79 ? -24.497 34.157 -13.885 1.00 123.80 79 ILE B C 1
ATOM 2208 O O . ILE B 2 79 ? -23.293 34.046 -14.125 1.00 130.59 79 ILE B O 1
ATOM 2213 N N . HIS B 2 80 ? -25.183 35.277 -14.083 1.00 134.87 80 HIS B N 1
ATOM 2214 C CA . HIS B 2 80 ? -24.549 36.499 -14.531 1.00 131.97 80 HIS B CA 1
ATOM 2215 C C . HIS B 2 80 ? -25.188 37.717 -13.881 1.00 123.86 80 HIS B C 1
ATOM 2216 O O . HIS B 2 80 ? -26.358 38.005 -14.106 1.00 122.83 80 HIS B O 1
ATOM 2223 N N . PRO B 2 81 ? -24.409 38.453 -13.093 1.00 119.25 81 PRO B N 1
ATOM 2224 C CA . PRO B 2 81 ? -23.020 38.177 -12.853 1.00 119.74 81 PRO B CA 1
ATOM 2225 C C . PRO B 2 81 ? -22.780 37.729 -11.415 1.00 115.41 81 PRO B C 1
ATOM 2226 O O . PRO B 2 81 ? -23.489 38.160 -10.487 1.00 103.57 81 PRO B O 1
ATOM 2230 N N . VAL B 2 82 ? -21.751 36.903 -11.241 1.00 108.27 82 VAL B N 1
ATOM 2231 C CA . VAL B 2 82 ? -21.464 36.281 -9.951 1.00 105.97 82 VAL B CA 1
ATOM 2232 C C . VAL B 2 82 ? -21.291 37.320 -8.852 1.00 106.35 82 VAL B C 1
ATOM 2233 O O . VAL B 2 82 ? -20.782 38.408 -9.106 1.00 116.30 82 VAL B O 1
ATOM 2237 N N . GLU B 2 83 ? -21.720 36.977 -7.636 1.00 105.58 83 GLU B N 1
ATOM 2238 C CA . GLU B 2 83 ? -21.602 37.875 -6.486 1.00 110.48 83 GLU B CA 1
ATOM 2239 C C . GLU B 2 83 ? -21.184 37.192 -5.189 1.00 103.90 83 GLU B C 1
ATOM 2240 O O . GLU B 2 83 ? -21.312 35.986 -5.052 1.00 107.10 83 GLU B O 1
ATOM 2246 N N . GLU B 2 84 ? -20.718 37.986 -4.228 1.00 104.78 84 GLU B N 1
ATOM 2247 C CA . GLU B 2 84 ? -20.182 37.454 -2.974 1.00 110.02 84 GLU B CA 1
ATOM 2248 C C . GLU B 2 84 ? -21.210 36.581 -2.254 1.00 118.65 84 GLU B C 1
ATOM 2249 O O . GLU B 2 84 ? -20.853 35.632 -1.550 1.00 128.15 84 GLU B O 1
ATOM 2255 N N . ASP B 2 85 ? -22.485 36.917 -2.419 1.00 112.22 85 ASP B N 1
ATOM 2256 C CA . ASP B 2 85 ? -23.581 36.109 -1.875 1.00 115.49 85 ASP B CA 1
ATOM 2257 C C . ASP B 2 85 ? -23.664 34.692 -2.436 1.00 114.03 85 ASP B C 1
ATOM 2258 O O . ASP B 2 85 ? -24.175 33.769 -1.794 1.00 111.56 85 ASP B O 1
ATOM 2263 N N . ASP B 2 86 ? -23.171 34.534 -3.651 1.00 106.91 86 ASP B N 1
ATOM 2264 C CA . ASP B 2 86 ? -23.418 33.342 -4.418 1.00 97.82 86 ASP B CA 1
ATOM 2265 C C . ASP B 2 86 ? -22.418 32.239 -4.171 1.00 95.49 86 ASP B C 1
ATOM 2266 O O . ASP B 2 86 ? -22.308 31.355 -5.005 1.00 86.88 86 ASP B O 1
ATOM 2271 N N . ILE B 2 87 ? -21.682 32.258 -3.058 1.00 102.17 87 ILE B N 1
ATOM 2272 C CA . ILE B 2 87 ? -20.798 31.120 -2.770 1.00 111.26 87 ILE B CA 1
ATOM 2273 C C . ILE B 2 87 ? -21.619 30.011 -2.170 1.00 107.74 87 ILE B C 1
ATOM 2274 O O . ILE B 2 87 ? -22.236 30.186 -1.117 1.00 100.03 87 ILE B O 1
ATOM 2279 N N . ALA B 2 88 ? -21.578 28.851 -2.808 1.00 111.95 88 ALA B N 1
ATOM 2280 C CA . ALA B 2 88 ? -22.534 27.811 -2.493 1.00 113.07 88 ALA B CA 1
ATOM 2281 C C . ALA B 2 88 ? -22.208 26.478 -3.141 1.00 107.32 88 ALA B C 1
ATOM 2282 O O . ALA B 2 88 ? -21.322 26.375 -3.989 1.00 105.88 88 ALA B O 1
ATOM 2284 N N . MET B 2 89 ? -22.953 25.467 -2.712 1.00 105.28 89 MET B N 1
ATOM 2285 C CA . MET B 2 89 ? -23.158 24.265 -3.490 1.00 103.89 89 MET B CA 1
ATOM 2286 C C . MET B 2 89 ? -24.430 24.404 -4.324 1.00 105.19 89 MET B C 1
ATOM 2287 O O . MET B 2 89 ? -25.462 24.923 -3.858 1.00 98.70 89 MET B O 1
ATOM 2292 N N . TYR B 2 90 ? -24.353 23.937 -5.563 1.00 99.62 90 TYR B N 1
ATOM 2293 C CA . TYR B 2 90 ? -25.501 23.958 -6.442 1.00 98.11 90 TYR B CA 1
ATOM 2294 C C . TYR B 2 90 ? -25.868 22.553 -6.874 1.00 99.83 90 TYR B C 1
ATOM 2295 O O . TYR B 2 90 ? -25.022 21.776 -7.332 1.00 100.43 90 TYR B O 1
ATOM 2304 N N . PHE B 2 91 ? -27.152 22.246 -6.729 1.00 102.87 91 PHE B N 1
ATOM 2305 C CA . PHE B 2 91 ? -27.690 20.940 -7.051 1.00 99.06 91 PHE B CA 1
ATOM 2306 C C . PHE B 2 91 ? -28.772 21.003 -8.135 1.00 101.26 91 PHE B C 1
ATOM 2307 O O . PHE B 2 91 ? -29.561 21.958 -8.189 1.00 101.41 91 PHE B O 1
ATOM 2315 N N . CYS B 2 92 ? -28.785 19.976 -8.991 1.00 104.83 92 CYS B N 1
ATOM 2316 C CA . CYS B 2 92 ? -29.874 19.721 -9.937 1.00 103.07 92 CYS B CA 1
ATOM 2317 C C . CYS B 2 92 ? -30.638 18.488 -9.470 1.00 102.47 92 CYS B C 1
ATOM 2318 O O . CYS B 2 92 ? -30.028 17.521 -9.018 1.00 97.40 92 CYS B O 1
ATOM 2321 N N . GLN B 2 93 ? -31.969 18.542 -9.539 1.00 105.41 93 GLN B N 1
ATOM 2322 C CA . GLN B 2 93 ? -32.803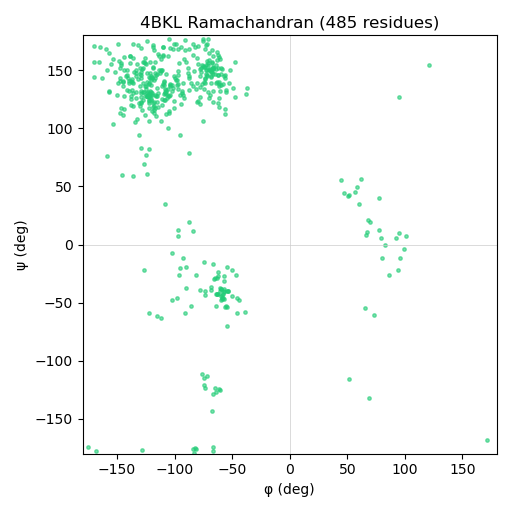 17.360 -9.287 1.00 111.66 93 GLN B CA 1
ATOM 2323 C C . GLN B 2 93 ? -34.026 17.333 -10.178 1.00 112.14 93 GLN B C 1
ATOM 2324 O O . GLN B 2 93 ? -34.440 18.369 -10.700 1.00 120.97 93 GLN B O 1
ATOM 2330 N N . GLN B 2 94 ? -34.621 16.147 -10.312 1.00 111.52 94 GLN B N 1
ATOM 2331 C CA . GLN B 2 94 ? -35.778 15.943 -11.199 1.00 107.32 94 GLN B CA 1
ATOM 2332 C C . GLN B 2 94 ? -36.995 15.444 -10.450 1.00 108.87 94 GLN B C 1
ATOM 2333 O O . GLN B 2 94 ? -36.890 14.614 -9.535 1.00 101.05 94 GLN B O 1
ATOM 2339 N N . SER B 2 95 ? -38.155 15.944 -10.861 1.00 110.16 95 SER B N 1
ATOM 2340 C CA . SER B 2 95 ? -39.397 15.490 -10.292 1.00 113.18 95 SER B CA 1
ATOM 2341 C C . SER B 2 95 ? -40.170 14.637 -11.299 1.00 116.86 95 SER B C 1
ATOM 2342 O O . SER B 2 95 ? -41.392 14.668 -11.308 1.00 128.89 95 SER B O 1
ATOM 2345 N N . ARG B 2 96 ? -39.461 13.854 -12.118 1.00 119.40 96 ARG B N 1
ATOM 2346 C CA . ARG B 2 96 ? -40.096 13.048 -13.175 1.00 117.67 96 ARG B CA 1
ATOM 2347 C C . ARG B 2 96 ? -40.322 11.588 -12.794 1.00 111.22 96 ARG B C 1
ATOM 2348 O O . ARG B 2 96 ? -41.384 11.038 -13.040 1.00 117.14 96 ARG B O 1
ATOM 2356 N N . GLU B 2 97 ? -39.320 10.949 -12.225 1.00 103.97 97 GLU B N 1
ATOM 2357 C CA . GLU B 2 97 ? -39.476 9.571 -11.780 1.00 109.64 97 GLU B CA 1
ATOM 2358 C C . GLU B 2 97 ? -39.131 9.442 -10.312 1.00 108.82 97 GLU B C 1
ATOM 2359 O O . GLU B 2 97 ? -38.046 9.850 -9.875 1.00 116.60 97 GLU B O 1
ATOM 2365 N N . VAL B 2 98 ? -40.041 8.851 -9.553 1.00 101.66 98 VAL B N 1
ATOM 2366 C CA . VAL B 2 98 ? -39.706 8.404 -8.213 1.00 103.05 98 VAL B CA 1
ATOM 2367 C C . VAL B 2 98 ? -38.831 7.151 -8.311 1.00 111.87 98 VAL B C 1
ATOM 2368 O O . VAL B 2 98 ? -39.045 6.327 -9.191 1.00 128.31 98 VAL B O 1
ATOM 2372 N N . PRO B 2 99 ? -37.832 7.006 -7.421 1.00 120.76 99 PRO B N 1
ATOM 2373 C CA . PRO B 2 99 ? -37.527 7.956 -6.377 1.00 122.07 99 PRO B CA 1
ATOM 2374 C C . PRO B 2 99 ? -36.801 9.164 -6.952 1.00 122.70 99 PRO B C 1
ATOM 2375 O O . PRO B 2 99 ? -35.945 9.025 -7.840 1.00 114.44 99 PRO B O 1
ATOM 2379 N N . TYR B 2 100 ? -37.207 10.335 -6.460 1.00 118.36 100 TYR B N 1
ATOM 2380 C CA . TYR B 2 100 ? -36.649 11.613 -6.861 1.00 103.69 100 TYR B CA 1
ATOM 2381 C C . TYR B 2 100 ? -35.182 11.632 -6.512 1.00 102.66 100 TYR B C 1
ATOM 2382 O O . TYR B 2 100 ? -34.769 11.205 -5.428 1.00 95.12 100 TYR B O 1
ATOM 2391 N N . THR B 2 101 ? -34.390 12.164 -7.420 1.00 96.99 101 THR B N 1
ATOM 2392 C CA . THR B 2 101 ? -32.965 12.102 -7.258 1.00 100.22 101 THR B CA 1
ATOM 2393 C C . THR B 2 101 ? -32.303 13.418 -7.558 1.00 108.59 101 THR B C 1
ATOM 2394 O O . THR B 2 101 ? -32.755 14.178 -8.428 1.00 107.93 101 THR B O 1
ATOM 2398 N N . PHE B 2 102 ? -31.201 13.645 -6.847 1.00 105.36 102 PHE B N 1
ATOM 2399 C CA . PHE B 2 102 ? -30.492 14.912 -6.863 1.00 101.63 102 PHE B CA 1
ATOM 2400 C C . PHE B 2 102 ? -29.173 14.765 -7.573 1.00 100.29 102 PHE B C 1
ATOM 2401 O O . PHE B 2 102 ? -28.678 13.664 -7.744 1.00 114.24 102 PHE B O 1
ATOM 2409 N N . GLY B 2 103 ? -28.593 15.884 -7.971 1.00 101.17 103 GLY B N 1
ATOM 2410 C CA . GLY B 2 103 ? -27.243 15.885 -8.509 1.00 99.29 103 GLY B CA 1
ATOM 2411 C C . GLY B 2 103 ? -26.212 15.513 -7.457 1.00 101.05 103 GLY B C 1
ATOM 2412 O O . GLY B 2 103 ? -26.556 15.145 -6.317 1.00 88.60 103 GLY B O 1
ATOM 2413 N N . GLY B 2 104 ? -24.942 15.604 -7.854 1.00 106.52 104 GLY B N 1
ATOM 2414 C CA . GLY B 2 104 ? -23.813 15.243 -6.984 1.00 106.68 104 GLY B CA 1
ATOM 2415 C C . GLY B 2 104 ? -23.236 16.460 -6.297 1.00 104.54 104 GLY B C 1
ATOM 2416 O O . GLY B 2 104 ? -22.653 16.364 -5.212 1.00 90.79 104 GLY B O 1
ATOM 2417 N N . GLY B 2 105 ? -23.414 17.609 -6.940 1.00 111.40 105 GLY B N 1
ATOM 2418 C CA . GLY B 2 105 ? -23.015 18.889 -6.379 1.00 113.63 105 GLY B CA 1
ATOM 2419 C C . GLY B 2 105 ? -22.022 19.575 -7.274 1.00 111.42 105 GLY B C 1
ATOM 2420 O O . GLY B 2 105 ? -21.355 18.918 -8.065 1.00 117.88 105 GLY B O 1
ATOM 2421 N N . SER B 2 106 ? -21.977 20.902 -7.190 1.00 110.60 106 SER B N 1
ATOM 2422 C CA . SER B 2 106 ? -20.912 21.685 -7.810 1.00 111.54 106 SER B CA 1
ATOM 2423 C C . SER B 2 106 ? -20.562 22.886 -6.945 1.00 122.59 106 SER B C 1
ATOM 2424 O O . SER B 2 106 ? -21.378 23.795 -6.808 1.00 135.10 106 SER B O 1
ATOM 2427 N N . LYS B 2 107 ? -19.360 22.880 -6.357 1.00 123.06 107 LYS B N 1
ATOM 2428 C CA . LYS B 2 107 ? -18.906 23.988 -5.512 1.00 116.61 107 LYS B CA 1
ATOM 2429 C C . LYS B 2 107 ? -18.566 25.179 -6.388 1.00 114.06 107 LYS B C 1
ATOM 2430 O O . LYS B 2 107 ? -17.996 25.024 -7.478 1.00 109.28 107 LYS B O 1
ATOM 2436 N N . LEU B 2 108 ? -18.963 26.361 -5.913 1.00 111.42 108 LEU B N 1
ATOM 2437 C CA . LEU B 2 108 ? -18.677 27.627 -6.580 1.00 107.81 108 LEU B CA 1
ATOM 2438 C C . LEU B 2 108 ? -17.792 28.511 -5.722 1.00 111.74 108 LEU B C 1
ATOM 2439 O O . LEU B 2 108 ? -18.246 29.052 -4.703 1.00 112.37 108 LEU B O 1
ATOM 2444 N N . GLU B 2 109 ? -16.551 28.690 -6.170 1.00 111.09 109 GLU B N 1
ATOM 2445 C CA . GLU B 2 109 ? -15.574 29.514 -5.472 1.00 112.75 109 GLU B CA 1
ATOM 2446 C C . GLU B 2 109 ? -15.234 30.758 -6.291 1.00 115.81 109 GLU B C 1
ATOM 2447 O O . GLU B 2 109 ? -15.225 30.738 -7.522 1.00 112.27 109 GLU B O 1
ATOM 2453 N N . ILE B 2 110 ? -14.941 31.846 -5.596 1.00 116.61 110 ILE B N 1
ATOM 2454 C CA . ILE B 2 110 ? -14.523 33.063 -6.262 1.00 113.16 110 ILE B CA 1
ATOM 2455 C C . ILE B 2 110 ? -13.033 33.038 -6.647 1.00 113.50 110 ILE B C 1
ATOM 2456 O O . ILE B 2 110 ? -12.175 32.567 -5.891 1.00 99.49 110 ILE B O 1
ATOM 2461 N N . LYS B 2 111 ? -12.749 33.546 -7.842 1.00 117.76 111 LYS B N 1
ATOM 2462 C CA . LYS B 2 111 ? -11.389 33.834 -8.268 1.00 119.46 111 LYS B CA 1
ATOM 2463 C C . LYS B 2 111 ? -10.988 35.182 -7.685 1.00 126.81 111 LYS B C 1
ATOM 2464 O O . LYS B 2 111 ? -11.757 36.146 -7.742 1.00 136.00 111 LYS B O 1
ATOM 2470 N N . ARG B 2 112 ? -9.789 35.240 -7.115 1.00 123.55 112 ARG B N 1
ATOM 2471 C CA . ARG B 2 112 ? -9.239 36.484 -6.587 1.00 119.68 112 ARG B CA 1
ATOM 2472 C C . ARG B 2 112 ? -7.724 36.463 -6.720 1.00 126.13 112 ARG B C 1
ATOM 2473 O O . ARG B 2 112 ? -7.139 35.434 -7.076 1.00 138.32 112 ARG B O 1
ATOM 2481 N N . ALA B 2 113 ? -7.089 37.591 -6.418 1.00 120.34 113 ALA B N 1
ATOM 2482 C CA . ALA B 2 113 ? -5.641 37.706 -6.574 1.00 115.11 113 ALA B CA 1
ATOM 2483 C C . ALA B 2 113 ? -4.900 36.836 -5.564 1.00 105.30 113 ALA B C 1
ATOM 2484 O O . ALA B 2 113 ? -5.288 36.752 -4.399 1.00 91.94 113 ALA B O 1
ATOM 2486 N N . ASP B 2 114 ? -3.832 36.192 -6.023 1.00 106.65 114 ASP B N 1
ATOM 2487 C CA . ASP B 2 114 ? -3.057 35.289 -5.177 1.00 110.68 114 ASP B CA 1
ATOM 2488 C C . ASP B 2 114 ? -2.590 36.001 -3.925 1.00 104.77 114 ASP B C 1
ATOM 2489 O O . ASP B 2 114 ? -2.056 37.095 -4.021 1.00 110.28 114 ASP B O 1
ATOM 2494 N N . ALA B 2 115 ? -2.800 35.392 -2.761 1.00 99.57 115 ALA B N 1
ATOM 2495 C CA . ALA B 2 115 ? -2.374 35.990 -1.490 1.00 110.49 115 ALA B CA 1
ATOM 2496 C C . ALA B 2 115 ? -1.529 35.036 -0.648 1.00 111.33 115 ALA B C 1
ATOM 2497 O O . ALA B 2 115 ? -1.903 33.900 -0.439 1.00 104.91 115 ALA B O 1
ATOM 2499 N N . ALA B 2 116 ? -0.391 35.511 -0.154 1.00 125.46 116 ALA B N 1
ATOM 2500 C CA . ALA B 2 116 ? 0.501 34.694 0.678 1.00 123.90 116 ALA B CA 1
ATOM 2501 C C . ALA B 2 116 ? -0.165 34.423 2.010 1.00 113.00 116 ALA B C 1
ATOM 2502 O O . ALA B 2 116 ? -0.935 35.252 2.491 1.00 137.20 116 ALA B O 1
ATOM 2504 N N . PRO B 2 117 ? 0.122 33.273 2.628 1.00 101.79 117 PRO B N 1
ATOM 2505 C CA . PRO B 2 117 ? -0.530 33.045 3.906 1.00 108.55 117 PRO B CA 1
ATOM 2506 C C . PRO B 2 117 ? 0.368 33.237 5.120 1.00 99.08 117 PRO B C 1
ATOM 2507 O O . PRO B 2 117 ? 1.420 32.626 5.191 1.00 91.82 117 PRO B O 1
ATOM 2511 N N . THR B 2 118 ? -0.075 34.040 6.083 1.00 96.90 118 THR B N 1
ATOM 2512 C CA . THR B 2 118 ? 0.613 34.190 7.362 1.00 99.74 118 THR B CA 1
ATOM 2513 C C . THR B 2 118 ? 0.598 32.876 8.120 1.00 97.30 118 THR B C 1
ATOM 2514 O O . THR B 2 118 ? -0.411 32.190 8.159 1.00 105.31 118 THR B O 1
ATOM 2518 N N . VAL B 2 119 ? 1.717 32.545 8.742 1.00 98.44 119 VAL B N 1
ATOM 2519 C CA . VAL B 2 119 ? 1.858 31.279 9.429 1.00 96.04 119 VAL B CA 1
ATOM 2520 C C . VAL B 2 119 ? 2.206 31.524 10.880 1.00 97.70 119 VAL B C 1
ATOM 2521 O O . VAL B 2 119 ? 2.939 32.446 11.203 1.00 110.53 119 VAL B O 1
ATOM 2525 N N . SER B 2 120 ? 1.687 30.679 11.753 1.00 98.61 120 SER B N 1
ATOM 2526 C CA . SER B 2 120 ? 1.987 30.773 13.169 1.00 105.98 120 SER B CA 1
ATOM 2527 C C . SER B 2 120 ? 2.176 29.382 13.742 1.00 105.53 120 SER B C 1
ATOM 2528 O O . SER B 2 120 ? 1.432 28.462 13.406 1.00 106.41 120 SER B O 1
ATOM 2531 N N . ILE B 2 121 ? 3.163 29.233 14.616 1.00 107.68 121 ILE B N 1
ATOM 2532 C CA . ILE B 2 121 ? 3.448 27.934 15.219 1.00 108.91 121 ILE B CA 1
ATOM 2533 C C . ILE B 2 121 ? 3.330 28.006 16.725 1.00 100.52 121 ILE B C 1
ATOM 2534 O O . ILE B 2 121 ? 3.810 28.948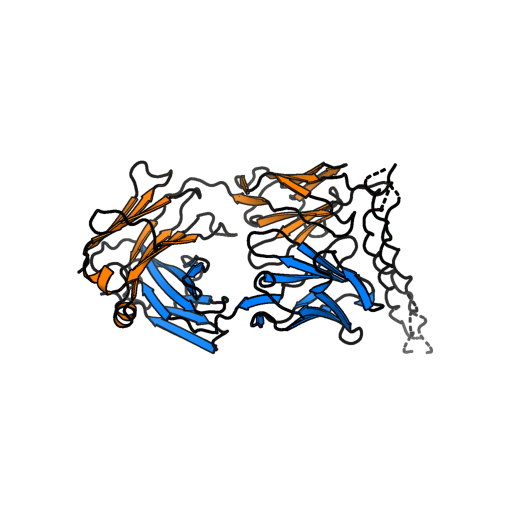 17.358 1.00 103.23 121 ILE B O 1
ATOM 2539 N N . PHE B 2 122 ? 2.704 26.982 17.289 1.00 96.08 122 PHE B N 1
ATOM 2540 C CA . PHE B 2 122 ? 2.429 26.935 18.711 1.00 97.93 122 PHE B CA 1
ATOM 2541 C C . PHE B 2 122 ? 2.945 25.660 19.367 1.00 98.28 122 PHE B C 1
ATOM 2542 O O . PHE B 2 122 ? 2.690 24.566 18.876 1.00 110.33 122 PHE B O 1
ATOM 2550 N N . PRO B 2 123 ? 3.656 25.796 20.494 1.00 96.08 123 PRO B N 1
ATOM 2551 C CA . PRO B 2 123 ? 3.985 24.640 21.299 1.00 97.77 123 PRO B CA 1
ATOM 2552 C C . PRO B 2 123 ? 2.762 24.027 21.950 1.00 99.17 123 PRO B C 1
ATOM 2553 O O . PRO B 2 123 ? 1.703 24.641 21.969 1.00 105.22 123 PRO B O 1
ATOM 2557 N N . PRO B 2 124 ? 2.910 22.822 22.503 1.00 103.63 124 PRO B N 1
ATOM 2558 C CA . PRO B 2 124 ? 1.831 22.277 23.276 1.00 108.92 124 PRO B CA 1
ATOM 2559 C C . PRO B 2 124 ? 1.784 23.012 24.587 1.00 105.38 124 PRO B C 1
ATOM 2560 O O . PRO B 2 124 ? 2.816 23.374 25.120 1.00 96.94 124 PRO B O 1
ATOM 2564 N N . SER B 2 125 ? 0.577 23.239 25.074 1.00 111.58 125 SER B N 1
ATOM 2565 C CA . SER B 2 125 ? 0.339 23.874 26.356 1.00 109.38 125 SER B CA 1
ATOM 2566 C C . SER B 2 125 ? 0.839 23.034 27.540 1.00 105.50 125 SER B C 1
ATOM 2567 O O . SER B 2 125 ? 0.790 21.806 27.523 1.00 96.94 125 SER B O 1
ATOM 2570 N N . SER B 2 126 ? 1.303 23.716 28.576 1.00 103.69 126 SER B N 1
ATOM 2571 C CA . SER B 2 126 ? 1.690 23.054 29.808 1.00 111.78 126 SER B CA 1
ATOM 2572 C C . SER B 2 126 ? 0.571 22.182 30.339 1.00 121.28 126 SER B C 1
ATOM 2573 O O . SER B 2 126 ? 0.828 21.108 30.874 1.00 136.00 126 SER B O 1
ATOM 2576 N N . GLU B 2 127 ? -0.662 22.684 30.232 1.00 125.47 127 GLU B N 1
ATOM 2577 C CA . GLU B 2 127 ? -1.846 22.017 30.785 1.00 126.81 127 GLU B CA 1
ATOM 2578 C C . GLU B 2 127 ? -1.911 20.605 30.244 1.00 124.74 127 GLU B C 1
ATOM 2579 O O . GLU B 2 127 ? -1.973 19.625 30.994 1.00 121.92 127 GLU B O 1
ATOM 2585 N N . GLN B 2 128 ? -1.867 20.539 28.919 1.00 114.68 128 GLN B N 1
ATOM 2586 C CA . GLN B 2 128 ? -1.910 19.296 28.171 1.00 104.86 128 GLN B CA 1
ATOM 2587 C C . GLN B 2 128 ? -0.780 18.351 28.572 1.00 110.30 128 GLN B C 1
ATOM 2588 O O . GLN B 2 128 ? -0.981 17.148 28.669 1.00 121.13 128 GLN B O 1
ATOM 2594 N N . LEU B 2 129 ? 0.408 18.902 28.800 1.00 109.51 129 LEU B N 1
ATOM 2595 C CA . LEU B 2 129 ? 1.561 18.094 29.169 1.00 106.71 129 LEU B CA 1
ATOM 2596 C C . LEU B 2 129 ? 1.295 17.398 30.483 1.00 111.01 129 LEU B C 1
ATOM 2597 O O . LEU B 2 129 ? 1.600 16.220 30.636 1.00 132.83 129 LEU B O 1
ATOM 2602 N N . THR B 2 130 ? 0.708 18.122 31.426 1.00 109.32 130 THR B N 1
ATOM 2603 C CA . THR B 2 130 ? 0.336 17.536 32.705 1.00 113.37 130 THR B CA 1
ATOM 2604 C C . THR B 2 130 ? -0.542 16.306 32.441 1.00 114.24 130 THR B C 1
ATOM 2605 O O . THR B 2 130 ? -0.414 15.267 33.088 1.00 114.18 130 THR B O 1
ATOM 2609 N N . SER B 2 131 ? -1.420 16.429 31.458 1.00 116.04 131 SER B N 1
ATOM 2610 C CA . SER B 2 131 ? -2.253 15.316 31.035 1.00 122.29 131 SER B CA 1
ATOM 2611 C C . SER B 2 131 ? -1.439 14.168 30.433 1.00 118.93 131 SER B C 1
ATOM 2612 O O . SER B 2 131 ? -1.846 13.015 30.498 1.00 125.97 131 SER B O 1
ATOM 2615 N N . GLY B 2 132 ? -0.302 14.484 29.832 1.00 119.14 132 GLY B N 1
ATOM 2616 C CA . GLY B 2 132 ? 0.573 13.459 29.269 1.00 120.95 132 GLY B CA 1
ATOM 2617 C C . GLY B 2 132 ? 0.454 13.304 27.763 1.00 119.46 132 GLY B C 1
ATOM 2618 O O . GLY B 2 132 ? 1.031 12.389 27.175 1.00 127.92 132 GLY B O 1
ATOM 2619 N N . GLY B 2 133 ? -0.296 14.197 27.130 1.00 117.73 133 GLY B N 1
ATOM 2620 C CA . GLY B 2 133 ? -0.274 14.322 25.675 1.00 112.69 133 GLY B CA 1
ATOM 2621 C C . GLY B 2 133 ? 0.379 15.641 25.299 1.00 105.01 133 GLY B C 1
ATOM 2622 O O . GLY B 2 133 ? 0.301 16.617 26.049 1.00 94.37 133 GLY B O 1
ATOM 2623 N N . ALA B 2 134 ? 1.028 15.676 24.142 1.00 95.74 134 ALA B N 1
ATOM 2624 C CA . ALA B 2 134 ? 1.582 16.924 23.626 1.00 95.89 134 ALA B CA 1
ATOM 2625 C C . ALA B 2 134 ? 1.315 17.026 22.140 1.00 104.68 134 ALA B C 1
ATOM 2626 O O . ALA B 2 134 ? 1.608 16.099 21.390 1.00 115.28 134 ALA B O 1
ATOM 2628 N N . SER B 2 135 ? 0.741 18.151 21.717 1.00 108.17 135 SER B N 1
ATOM 2629 C CA . SER B 2 135 ? 0.460 18.396 20.295 1.00 108.69 135 SER B CA 1
ATOM 2630 C C . SER B 2 135 ? 0.892 19.792 19.842 1.00 103.74 135 SER B C 1
ATOM 2631 O O . SER B 2 135 ? 0.877 20.749 20.622 1.00 115.95 135 SER B O 1
ATOM 2634 N N . VAL B 2 136 ? 1.263 19.903 18.573 1.00 90.71 136 VAL B N 1
ATOM 2635 C CA . VAL B 2 136 ? 1.885 21.123 18.071 1.00 96.82 136 VAL B CA 1
ATOM 2636 C C . VAL B 2 136 ? 1.105 21.711 16.924 1.00 96.96 136 VAL B C 1
ATOM 2637 O O . VAL B 2 136 ? 1.161 21.208 15.799 1.00 100.24 136 VAL B O 1
ATOM 2641 N N . VAL B 2 137 ? 0.410 22.807 17.193 1.00 98.16 137 VAL B N 1
ATOM 2642 C CA . VAL B 2 137 ? -0.439 23.394 16.175 1.00 97.82 137 VAL B CA 1
ATOM 2643 C C . VAL B 2 137 ? 0.346 24.364 15.334 1.00 90.99 137 VAL B C 1
ATOM 2644 O O . VAL B 2 137 ? 1.254 25.051 15.809 1.00 86.15 137 VAL B O 1
ATOM 2648 N N . CYS B 2 138 ? -0.043 24.423 14.078 1.00 87.18 138 CYS B N 1
ATOM 2649 C CA . CYS B 2 138 ? 0.499 25.389 13.179 1.00 99.31 138 CYS B CA 1
ATOM 2650 C C . CYS B 2 138 ? -0.668 25.934 12.352 1.00 97.31 138 CYS B C 1
ATOM 2651 O O . CYS B 2 138 ? -1.368 25.187 11.662 1.00 94.72 138 CYS B O 1
ATOM 2654 N N . PHE B 2 139 ? -0.879 27.245 12.453 1.00 99.78 139 PHE B N 1
ATOM 2655 C CA . PHE B 2 139 ? -1.935 27.945 11.702 1.00 99.05 139 PHE B CA 1
ATOM 2656 C C . PHE B 2 139 ? -1.436 28.617 10.432 1.00 91.68 139 PHE B C 1
ATOM 2657 O O . PHE B 2 139 ? -0.364 29.208 10.404 1.00 85.51 139 PHE B O 1
ATOM 2665 N N . LEU B 2 140 ? -2.260 28.557 9.395 1.00 93.27 140 LEU B N 1
ATOM 2666 C CA . LEU B 2 140 ? -1.918 29.103 8.084 1.00 102.77 140 LEU B CA 1
ATOM 2667 C C . LEU B 2 140 ? -3.092 29.898 7.540 1.00 107.09 140 LEU B C 1
ATOM 2668 O O . LEU B 2 140 ? -4.079 29.326 7.070 1.00 116.10 140 LEU B O 1
ATOM 2673 N N . ASN B 2 141 ? -2.968 31.220 7.579 1.00 103.23 141 ASN B N 1
ATOM 2674 C CA . ASN B 2 141 ? -4.116 32.072 7.421 1.00 95.49 141 ASN B CA 1
ATOM 2675 C C . ASN B 2 141 ? -4.053 33.028 6.245 1.00 90.60 141 ASN B C 1
ATOM 2676 O O . ASN B 2 141 ? -2.999 33.520 5.862 1.00 91.25 141 ASN B O 1
ATOM 2681 N N . ASN B 2 142 ? -5.224 33.247 5.666 1.00 89.41 142 ASN B N 1
ATOM 2682 C CA . ASN B 2 142 ? -5.438 34.273 4.676 1.00 88.47 142 ASN B CA 1
ATOM 2683 C C . ASN B 2 142 ? -4.610 34.073 3.446 1.00 94.47 142 ASN B C 1
ATOM 2684 O O . ASN B 2 142 ? -3.843 34.953 3.061 1.00 108.17 142 ASN B O 1
ATOM 2689 N N . PHE B 2 143 ? -4.771 32.907 2.830 1.00 92.25 143 PHE B N 1
ATOM 2690 C CA . PHE B 2 143 ? -4.126 32.644 1.558 1.00 100.97 143 PHE B CA 1
ATOM 2691 C C . PHE B 2 143 ? -5.103 32.356 0.427 1.00 106.33 143 PHE B C 1
ATOM 2692 O O . PHE B 2 143 ? -6.311 32.196 0.631 1.00 111.82 143 PHE B O 1
ATOM 2700 N N . TYR B 2 144 ? -4.520 32.298 -0.769 1.00 104.82 144 TYR B N 1
ATOM 2701 C CA . TYR B 2 144 ? -5.186 31.953 -2.011 1.00 104.98 144 TYR B CA 1
ATOM 2702 C C . TYR B 2 144 ? -4.089 31.763 -3.046 1.00 112.57 144 TYR B C 1
ATOM 2703 O O . TYR B 2 144 ? -3.103 32.498 -3.047 1.00 118.50 144 TYR B O 1
ATOM 2712 N N . PRO B 2 145 ? -4.264 30.810 -3.963 1.00 118.35 145 PRO B N 1
ATOM 2713 C CA . PRO B 2 145 ? -5.402 29.926 -4.128 1.00 120.12 145 PRO B CA 1
ATOM 2714 C C . PRO B 2 145 ? -5.314 28.728 -3.209 1.00 122.08 145 PRO B C 1
ATOM 2715 O O . PRO B 2 145 ? -4.349 28.599 -2.444 1.00 112.46 145 PRO B O 1
ATOM 2719 N N . LYS B 2 146 ? -6.322 27.862 -3.312 1.00 121.36 146 LYS B N 1
ATOM 2720 C CA . LYS B 2 146 ? -6.592 26.863 -2.295 1.00 120.69 146 LYS B CA 1
ATOM 2721 C C . LYS B 2 146 ? -5.477 25.864 -2.141 1.00 116.28 146 LYS B C 1
ATOM 2722 O O . LYS B 2 146 ? -5.137 25.510 -1.023 1.00 99.72 146 LYS B O 1
ATOM 2728 N N . ASP B 2 147 ? -4.931 25.397 -3.262 1.00 129.13 147 ASP B N 1
ATOM 2729 C CA . ASP B 2 147 ? -3.923 24.332 -3.245 1.00 137.44 147 ASP B CA 1
ATOM 2730 C C . ASP B 2 147 ? -2.712 24.680 -2.372 1.00 133.14 147 ASP B C 1
ATOM 2731 O O . ASP B 2 147 ? -1.982 25.633 -2.648 1.00 139.60 147 ASP B O 1
ATOM 2736 N N . ILE B 2 148 ? -2.518 23.898 -1.316 1.00 122.34 148 ILE B N 1
ATOM 2737 C CA . ILE B 2 148 ? -1.385 24.083 -0.416 1.00 124.71 148 ILE B CA 1
ATOM 2738 C C . ILE B 2 148 ? -0.983 22.771 0.228 1.00 121.02 148 ILE B C 1
ATOM 2739 O O . ILE B 2 148 ? -1.831 21.922 0.488 1.00 116.64 148 ILE B O 1
ATOM 2744 N N . ASN B 2 149 ? 0.307 22.622 0.508 1.00 115.92 149 ASN B N 1
ATOM 2745 C CA . ASN B 2 149 ? 0.783 21.438 1.182 1.00 119.59 149 ASN B CA 1
ATOM 2746 C C . ASN B 2 149 ? 1.639 21.770 2.384 1.00 111.38 149 ASN B C 1
ATOM 2747 O O . ASN B 2 149 ? 2.610 22.521 2.290 1.00 108.30 149 ASN B O 1
ATOM 2752 N N . VAL B 2 150 ? 1.262 21.189 3.514 1.00 110.93 150 VAL B N 1
ATOM 2753 C CA . VAL B 2 150 ? 1.945 21.428 4.765 1.00 122.35 150 VAL B CA 1
ATOM 2754 C C . VAL B 2 150 ? 2.861 20.252 4.998 1.00 124.24 150 VAL B C 1
ATOM 2755 O O . VAL B 2 150 ? 2.520 19.121 4.654 1.00 131.55 150 VAL B O 1
ATOM 2759 N N . LYS B 2 151 ? 4.017 20.525 5.598 1.00 124.72 151 LYS B N 1
ATOM 2760 C CA . LYS B 2 151 ? 5.002 19.495 5.903 1.00 123.41 151 LYS B CA 1
ATOM 2761 C C . LYS B 2 151 ? 5.590 19.697 7.294 1.00 115.63 151 LYS B C 1
ATOM 2762 O O . LYS B 2 151 ? 6.103 20.763 7.603 1.00 116.77 151 LYS B O 1
ATOM 2768 N N . TRP B 2 152 ? 5.515 18.666 8.127 1.00 117.22 152 TRP B N 1
ATOM 2769 C CA . TRP B 2 152 ? 6.042 18.722 9.491 1.00 119.40 152 TRP B CA 1
ATOM 2770 C C . TRP B 2 152 ? 7.431 18.103 9.561 1.00 126.59 152 TRP B C 1
ATOM 2771 O O . TRP B 2 152 ? 7.719 17.136 8.861 1.00 148.00 152 TRP B O 1
ATOM 2782 N N . LYS B 2 153 ? 8.282 18.649 10.423 1.00 129.93 153 LYS B N 1
ATOM 2783 C CA . LYS B 2 153 ? 9.666 18.195 10.529 1.00 132.34 153 LYS B CA 1
ATOM 2784 C C . LYS B 2 153 ? 10.176 18.325 11.942 1.00 133.48 153 LYS B C 1
ATOM 2785 O O . LYS B 2 153 ? 10.340 19.434 12.446 1.00 123.76 153 LYS B O 1
ATOM 2791 N N . ILE B 2 154 ? 10.444 17.180 12.562 1.00 139.34 154 ILE B N 1
ATOM 2792 C CA . ILE B 2 154 ? 11.049 17.135 13.885 1.00 142.50 154 ILE B CA 1
ATOM 2793 C C . ILE B 2 154 ? 12.562 17.022 13.807 1.00 142.38 154 ILE B C 1
ATOM 2794 O O . ILE B 2 154 ? 13.084 16.146 13.115 1.00 139.25 154 ILE B O 1
ATOM 2799 N N . ASP B 2 155 ? 13.251 17.888 14.555 1.00 144.92 155 ASP B N 1
ATOM 2800 C CA . ASP B 2 155 ? 14.714 17.868 14.676 1.00 143.74 155 ASP B CA 1
ATOM 2801 C C . ASP B 2 155 ? 15.378 17.749 13.299 1.00 142.58 155 ASP B C 1
ATOM 2802 O O . ASP B 2 155 ? 16.305 16.965 13.103 1.00 148.85 155 ASP B O 1
ATOM 2807 N N . GLY B 2 156 ? 14.873 18.525 12.342 1.00 140.68 156 GLY B N 1
ATOM 2808 C CA . GLY B 2 156 ? 15.369 18.500 10.969 1.00 136.13 156 GLY B CA 1
ATOM 2809 C C . GLY B 2 156 ? 14.825 17.352 10.137 1.00 139.17 156 GLY B C 1
ATOM 2810 O O . GLY B 2 156 ? 14.985 17.348 8.918 1.00 149.78 156 GLY B O 1
ATOM 2811 N N . SER B 2 157 ? 14.167 16.391 10.788 1.00 137.95 157 SER B N 1
ATOM 2812 C CA . SER B 2 157 ? 13.747 15.141 10.149 1.00 139.57 157 SER B CA 1
ATOM 2813 C C . SER B 2 157 ? 12.226 14.997 10.094 1.00 134.41 157 SER B C 1
ATOM 2814 O O . SER B 2 157 ? 11.527 15.223 11.082 1.00 133.23 157 SER B O 1
ATOM 2817 N N . GLU B 2 158 ? 11.728 14.587 8.933 1.00 132.13 158 GLU B N 1
ATOM 2818 C CA . GLU B 2 158 ? 10.295 14.599 8.663 1.00 133.75 158 GLU B CA 1
ATOM 2819 C C . GLU B 2 158 ? 9.513 13.530 9.412 1.00 139.34 158 GLU B C 1
ATOM 2820 O O . GLU B 2 158 ? 10.004 12.428 9.643 1.00 143.36 158 GLU B O 1
ATOM 2826 N N . ARG B 2 159 ? 8.282 13.884 9.778 1.00 148.69 159 ARG B N 1
ATOM 2827 C CA . ARG B 2 159 ? 7.285 12.938 10.281 1.00 145.80 159 ARG B CA 1
ATOM 2828 C C . ARG B 2 159 ? 5.997 13.040 9.452 1.00 154.49 159 ARG B C 1
ATOM 2829 O O . ARG B 2 159 ? 5.433 14.128 9.289 1.00 142.41 159 ARG B O 1
ATOM 2837 N N . GLN B 2 160 ? 5.525 11.902 8.949 1.00 168.92 160 GLN B N 1
ATOM 2838 C CA . GLN B 2 160 ? 4.439 11.893 7.960 1.00 172.77 160 GLN B CA 1
ATOM 2839 C C . GLN B 2 160 ? 3.041 11.822 8.559 1.00 169.91 160 GLN B C 1
ATOM 2840 O O . GLN B 2 160 ? 2.112 12.449 8.033 1.00 153.21 160 GLN B O 1
ATOM 2846 N N . ASN B 2 161 ? 2.890 11.065 9.646 1.00 164.37 161 ASN B N 1
ATOM 2847 C CA . ASN B 2 161 ? 1.557 10.810 10.211 1.00 163.21 161 ASN B CA 1
ATOM 2848 C C . ASN B 2 161 ? 1.419 11.018 11.730 1.00 161.98 161 ASN B C 1
ATOM 2849 O O . ASN B 2 161 ? 2.407 11.239 12.442 1.00 152.50 161 ASN B O 1
ATOM 2854 N N . GLY B 2 162 ? 0.173 10.956 12.207 1.00 162.08 162 GLY B N 1
ATOM 2855 C CA . GLY B 2 162 ? -0.200 11.515 13.514 1.00 153.29 162 GLY B CA 1
ATOM 2856 C C . GLY B 2 162 ? -0.757 12.922 13.332 1.00 142.46 162 GLY B C 1
ATOM 2857 O O . GLY B 2 162 ? -1.338 13.503 14.245 1.00 137.13 162 GLY B O 1
ATOM 2858 N N . VAL B 2 163 ? -0.587 13.453 12.124 1.00 136.42 163 VAL B N 1
ATOM 2859 C CA . VAL B 2 163 ? -0.978 14.806 11.773 1.00 126.15 163 VAL B CA 1
ATOM 2860 C C . VAL B 2 163 ? -2.429 14.800 11.364 1.00 130.29 163 VAL B C 1
ATOM 2861 O O . VAL B 2 163 ? -2.865 13.883 10.674 1.00 136.15 163 VAL B O 1
ATOM 2865 N N . LEU B 2 164 ? -3.166 15.824 11.794 1.00 133.60 164 LEU B N 1
ATOM 2866 C CA . LEU B 2 164 ? -4.490 16.137 11.241 1.00 127.28 164 LEU B CA 1
ATOM 2867 C C . LEU B 2 164 ? -4.526 17.580 10.734 1.00 118.35 164 LEU B C 1
ATOM 2868 O O . LEU B 2 164 ? -3.843 18.450 11.276 1.00 121.94 164 LEU B O 1
ATOM 2873 N N . ASN B 2 165 ? -5.312 17.817 9.683 1.00 110.45 165 ASN B N 1
ATOM 2874 C CA . ASN B 2 165 ? -5.433 19.138 9.059 1.00 105.44 165 ASN B CA 1
ATOM 2875 C C . ASN B 2 165 ? -6.871 19.510 8.804 1.00 106.05 165 ASN B C 1
ATOM 2876 O O . ASN B 2 165 ? -7.669 18.652 8.429 1.00 107.92 165 ASN B O 1
ATOM 2881 N N . SER B 2 166 ? -7.182 20.799 8.942 1.00 106.39 166 SER B N 1
ATOM 2882 C CA . SER B 2 166 ? -8.539 21.310 8.696 1.00 101.62 166 SER B CA 1
ATOM 2883 C C . SER B 2 166 ? -8.538 22.669 7.977 1.00 100.42 166 SER B C 1
ATOM 2884 O O . SER B 2 166 ? -7.684 23.511 8.239 1.00 114.90 166 SER B O 1
ATOM 2887 N N . TRP B 2 167 ? -9.497 22.871 7.076 1.00 99.95 167 TRP B N 1
ATOM 2888 C CA . TRP B 2 167 ? -9.540 24.057 6.209 1.00 103.69 167 TRP B CA 1
ATOM 2889 C C . TRP B 2 167 ? -10.801 24.862 6.453 1.00 102.81 167 TRP B C 1
ATOM 2890 O O . TRP B 2 167 ? -11.830 24.316 6.846 1.00 108.77 167 TRP B O 1
ATOM 2901 N N . THR B 2 168 ? -10.728 26.163 6.196 1.00 99.33 168 THR B N 1
ATOM 2902 C CA . THR B 2 168 ? -11.920 26.999 6.153 1.00 89.98 168 THR B CA 1
ATOM 2903 C C . THR B 2 168 ? -12.252 27.215 4.704 1.00 88.40 168 THR B C 1
ATOM 2904 O O . THR B 2 168 ? -11.459 26.918 3.824 1.00 78.51 168 THR B O 1
ATOM 2908 N N . ASP B 2 169 ? -13.433 27.746 4.452 1.00 97.42 169 ASP B N 1
ATOM 2909 C CA . ASP B 2 169 ? -13.861 27.949 3.090 1.00 100.76 169 ASP B CA 1
ATOM 2910 C C . ASP B 2 169 ? -14.302 29.390 2.887 1.00 95.90 169 ASP B C 1
ATOM 2911 O O . ASP B 2 169 ? -14.750 30.066 3.818 1.00 80.69 169 ASP B O 1
ATOM 2916 N N . GLN B 2 170 ? -14.162 29.848 1.646 1.00 98.62 170 GLN B N 1
ATOM 2917 C CA . GLN B 2 170 ? -14.536 31.196 1.264 1.00 90.67 170 GLN B CA 1
ATOM 2918 C C . GLN B 2 170 ? -15.915 31.496 1.797 1.00 90.53 170 GLN B C 1
ATOM 2919 O O . GLN B 2 170 ? -16.731 30.615 2.024 1.00 94.04 170 GLN B O 1
ATOM 2925 N N . ASP B 2 171 ? -16.185 32.772 1.940 1.00 95.27 171 ASP B N 1
ATOM 2926 C CA . ASP B 2 171 ? -17.239 33.231 2.803 1.00 88.07 171 ASP B CA 1
ATOM 2927 C C . ASP B 2 171 ? -17.803 34.509 2.204 1.00 90.63 171 ASP B C 1
ATOM 2928 O O . ASP B 2 171 ? -17.141 35.154 1.393 1.00 91.09 171 ASP B O 1
ATOM 2933 N N . SER B 2 172 ? -19.039 34.846 2.566 1.00 103.57 172 SER B N 1
ATOM 2934 C CA . SER B 2 172 ? -19.689 36.104 2.136 1.00 108.03 172 SER B CA 1
ATOM 2935 C C . SER B 2 172 ? -18.788 37.341 2.283 1.00 105.39 172 SER B C 1
ATOM 2936 O O . SER B 2 172 ? -18.969 38.327 1.578 1.00 96.25 172 SER B O 1
ATOM 2939 N N . LYS B 2 173 ? -17.832 37.275 3.211 1.00 104.20 173 LYS B N 1
ATOM 2940 C CA . LYS B 2 173 ? -16.839 38.321 3.416 1.00 101.66 173 LYS B CA 1
ATOM 2941 C C . LYS B 2 173 ? -15.384 37.874 3.104 1.00 108.45 173 LYS B C 1
ATOM 2942 O O . LYS B 2 173 ? -14.742 38.435 2.205 1.00 115.11 173 LYS B O 1
ATOM 2948 N N . ASP B 2 174 ? -14.856 36.877 3.815 1.00 102.45 174 ASP B N 1
ATOM 2949 C CA . ASP B 2 174 ? -13.483 36.437 3.551 1.00 92.98 174 ASP B CA 1
ATOM 2950 C C . ASP B 2 174 ? -13.453 35.556 2.306 1.00 93.62 174 ASP B C 1
ATOM 2951 O O . ASP B 2 174 ? -14.204 34.597 2.199 1.00 106.93 174 ASP B O 1
ATOM 2956 N N . SER B 2 175 ? -12.590 35.904 1.362 1.00 94.25 175 SER B N 1
ATOM 2957 C CA . SER B 2 175 ? -12.368 35.088 0.179 1.00 100.23 175 SER B CA 1
ATOM 2958 C C . SER B 2 175 ? -11.078 34.278 0.281 1.00 98.81 175 SER B C 1
ATOM 2959 O O . SER B 2 175 ? -10.791 33.451 -0.578 1.00 106.31 175 SER B O 1
ATOM 2962 N N . THR B 2 176 ? -10.275 34.522 1.306 1.00 94.75 176 THR B N 1
ATOM 2963 C CA . THR B 2 176 ? -9.078 33.722 1.475 1.00 102.26 176 THR B CA 1
ATOM 2964 C C . THR B 2 176 ? -9.392 32.432 2.196 1.00 100.42 176 THR B C 1
ATOM 2965 O O . THR B 2 176 ? -10.415 32.267 2.841 1.00 91.07 176 THR B O 1
ATOM 2969 N N . TYR B 2 177 ? -8.459 31.513 2.078 1.00 110.39 177 TYR B N 1
ATOM 2970 C CA . TYR B 2 177 ? -8.565 30.234 2.723 1.00 110.87 177 TYR B CA 1
ATOM 2971 C C . TYR B 2 177 ? -7.573 30.225 3.869 1.00 108.63 177 TYR B C 1
ATOM 2972 O O . TYR B 2 177 ? -6.405 30.605 3.719 1.00 116.85 177 TYR B O 1
ATOM 2981 N N . SER B 2 178 ? -8.050 29.781 5.016 1.00 103.97 178 SER B N 1
ATOM 2982 C CA . SER B 2 178 ? -7.190 29.529 6.149 1.00 105.12 178 SER B CA 1
ATOM 2983 C C . SER B 2 178 ? -7.166 28.040 6.450 1.00 105.71 178 SER B C 1
ATOM 2984 O O . SER B 2 178 ? -8.142 27.327 6.206 1.00 116.26 178 SER B O 1
ATOM 2987 N N . MET B 2 179 ? -6.042 27.579 6.989 1.00 103.66 179 MET B N 1
ATOM 2988 C CA . MET B 2 179 ? -5.864 26.178 7.332 1.00 99.51 179 MET B CA 1
ATOM 2989 C C . MET B 2 179 ? -5.203 25.988 8.687 1.00 98.60 179 MET B C 1
ATOM 2990 O O . MET B 2 179 ? -4.192 26.611 8.986 1.00 112.90 179 MET B O 1
ATOM 2995 N N . SER B 2 180 ? -5.776 25.106 9.495 1.00 95.16 180 SER B N 1
ATOM 2996 C CA . SER B 2 180 ? -5.106 24.595 10.676 1.00 88.41 180 SER B CA 1
ATOM 2997 C C . SER B 2 180 ? -4.447 23.285 10.346 1.00 94.11 180 SER B C 1
ATOM 2998 O O . SER B 2 180 ? -4.869 22.561 9.435 1.00 99.77 180 SER B O 1
ATOM 3001 N N . SER B 2 181 ? -3.428 22.967 11.131 1.00 101.17 181 SER B N 1
ATOM 3002 C CA . SER B 2 181 ? -2.765 21.679 11.048 1.00 103.52 181 SER B CA 1
ATOM 3003 C C . SER B 2 181 ? -2.144 21.314 12.364 1.00 101.05 181 SER B C 1
ATOM 3004 O O . SER B 2 181 ? -1.093 21.829 12.738 1.00 107.91 181 SER B O 1
ATOM 3007 N N . THR B 2 182 ? -2.795 20.410 13.064 1.00 102.10 182 THR B N 1
ATOM 3008 C CA . THR B 2 182 ? -2.247 19.897 14.292 1.00 106.00 182 THR B CA 1
ATOM 3009 C C . THR B 2 182 ? -1.327 18.710 14.027 1.00 110.52 182 THR B C 1
ATOM 3010 O O . THR B 2 182 ? -1.572 17.908 13.134 1.00 110.85 182 THR B O 1
ATOM 3014 N N . LEU B 2 183 ? -0.276 18.607 14.827 1.00 112.16 183 LEU B N 1
ATOM 3015 C CA . LEU B 2 183 ? 0.591 17.440 14.842 1.00 114.48 183 LEU B CA 1
ATOM 3016 C C . LEU B 2 183 ? 0.610 16.864 16.244 1.00 116.54 183 LEU B C 1
ATOM 3017 O O . LEU B 2 183 ? 1.083 17.524 17.174 1.00 119.94 183 LEU B O 1
ATOM 3022 N N . THR B 2 184 ? 0.148 15.627 16.399 1.00 119.30 184 THR B N 1
ATOM 3023 C CA . THR B 2 184 ? -0.161 15.111 17.739 1.00 121.86 184 THR B CA 1
ATOM 3024 C C . THR B 2 184 ? 0.760 13.997 18.233 1.00 120.60 184 THR B C 1
ATOM 3025 O O . THR B 2 184 ? 0.660 12.854 17.799 1.00 124.50 184 THR B O 1
ATOM 3029 N N . LEU B 2 185 ? 1.632 14.354 19.173 1.00 123.43 185 LEU B N 1
ATOM 3030 C CA . LEU B 2 185 ? 2.574 13.420 19.806 1.00 131.31 185 LEU B CA 1
ATOM 3031 C C . LEU B 2 185 ? 2.090 12.911 21.157 1.00 135.01 185 LEU B C 1
ATOM 3032 O O . LEU B 2 185 ? 1.085 13.386 21.692 1.00 137.57 185 LEU B O 1
ATOM 3037 N N . THR B 2 186 ? 2.835 11.950 21.708 1.00 140.98 186 THR B N 1
ATOM 3038 C CA . THR B 2 186 ? 2.767 11.639 23.138 1.00 149.11 186 THR B CA 1
ATOM 3039 C C . THR B 2 186 ? 3.792 12.501 23.863 1.00 140.99 186 THR B C 1
ATOM 3040 O O . THR B 2 186 ? 4.773 12.966 23.264 1.00 127.01 186 THR B O 1
ATOM 3044 N N . LYS B 2 187 ? 3.550 12.708 25.154 1.00 136.04 187 LYS B N 1
ATOM 3045 C CA . LYS B 2 187 ? 4.390 13.576 25.973 1.00 136.44 187 LYS B CA 1
ATOM 3046 C C . LYS B 2 187 ? 5.847 13.129 25.913 1.00 140.25 187 LYS B C 1
ATOM 3047 O O . LYS B 2 187 ? 6.735 13.927 25.603 1.00 135.90 187 LYS B O 1
ATOM 3053 N N . ASP B 2 188 ? 6.077 11.847 26.193 1.00 142.73 188 ASP B N 1
ATOM 3054 C CA . ASP B 2 188 ? 7.435 11.304 26.287 1.00 138.94 188 ASP B CA 1
ATOM 3055 C C . ASP B 2 188 ? 8.174 11.547 24.982 1.00 135.73 188 ASP B C 1
ATOM 3056 O O . ASP B 2 188 ? 9.308 12.028 24.976 1.00 134.23 188 ASP B O 1
ATOM 3061 N N . GLU B 2 189 ? 7.495 11.231 23.885 1.00 127.81 189 GLU B N 1
ATOM 3062 C CA . GLU B 2 189 ? 8.022 11.416 22.538 1.00 129.14 189 GLU B CA 1
ATOM 3063 C C . GLU B 2 189 ? 8.393 12.878 22.289 1.00 127.47 189 GLU B C 1
ATOM 3064 O O . GLU B 2 189 ? 9.469 13.184 21.772 1.00 121.34 189 GLU B O 1
ATOM 3070 N N . TYR B 2 190 ? 7.488 13.774 22.669 1.00 130.21 190 TYR B N 1
ATOM 3071 C CA . TYR B 2 190 ? 7.724 15.202 22.544 1.00 132.55 190 TYR B CA 1
ATOM 3072 C C . TYR B 2 190 ? 8.961 15.604 23.323 1.00 135.03 190 TYR B C 1
ATOM 3073 O O . TYR B 2 190 ? 9.807 16.356 22.833 1.00 132.69 190 TYR B O 1
ATOM 3082 N N . GLU B 2 191 ? 9.046 15.097 24.545 1.00 138.77 191 GLU B N 1
ATOM 3083 C CA . GLU B 2 191 ? 10.096 15.494 25.459 1.00 143.36 191 GLU B CA 1
ATOM 3084 C C . GLU B 2 191 ? 11.474 15.171 24.902 1.00 143.28 191 GLU B C 1
ATOM 3085 O O . GLU B 2 191 ? 12.389 15.984 25.022 1.00 136.47 191 GLU B O 1
ATOM 3091 N N . ARG B 2 192 ? 11.593 14.000 24.267 1.00 145.79 192 ARG B N 1
ATOM 3092 C CA . ARG B 2 192 ? 12.885 13.457 23.808 1.00 144.20 192 ARG B CA 1
ATOM 3093 C C . ARG B 2 192 ? 13.549 14.388 22.820 1.00 139.03 192 ARG B C 1
ATOM 3094 O O . ARG B 2 192 ? 14.735 14.695 22.929 1.00 152.65 192 ARG B O 1
ATOM 3102 N N . HIS B 2 193 ? 12.766 14.831 21.853 1.00 127.47 193 HIS B N 1
ATOM 3103 C CA . HIS B 2 193 ? 13.257 15.743 20.843 1.00 133.28 193 HIS B CA 1
ATOM 3104 C C . HIS B 2 193 ? 13.235 17.214 21.273 1.00 130.80 193 HIS B C 1
ATOM 3105 O O . HIS B 2 193 ? 12.712 17.574 22.346 1.00 120.50 193 HIS B O 1
ATOM 3112 N N . ASN B 2 194 ? 13.821 18.055 20.423 1.00 124.78 194 ASN B N 1
ATOM 3113 C CA . ASN B 2 194 ? 13.952 19.469 20.718 1.00 131.60 194 ASN B CA 1
ATOM 3114 C C . ASN B 2 194 ? 13.321 20.420 19.710 1.00 139.16 194 ASN B C 1
ATOM 3115 O O . ASN B 2 194 ? 12.496 21.239 20.091 1.00 155.17 194 ASN B O 1
ATOM 3120 N N . SER B 2 195 ? 13.734 20.368 18.448 1.00 135.62 195 SER B N 1
ATOM 3121 C CA . SER B 2 195 ? 13.280 21.385 17.493 1.00 136.34 195 SER B CA 1
ATOM 3122 C C . SER B 2 195 ? 12.163 20.927 16.556 1.00 137.56 195 SER B C 1
ATOM 3123 O O . SER B 2 195 ? 12.229 19.847 15.966 1.00 135.68 195 SER B O 1
ATOM 3126 N N . TYR B 2 196 ? 11.159 21.794 16.408 1.00 128.15 196 TYR B N 1
ATOM 3127 C CA . TYR B 2 196 ? 9.946 21.503 15.639 1.00 117.39 196 TYR B CA 1
ATOM 3128 C C . TYR B 2 196 ? 9.653 22.618 14.643 1.00 112.89 196 TYR B C 1
ATOM 3129 O O . TYR B 2 196 ? 9.915 23.792 14.929 1.00 108.18 196 TYR B O 1
ATOM 3138 N N . THR B 2 197 ? 9.104 22.242 13.485 1.00 108.91 197 THR B N 1
ATOM 3139 C CA . THR B 2 197 ? 8.847 23.180 12.390 1.00 110.58 197 THR B CA 1
ATOM 3140 C C . THR B 2 197 ? 7.767 22.699 11.443 1.00 109.56 197 THR B C 1
ATOM 3141 O O . THR B 2 197 ? 7.821 21.573 10.965 1.00 110.93 197 THR B O 1
ATOM 3145 N N . CYS B 2 198 ? 6.809 23.575 11.146 1.00 115.93 198 CYS B N 1
ATOM 3146 C CA . CYS B 2 198 ? 5.864 23.340 10.054 1.00 123.13 198 CYS B CA 1
ATOM 3147 C C . CYS B 2 198 ? 6.354 24.067 8.808 1.00 114.27 198 CYS B C 1
ATOM 3148 O O . CYS B 2 198 ? 6.835 25.197 8.868 1.00 116.35 198 CYS B O 1
ATOM 3151 N N . GLU B 2 199 ? 6.241 23.385 7.680 1.00 111.15 199 GLU B N 1
ATOM 3152 C CA . GLU B 2 199 ? 6.696 23.895 6.404 1.00 116.27 199 GLU B CA 1
ATOM 3153 C C . GLU B 2 199 ? 5.550 23.986 5.440 1.00 116.54 199 GLU B C 1
ATOM 3154 O O . GLU B 2 199 ? 4.694 23.112 5.390 1.00 114.41 199 GLU B O 1
ATOM 3160 N N . ALA B 2 200 ? 5.581 25.032 4.630 1.00 123.79 200 ALA B N 1
ATOM 3161 C CA . ALA B 2 200 ? 4.454 25.403 3.795 1.00 125.48 200 ALA B CA 1
ATOM 3162 C C . ALA B 2 200 ? 4.890 25.624 2.354 1.00 122.75 200 ALA B C 1
ATOM 3163 O O . ALA B 2 200 ? 5.707 26.502 2.078 1.00 129.61 200 ALA B O 1
ATOM 3165 N N . THR B 2 201 ? 4.346 24.832 1.435 1.00 114.54 201 THR B N 1
ATOM 3166 C CA . THR B 2 201 ? 4.573 25.060 0.008 1.00 119.47 201 THR B CA 1
ATOM 3167 C C . THR B 2 201 ? 3.289 25.591 -0.638 1.00 118.04 201 THR B C 1
ATOM 3168 O O . THR B 2 201 ? 2.236 24.958 -0.546 1.00 113.13 201 THR B O 1
ATOM 3172 N N . HIS B 2 202 ? 3.396 26.753 -1.287 1.00 119.85 202 HIS B N 1
ATOM 3173 C CA . HIS B 2 202 ? 2.258 27.431 -1.931 1.00 118.62 202 HIS B CA 1
ATOM 3174 C C . HIS B 2 202 ? 2.704 28.210 -3.185 1.00 119.39 202 HIS B C 1
ATOM 3175 O O . HIS B 2 202 ? 3.857 28.661 -3.260 1.00 109.23 202 HIS B O 1
ATOM 3182 N N . LYS B 2 203 ? 1.794 28.368 -4.159 1.00 129.50 203 LYS B N 1
ATOM 3183 C CA . LYS B 2 203 ? 2.084 29.098 -5.416 1.00 133.64 203 LYS B CA 1
ATOM 3184 C C . LYS B 2 203 ? 2.951 30.309 -5.134 1.00 129.27 203 LYS B C 1
ATOM 3185 O O . LYS B 2 203 ? 4.066 30.434 -5.628 1.00 130.09 203 LYS B O 1
ATOM 3191 N N . THR B 2 204 ? 2.419 31.163 -4.271 1.00 133.94 204 THR B N 1
ATOM 3192 C CA . THR B 2 204 ? 2.942 32.497 -4.010 1.00 142.05 204 THR B CA 1
ATOM 3193 C C . THR B 2 204 ? 4.416 32.547 -3.603 1.00 145.96 204 THR B C 1
ATOM 3194 O O . THR B 2 204 ? 5.040 33.605 -3.693 1.00 148.33 204 THR B O 1
ATOM 3198 N N . SER B 2 205 ? 4.975 31.428 -3.152 1.00 142.71 205 SER B N 1
ATOM 3199 C CA . SER B 2 205 ? 6.364 31.427 -2.733 1.00 145.57 205 SER B CA 1
ATOM 3200 C C . SER B 2 205 ? 7.178 30.263 -3.295 1.00 146.95 205 SER B C 1
ATOM 3201 O O . SER B 2 205 ? 7.029 29.115 -2.873 1.00 148.07 205 SER B O 1
ATOM 3204 N N . THR B 2 206 ? 8.053 30.593 -4.244 1.00 152.91 206 THR B N 1
ATOM 3205 C CA . THR B 2 206 ? 9.078 29.675 -4.769 1.00 151.00 206 THR B CA 1
ATOM 3206 C C . THR B 2 206 ? 9.809 28.920 -3.654 1.00 145.29 206 THR B C 1
ATOM 3207 O O . THR B 2 206 ? 10.025 27.710 -3.740 1.00 132.79 206 THR B O 1
ATOM 3211 N N . SER B 2 207 ? 10.199 29.662 -2.621 1.00 146.65 207 SER B N 1
ATOM 3212 C CA . SER B 2 207 ? 10.899 29.112 -1.463 1.00 150.89 207 SER B CA 1
ATOM 3213 C C . SER B 2 207 ? 9.892 28.704 -0.361 1.00 148.83 207 SER B C 1
ATOM 3214 O O . SER B 2 207 ? 9.075 29.527 0.062 1.00 144.25 207 SER B O 1
ATOM 3217 N N . PRO B 2 208 ? 9.947 27.440 0.111 1.00 139.77 208 PRO B N 1
ATOM 3218 C CA . PRO B 2 208 ? 8.944 26.948 1.068 1.00 137.44 208 PRO B CA 1
ATOM 3219 C C . PRO B 2 208 ? 8.934 27.716 2.386 1.00 136.07 208 PRO B C 1
ATOM 3220 O O . PRO B 2 208 ? 9.991 27.995 2.948 1.00 143.80 208 PRO B O 1
ATOM 3224 N N . ILE B 2 209 ? 7.737 28.035 2.871 1.00 130.06 209 ILE B N 1
ATOM 3225 C CA . ILE B 2 209 ? 7.564 28.869 4.063 1.00 128.70 209 ILE B CA 1
ATOM 3226 C C . ILE B 2 209 ? 7.673 28.055 5.342 1.00 125.88 209 ILE B C 1
ATOM 3227 O O . ILE B 2 209 ? 7.083 26.986 5.463 1.00 114.45 209 ILE B O 1
ATOM 3232 N N . VAL B 2 210 ? 8.393 28.606 6.312 1.00 130.29 210 VAL B N 1
ATOM 3233 C CA . VAL B 2 210 ? 8.765 27.874 7.520 1.00 143.98 210 VAL B CA 1
ATOM 3234 C C . VAL B 2 210 ? 8.578 28.693 8.805 1.00 143.94 210 VAL B C 1
ATOM 3235 O O . VAL B 2 210 ? 8.881 29.888 8.833 1.00 162.94 210 VAL B O 1
ATOM 3239 N N . LYS B 2 211 ? 8.068 28.048 9.858 1.00 123.14 211 LYS B N 1
ATOM 3240 C CA . LYS B 2 211 ? 8.166 28.580 11.227 1.00 117.72 211 LYS B CA 1
ATOM 3241 C C . LYS B 2 211 ? 8.598 27.447 12.100 1.00 111.97 211 LYS B C 1
ATOM 3242 O O . LYS B 2 211 ? 8.023 26.369 12.051 1.00 119.48 211 LYS B O 1
ATOM 3248 N N . SER B 2 212 ? 9.610 27.701 12.910 1.00 112.13 212 SER B N 1
ATOM 3249 C CA . SER B 2 212 ? 10.201 26.672 13.736 1.00 114.74 212 SER B CA 1
ATOM 3250 C C . SER B 2 212 ? 10.215 27.161 15.153 1.00 103.56 212 SER B C 1
ATOM 3251 O O . SER B 2 212 ? 10.202 28.367 15.383 1.00 107.60 212 SER B O 1
ATOM 3254 N N . PHE B 2 213 ? 10.270 26.237 16.102 1.00 100.56 213 PHE B N 1
ATOM 3255 C CA . PHE B 2 213 ? 10.462 26.614 17.497 1.00 111.96 213 PHE B CA 1
ATOM 3256 C C . PHE B 2 213 ? 11.278 25.578 18.251 1.00 122.60 213 PHE B C 1
ATOM 3257 O O . PHE B 2 213 ? 10.857 24.441 18.381 1.00 128.89 213 PHE B O 1
ATOM 3265 N N . ASN B 2 214 ? 12.444 25.990 18.747 1.00 139.20 214 ASN B N 1
ATOM 3266 C CA . ASN B 2 214 ? 13.276 25.158 19.623 1.00 145.67 214 ASN B CA 1
ATOM 3267 C C . ASN B 2 214 ? 12.597 24.926 20.958 1.00 137.22 214 ASN B C 1
ATOM 3268 O O . ASN B 2 214 ? 12.116 25.871 21.560 1.00 142.19 214 ASN B O 1
ATOM 3273 N N . ARG B 2 215 ? 12.557 23.680 21.422 1.00 128.27 215 ARG B N 1
ATOM 3274 C CA . ARG B 2 215 ? 12.036 23.382 22.753 1.00 122.50 215 ARG B CA 1
ATOM 3275 C C . ARG B 2 215 ? 12.934 24.075 23.768 1.00 137.29 215 ARG B C 1
ATOM 3276 O O . ARG B 2 215 ? 14.158 24.121 23.604 1.00 143.73 215 ARG B O 1
ATOM 3284 N N . ASN B 2 216 ? 12.329 24.641 24.803 1.00 147.59 216 ASN B N 1
ATOM 3285 C CA . ASN B 2 216 ? 13.033 25.593 25.668 1.00 158.14 216 ASN B CA 1
ATOM 3286 C C . ASN B 2 216 ? 13.446 26.899 24.947 1.00 143.96 216 ASN B C 1
ATOM 3287 O O . ASN B 2 216 ? 14.460 26.959 24.240 1.00 119.49 216 ASN B O 1
ATOM 3292 N N . PRO C 3 11 ? -77.437 46.493 8.254 1.00 183.08 11 PRO E N 1
ATOM 3293 C CA . PRO C 3 11 ? -77.294 45.569 7.128 1.00 187.11 11 PRO E CA 1
ATOM 3294 C C . PRO C 3 11 ? -76.725 44.188 7.529 1.00 193.73 11 PRO E C 1
ATOM 3295 O O . PRO C 3 11 ? -76.667 43.826 8.735 1.00 180.07 11 PRO E O 1
ATOM 3307 N N . GLY C 3 13 ? -73.764 41.093 7.737 1.00 212.31 13 GLY E N 1
ATOM 3308 C CA . GLY C 3 13 ? -72.331 40.944 7.991 1.00 214.43 13 GLY E CA 1
ATOM 3309 C C . GLY C 3 13 ? -71.539 40.553 6.750 1.00 222.29 13 GLY E C 1
ATOM 3310 O O . GLY C 3 13 ? -72.121 40.216 5.716 1.00 216.73 13 GLY E O 1
ATOM 3311 N N . PRO C 3 14 ? -70.196 40.596 6.839 1.00 223.35 14 PRO E N 1
ATOM 3312 C CA . PRO C 3 14 ? -69.402 40.249 5.665 1.00 222.99 14 PRO E CA 1
ATOM 3313 C C . PRO C 3 14 ? -69.393 38.744 5.422 1.00 224.91 14 PRO E C 1
ATOM 3314 O O . PRO C 3 14 ? -69.837 37.976 6.272 1.00 241.34 14 PRO E O 1
ATOM 3326 N N . GLY C 3 16 ? -67.938 34.917 5.084 1.00 184.81 16 GLY E N 1
ATOM 3327 C CA . GLY C 3 16 ? -67.001 34.090 5.855 1.00 178.59 16 GLY E CA 1
ATOM 3328 C C . GLY C 3 16 ? -65.737 33.748 5.094 1.00 171.13 16 GLY E C 1
ATOM 3329 O O . GLY C 3 16 ? -65.675 33.885 3.873 1.00 158.91 16 GLY E O 1
ATOM 3330 N N . MET C 3 17 ? -64.710 33.302 5.808 1.00 166.92 17 MET E N 1
ATOM 3331 C CA . MET C 3 17 ? -63.448 33.013 5.149 1.00 171.70 17 MET E CA 1
ATOM 3332 C C . MET C 3 17 ? -63.611 31.929 4.097 1.00 164.09 17 MET E C 1
ATOM 3333 O O . MET C 3 17 ? -64.538 31.127 4.180 1.00 171.76 17 MET E O 1
ATOM 3346 N N . GLY C 3 19 ? -63.076 28.469 1.977 1.00 153.89 19 GLY E N 1
ATOM 3347 C CA . GLY C 3 19 ? -63.042 27.080 2.450 1.00 152.36 19 GLY E CA 1
ATOM 3348 C C . GLY C 3 19 ? -61.657 26.473 2.471 1.00 142.53 19 GLY E C 1
ATOM 3349 O O . GLY C 3 19 ? -60.733 26.988 1.824 1.00 141.30 19 GLY E O 1
ATOM 3350 N N . GLU C 3 20 ? -61.505 25.379 3.217 1.00 126.64 20 GLU E N 1
ATOM 3351 C CA . GLU C 3 20 ? -60.194 24.773 3.359 1.00 122.99 20 GLU E CA 1
ATOM 3352 C C . GLU C 3 20 ? -59.728 24.204 2.022 1.00 131.69 20 GLU E C 1
ATOM 3353 O O . GLU C 3 20 ? -60.535 23.835 1.162 1.00 140.40 20 GLU E O 1
ATOM 3359 N N . ARG C 3 21 ? -58.416 24.158 1.842 1.00 127.59 21 ARG E N 1
ATOM 3360 C CA . ARG C 3 21 ? -57.852 23.783 0.556 1.00 123.58 21 ARG E CA 1
ATOM 3361 C C . ARG C 3 21 ? -57.912 22.281 0.337 1.00 121.02 21 ARG E C 1
ATOM 3362 O O . ARG C 3 21 ? -57.811 21.512 1.289 1.00 107.10 21 ARG E O 1
ATOM 3370 N N . GLY C 3 22 ? -58.053 21.876 -0.925 1.00 117.12 22 GLY E N 1
ATOM 3371 C CA . GLY C 3 22 ? -58.166 20.477 -1.253 1.00 112.06 22 GLY E CA 1
ATOM 3372 C C . GLY C 3 22 ? -56.934 19.709 -0.825 1.00 121.66 22 GLY E C 1
ATOM 3373 O O . GLY C 3 22 ? -55.855 20.281 -0.611 1.00 116.72 22 GLY E O 1
ATOM 3374 N N . ALA C 3 23 ? -57.107 18.400 -0.686 1.00 127.88 23 ALA E N 1
ATOM 3375 C CA . ALA C 3 23 ? -56.029 17.517 -0.253 1.00 114.24 23 ALA E CA 1
ATOM 3376 C C . ALA C 3 23 ? -55.031 17.334 -1.367 1.00 105.42 23 ALA E C 1
ATOM 3377 O O . ALA C 3 23 ? -55.376 17.429 -2.556 1.00 87.93 23 ALA E O 1
ATOM 3379 N N . ALA C 3 24 ? -53.793 17.069 -0.988 1.00 96.16 24 ALA E N 1
ATOM 3380 C CA . ALA C 3 24 ? -52.781 16.798 -1.987 1.00 104.84 24 ALA E CA 1
ATOM 3381 C C . ALA C 3 24 ? -53.223 15.640 -2.862 1.00 104.51 24 ALA E C 1
ATOM 3382 O O . ALA C 3 24 ? -53.838 14.676 -2.388 1.00 105.88 24 ALA E O 1
ATOM 3384 N N . GLY C 3 25 ? -52.900 15.739 -4.145 1.00 108.50 25 GLY E N 1
ATOM 3385 C CA . GLY C 3 25 ? -53.349 14.758 -5.115 1.00 112.65 25 GLY E CA 1
ATOM 3386 C C . GLY C 3 25 ? -52.791 13.385 -4.830 1.00 111.59 25 GLY E C 1
ATOM 3387 O O . GLY C 3 25 ? -51.777 13.239 -4.145 1.00 105.32 25 GLY E O 1
ATOM 3388 N N . ILE C 3 26 ? -53.467 12.375 -5.359 1.00 118.47 26 ILE E N 1
ATOM 3389 C CA . ILE C 3 26 ? -53.023 10.999 -5.190 1.00 119.78 26 ILE E CA 1
ATOM 3390 C C . ILE C 3 26 ? -51.699 10.732 -5.901 1.00 114.04 26 ILE E C 1
ATOM 3391 O O . ILE C 3 26 ? -51.353 11.402 -6.883 1.00 112.91 26 ILE E O 1
ATOM 3396 N N . ALA C 3 27 ? -50.945 9.774 -5.371 1.00 106.85 27 ALA E N 1
ATOM 3397 C CA . ALA C 3 27 ? -49.592 9.505 -5.857 1.00 106.55 27 ALA E CA 1
ATOM 3398 C C . ALA C 3 27 ? -49.611 8.881 -7.236 1.00 104.65 27 ALA E C 1
ATOM 3399 O O . ALA C 3 27 ? -50.561 8.179 -7.599 1.00 109.11 27 ALA E O 1
ATOM 3401 N N . GLY C 3 28 ? -48.549 9.132 -7.994 1.00 107.86 28 GLY E N 1
ATOM 3402 C CA . GLY C 3 28 ? -48.471 8.674 -9.370 1.00 113.10 28 GLY E CA 1
ATOM 3403 C C . GLY C 3 28 ? -48.254 7.169 -9.490 1.00 116.81 28 GLY E C 1
ATOM 3404 O O . GLY C 3 28 ? -47.637 6.549 -8.612 1.00 99.13 28 GLY E O 1
ATOM 3405 N N . PRO C 3 29 ? -48.758 6.571 -10.584 1.00 122.77 29 PRO E N 1
ATOM 3406 C CA . PRO C 3 29 ? -48.687 5.125 -10.758 1.00 127.22 29 PRO E CA 1
ATOM 3407 C C . PRO C 3 29 ? -47.487 4.622 -11.562 1.00 123.95 29 PRO E C 1
ATOM 3408 O O . PRO C 3 29 ? -46.781 5.406 -12.195 1.00 112.20 29 PRO E O 1
ATOM 3412 N N . LYS C 3 30 ? -47.290 3.304 -11.548 1.00 123.38 30 LYS E N 1
ATOM 3413 C CA . LYS C 3 30 ? -46.229 2.668 -12.333 1.00 122.63 30 LYS E CA 1
ATOM 3414 C C . LYS C 3 30 ? -46.359 2.920 -13.827 1.00 115.56 30 LYS E C 1
ATOM 3415 O O . LYS C 3 30 ? -47.461 2.978 -14.358 1.00 119.30 30 LYS E O 1
ATOM 3421 N N . GLY C 3 31 ? -45.221 3.020 -14.501 1.00 115.48 31 GLY E N 1
ATOM 3422 C CA . GLY C 3 31 ? -45.191 3.317 -15.925 1.00 119.14 31 GLY E CA 1
ATOM 3423 C C . GLY C 3 31 ? -45.628 2.176 -16.832 1.00 123.56 31 GLY E C 1
ATOM 3424 O O . GLY C 3 31 ? -45.797 1.031 -16.386 1.00 123.51 31 GLY E O 1
ATOM 3425 N N . PRO C 3 32 ? -45.782 2.476 -18.132 1.00 123.49 32 PRO E N 1
ATOM 3426 C CA . PRO C 3 32 ? -45.983 1.412 -19.100 1.00 132.54 32 PRO E CA 1
ATOM 3427 C C . PRO C 3 32 ? -44.732 0.553 -19.231 1.00 145.58 32 PRO E C 1
ATOM 3428 O O . PRO C 3 32 ? -43.618 1.061 -19.066 1.00 170.72 32 PRO E O 1
ATOM 3440 N N . GLY C 3 34 ? -41.852 -1.780 -21.250 1.00 144.15 34 GLY E N 1
ATOM 3441 C CA . GLY C 3 34 ? -41.003 -1.507 -22.441 1.00 157.70 34 GLY E CA 1
ATOM 3442 C C . GLY C 3 34 ? -41.165 -2.528 -23.572 1.00 177.30 34 GLY E C 1
ATOM 3443 O O . GLY C 3 34 ? -41.862 -3.525 -23.398 1.00 196.95 34 GLY E O 1
ATOM 3444 N N . PRO C 3 35 ? -40.515 -2.306 -24.740 1.00 185.91 35 PRO E N 1
ATOM 3445 C CA . PRO C 3 35 ? -40.799 -3.158 -25.901 1.00 190.28 35 PRO E CA 1
ATOM 3446 C C . PRO C 3 35 ? -40.037 -4.496 -25.911 1.00 184.99 35 PRO E C 1
ATOM 3447 O O . PRO C 3 35 ? -38.917 -4.581 -26.415 1.00 166.08 35 PRO E O 1
ATOM 3459 N N . GLY D 3 10 ? -74.963 42.668 11.072 1.00 213.66 10 GLY F N 1
ATOM 3460 C CA . GLY D 3 10 ? -75.006 41.240 11.421 1.00 213.26 10 GLY F CA 1
ATOM 3461 C C . GLY D 3 10 ? -73.621 40.615 11.475 1.00 209.10 10 GLY F C 1
ATOM 3462 O O . GLY D 3 10 ? -72.643 41.221 11.026 1.00 197.73 10 GLY F O 1
ATOM 3463 N N . PRO D 3 11 ? -73.521 39.387 12.025 1.00 207.99 11 PRO F N 1
ATOM 3464 C CA . PRO D 3 11 ? -72.216 38.734 12.084 1.00 202.14 11 PRO F CA 1
ATOM 3465 C C . PRO D 3 11 ? -71.829 38.244 10.693 1.00 202.21 11 PRO F C 1
ATOM 3466 O O . PRO D 3 11 ? -72.687 38.210 9.819 1.00 207.02 11 PRO F O 1
ATOM 3478 N N . GLY D 3 13 ? -70.743 35.738 7.509 1.00 185.62 13 GLY F N 1
ATOM 3479 C CA . GLY D 3 13 ? -71.265 34.464 7.036 1.00 180.34 13 GLY F CA 1
ATOM 3480 C C . GLY D 3 13 ? -70.379 33.295 7.420 1.00 175.54 13 GLY F C 1
ATOM 3481 O O . GLY D 3 13 ? -69.250 33.477 7.876 1.00 170.16 13 GLY F O 1
ATOM 3482 N N . PRO D 3 14 ? -70.885 32.075 7.237 1.00 172.44 14 PRO F N 1
ATOM 3483 C CA . PRO D 3 14 ? -70.049 30.946 7.609 1.00 170.61 14 PRO F CA 1
ATOM 3484 C C . PRO D 3 14 ? -68.871 30.755 6.627 1.00 167.09 14 PRO F C 1
ATOM 3485 O O . PRO D 3 14 ? -68.893 31.309 5.532 1.00 169.83 14 PRO F O 1
ATOM 3497 N N . GLY D 3 16 ? -66.574 29.012 3.777 1.00 143.08 16 GLY F N 1
ATOM 3498 C CA . GLY D 3 16 ? -66.903 28.357 2.506 1.00 141.26 16 GLY F CA 1
ATOM 3499 C C . GLY D 3 16 ? -66.600 26.870 2.508 1.00 139.91 16 GLY F C 1
ATOM 3500 O O . GLY D 3 16 ? -65.832 26.383 3.344 1.00 142.77 16 GLY F O 1
ATOM 3501 N N . MET D 3 17 ? -67.189 26.137 1.566 1.00 138.93 17 MET F N 1
ATOM 3502 C CA . MET D 3 17 ? -66.935 24.692 1.475 1.00 140.59 17 MET F CA 1
ATOM 3503 C C . MET D 3 17 ? -65.483 24.410 1.072 1.00 132.38 17 MET F C 1
ATOM 3504 O O . MET D 3 17 ? -64.852 25.251 0.443 1.00 137.37 17 MET F O 1
ATOM 3517 N N . GLY D 3 19 ? -62.132 22.966 -0.847 1.00 112.47 19 GLY F N 1
ATOM 3518 C CA . GLY D 3 19 ? -61.755 22.989 -2.268 1.00 110.26 19 GLY F CA 1
ATOM 3519 C C . GLY D 3 19 ? -61.560 21.642 -2.932 1.00 100.79 19 GLY F C 1
ATOM 3520 O O . GLY D 3 19 ? -61.530 20.611 -2.277 1.00 99.11 19 GLY F O 1
ATOM 3521 N N . GLU D 3 20 ? -61.429 21.659 -4.249 1.00 101.50 20 GLU F N 1
ATOM 3522 C CA . GLU D 3 20 ? -61.179 20.449 -5.011 1.00 108.08 20 GLU F CA 1
ATOM 3523 C C . GLU D 3 20 ? -59.854 19.806 -4.623 1.00 105.14 20 GLU F C 1
ATOM 3524 O O . GLU D 3 20 ? -58.917 20.510 -4.280 1.00 107.63 20 GLU F O 1
ATOM 3530 N N . ARG D 3 21 ? -59.773 18.473 -4.655 1.00 115.28 21 ARG F N 1
ATOM 3531 C CA . ARG D 3 21 ? -58.522 17.809 -4.280 1.00 113.65 21 ARG F CA 1
ATOM 3532 C C . ARG D 3 21 ? -57.546 17.918 -5.450 1.00 101.85 21 ARG F C 1
ATOM 3533 O O . ARG D 3 21 ? -57.929 18.013 -6.634 1.00 90.96 21 ARG F O 1
ATOM 3541 N N . GLY D 3 22 ? -56.270 17.926 -5.103 1.00 91.22 22 GLY F N 1
ATOM 3542 C CA . GLY D 3 22 ? -55.233 18.216 -6.081 1.00 93.81 22 GLY F CA 1
ATOM 3543 C C . GLY D 3 22 ? -55.211 17.196 -7.193 1.00 88.89 22 GLY F C 1
ATOM 3544 O O . GLY D 3 22 ? -55.774 16.111 -7.062 1.00 97.95 22 GLY F O 1
ATOM 3545 N N . ALA D 3 23 ? -54.555 17.545 -8.287 1.00 93.47 23 ALA F N 1
ATOM 3546 C CA . ALA D 3 23 ? -54.449 16.642 -9.417 1.00 95.69 23 ALA F CA 1
ATOM 3547 C C . ALA D 3 23 ? -53.572 15.467 -9.056 1.00 103.57 23 ALA F C 1
ATOM 3548 O O . ALA D 3 23 ? -52.623 15.593 -8.268 1.00 102.13 23 ALA F O 1
ATOM 3550 N N . ALA D 3 24 ? -53.888 14.326 -9.657 1.00 108.71 24 ALA F N 1
ATOM 3551 C CA . ALA D 3 24 ? -53.102 13.130 -9.450 1.00 106.84 24 ALA F CA 1
ATOM 3552 C C . ALA D 3 24 ? -51.720 13.273 -10.082 1.00 102.16 24 ALA F C 1
ATOM 3553 O O . ALA D 3 24 ? -51.560 13.889 -11.150 1.00 90.66 24 ALA F O 1
ATOM 3555 N N . GLY D 3 25 ? -50.727 12.695 -9.408 1.00 97.70 25 GLY F N 1
ATOM 3556 C CA . GLY D 3 25 ? -49.346 12.715 -9.881 1.00 98.28 25 GLY F CA 1
ATOM 3557 C C . GLY D 3 25 ? -49.139 11.880 -11.126 1.00 94.61 25 GLY F C 1
ATOM 3558 O O . GLY D 3 25 ? -49.838 10.905 -11.356 1.00 96.65 25 GLY F O 1
ATOM 3559 N N . ILE D 3 26 ? -48.172 12.266 -11.938 1.00 97.12 26 ILE F N 1
ATOM 3560 C CA . ILE D 3 26 ? -47.930 11.577 -13.200 1.00 106.15 26 ILE F CA 1
ATOM 3561 C C . ILE D 3 26 ? -47.401 10.150 -13.051 1.00 113.37 26 ILE F C 1
ATOM 3562 O O . ILE D 3 26 ? -46.786 9.802 -12.044 1.00 106.63 26 ILE F O 1
ATOM 3567 N N . ALA D 3 27 ? -47.631 9.345 -14.084 1.00 117.58 27 ALA F N 1
ATOM 3568 C CA . ALA D 3 27 ? -47.052 8.021 -14.172 1.00 116.20 27 ALA F CA 1
ATOM 3569 C C . ALA D 3 27 ? -45.572 8.099 -14.522 1.00 117.70 27 ALA F C 1
ATOM 3570 O O . ALA D 3 27 ? -45.118 9.031 -15.189 1.00 103.86 27 ALA F O 1
ATOM 3572 N N . GLY D 3 28 ? -44.834 7.084 -14.085 1.00 127.18 28 GLY F N 1
ATOM 3573 C CA . GLY D 3 28 ? -43.412 6.963 -14.373 1.00 124.48 28 GLY F CA 1
ATOM 3574 C C . GLY D 3 28 ? -43.129 6.605 -15.823 1.00 130.94 28 GLY F C 1
ATOM 3575 O O . GLY D 3 28 ? -43.976 6.068 -16.531 1.00 142.85 28 GLY F O 1
ATOM 3576 N N . PRO D 3 29 ? -41.923 6.902 -16.289 1.00 136.06 29 PRO F N 1
ATOM 3577 C CA . PRO D 3 29 ? -41.618 6.665 -17.697 1.00 140.24 29 PRO F CA 1
ATOM 3578 C C . PRO D 3 29 ? -41.487 5.169 -18.024 1.00 144.52 29 PRO F C 1
ATOM 3579 O O . PRO D 3 29 ? -41.529 4.331 -17.114 1.00 137.53 29 PRO F O 1
ATOM 3583 N N . LYS D 3 30 ? -41.354 4.860 -19.313 1.00 149.08 30 LYS F N 1
ATOM 3584 C CA . LYS D 3 30 ? -41.295 3.476 -19.792 1.00 152.93 30 LYS F CA 1
ATOM 3585 C C . LYS D 3 30 ? -40.182 2.638 -19.173 1.00 156.33 30 LYS F C 1
ATOM 3586 O O . LYS D 3 30 ? -39.084 3.130 -18.937 1.00 163.19 30 LYS F O 1
ATOM 3592 N N . GLY D 3 31 ? -40.474 1.358 -18.967 1.00 154.12 31 GLY F N 1
ATOM 3593 C CA . GLY D 3 31 ? -39.549 0.419 -18.356 1.00 148.65 31 GLY F CA 1
ATOM 3594 C C . GLY D 3 31 ? -38.417 -0.055 -19.243 1.00 154.60 31 GLY F C 1
ATOM 3595 O O . GLY D 3 31 ? -38.325 0.295 -20.424 1.00 151.59 31 GLY F O 1
ATOM 3596 N N . PRO D 3 32 ? -37.531 -0.874 -18.671 1.00 162.14 32 PRO F N 1
ATOM 3597 C CA . PRO D 3 32 ? -36.464 -1.426 -19.502 1.00 176.10 32 PRO F CA 1
ATOM 3598 C C . PRO D 3 32 ? -36.996 -2.298 -20.656 1.00 195.54 32 PRO F C 1
ATOM 3599 O O . PRO D 3 32 ? -38.176 -2.671 -20.659 1.00 206.09 32 PRO F O 1
ATOM 3611 N N . GLY D 3 34 ? -37.831 -5.265 -23.323 1.00 194.60 34 GLY F N 1
ATOM 3612 C CA . GLY D 3 34 ? -38.146 -6.683 -23.437 1.00 180.07 34 GLY F CA 1
ATOM 3613 C C . GLY D 3 34 ? -37.174 -7.438 -24.313 1.00 163.76 34 GLY F C 1
ATOM 3614 O O . GLY D 3 34 ? -36.769 -8.545 -23.972 1.00 152.88 34 GLY F O 1
ATOM 3615 N N . GLY E 3 10 ? -79.089 43.216 11.506 1.00 205.08 10 GLY G N 1
ATOM 3616 C CA . GLY E 3 10 ? -79.233 42.553 10.179 1.00 204.30 10 GLY G CA 1
ATOM 3617 C C . GLY E 3 10 ? -78.906 41.068 10.182 1.00 213.04 10 GLY G C 1
ATOM 3618 O O . GLY E 3 10 ? -78.357 40.542 11.155 1.00 197.12 10 GLY G O 1
ATOM 3619 N N . PRO E 3 11 ? -79.233 40.371 9.080 1.00 233.04 11 PRO G N 1
ATOM 3620 C CA . PRO E 3 11 ? -78.907 38.950 9.010 1.00 243.89 11 PRO G CA 1
ATOM 3621 C C . PRO E 3 11 ? -77.399 38.761 8.790 1.00 251.62 11 PRO G C 1
ATOM 3622 O O . PRO E 3 11 ? -76.729 39.728 8.460 1.00 277.97 11 PRO G O 1
ATOM 3634 N N . GLY E 3 13 ? -73.725 37.451 6.973 1.00 193.53 13 GLY G N 1
ATOM 3635 C CA . GLY E 3 13 ? -73.219 37.489 5.596 1.00 193.78 13 GLY G CA 1
ATOM 3636 C C . GLY E 3 13 ? -73.349 36.161 4.866 1.00 201.44 13 GLY G C 1
ATOM 3637 O O . GLY E 3 13 ? -73.686 35.146 5.474 1.00 209.71 13 GLY G O 1
ATOM 3638 N N . PRO E 3 14 ? -73.061 36.144 3.549 1.00 203.76 14 PRO G N 1
ATOM 3639 C CA . PRO E 3 14 ? -73.175 34.885 2.803 1.00 196.99 14 PRO G CA 1
ATOM 3640 C C . PRO E 3 14 ? -71.995 33.950 3.090 1.00 191.44 14 PRO G C 1
ATOM 3641 O O . PRO E 3 14 ? -71.006 34.386 3.686 1.00 205.90 14 PRO G O 1
ATOM 3653 N N . GLY E 3 16 ? -68.613 31.794 2.568 1.00 157.15 16 GLY G N 1
ATOM 3654 C CA . GLY E 3 16 ? -67.365 32.131 1.879 1.00 154.90 16 GLY G CA 1
ATOM 3655 C C . GLY E 3 16 ? -67.130 31.323 0.618 1.00 154.24 16 GLY G C 1
ATOM 3656 O O . GLY E 3 16 ? -67.712 30.248 0.436 1.00 152.29 16 GLY G O 1
ATOM 3657 N N . MET E 3 17 ? -66.281 31.836 -0.266 1.00 152.81 17 MET G N 1
ATOM 3658 C CA . MET E 3 17 ? -66.066 31.154 -1.534 1.00 152.78 17 MET G CA 1
ATOM 3659 C C . MET E 3 17 ? -65.410 29.795 -1.284 1.00 143.71 17 MET G C 1
ATOM 3660 O O . MET E 3 17 ? -64.796 29.576 -0.239 1.00 134.35 17 MET G O 1
ATOM 3673 N N . GLY E 3 19 ? -62.846 26.648 -1.378 1.00 121.57 19 GLY G N 1
ATOM 3674 C CA . GLY E 3 19 ? -61.414 26.628 -1.109 1.00 118.96 19 GLY G CA 1
ATOM 3675 C C . GLY E 3 19 ? -60.564 26.387 -2.346 1.00 115.16 19 GLY G C 1
ATOM 3676 O O . GLY E 3 19 ? -61.050 25.920 -3.379 1.00 98.90 19 GLY G O 1
ATOM 3677 N N . GLU E 3 20 ? -59.283 26.721 -2.243 1.00 115.78 20 GLU G N 1
ATOM 3678 C CA . GLU E 3 20 ? -58.351 26.498 -3.353 1.00 121.92 20 GLU G CA 1
ATOM 3679 C C . GLU E 3 20 ? -58.157 25.005 -3.610 1.00 107.75 20 GLU G C 1
ATOM 3680 O O . GLU E 3 20 ? -58.289 24.207 -2.704 1.00 107.19 20 GLU G O 1
ATOM 3686 N N . ARG E 3 21 ? -57.830 24.630 -4.838 1.00 97.75 21 ARG G N 1
ATOM 3687 C CA . ARG E 3 21 ? -57.478 23.243 -5.120 1.00 95.07 21 ARG G CA 1
ATOM 3688 C C . ARG E 3 21 ? -56.117 22.900 -4.552 1.00 87.43 21 ARG G C 1
ATOM 3689 O O . ARG E 3 21 ? -55.229 23.736 -4.536 1.00 104.93 21 ARG G O 1
ATOM 3697 N N . GLY E 3 22 ? -55.964 21.668 -4.093 1.00 84.02 22 GLY G N 1
ATOM 3698 C CA . GLY E 3 22 ? -54.742 21.208 -3.447 1.00 85.59 22 GLY G CA 1
ATOM 3699 C C . GLY E 3 22 ? -53.597 20.957 -4.401 1.00 89.22 22 GLY G C 1
ATOM 3700 O O . GLY E 3 22 ? -53.737 21.035 -5.633 1.00 80.61 22 GLY G O 1
ATOM 3701 N N . ALA E 3 23 ? -52.454 20.636 -3.812 1.00 90.88 23 ALA G N 1
ATOM 3702 C CA . ALA E 3 23 ? -51.253 20.388 -4.586 1.00 102.91 23 ALA G CA 1
ATOM 3703 C C . ALA E 3 23 ? -51.361 19.077 -5.327 1.00 106.62 23 ALA G C 1
ATOM 3704 O O . ALA E 3 23 ? -51.998 18.134 -4.860 1.00 118.36 23 ALA G O 1
ATOM 3706 N N . ALA E 3 24 ? -50.696 19.010 -6.471 1.00 110.68 24 ALA G N 1
ATOM 3707 C CA . ALA E 3 24 ? -50.582 17.764 -7.232 1.00 109.25 24 ALA G CA 1
ATOM 3708 C C . ALA E 3 24 ? -49.721 16.706 -6.517 1.00 106.81 24 ALA G C 1
ATOM 3709 O O . ALA E 3 24 ? -48.739 17.023 -5.837 1.00 96.56 24 ALA G O 1
ATOM 3711 N N . GLY E 3 25 ? -50.116 15.450 -6.684 1.00 105.92 25 GLY G N 1
ATOM 3712 C CA . GLY E 3 25 ? -49.409 14.318 -6.106 1.00 102.35 25 GLY G CA 1
ATOM 3713 C C . GLY E 3 25 ? -48.059 14.046 -6.738 1.00 103.37 25 GLY G C 1
ATOM 3714 O O . GLY E 3 25 ? -47.775 14.453 -7.858 1.00 99.36 25 GLY G O 1
ATOM 3715 N N . ILE E 3 26 ? -47.215 13.354 -5.996 1.00 103.60 26 ILE G N 1
ATOM 3716 C CA . ILE E 3 26 ? -45.901 12.965 -6.496 1.00 102.26 26 ILE G CA 1
ATOM 3717 C C . ILE E 3 26 ? -45.989 12.015 -7.672 1.00 101.59 26 ILE G C 1
ATOM 3718 O O . ILE E 3 26 ? -46.951 11.270 -7.815 1.00 112.39 26 ILE G O 1
ATOM 3723 N N . ALA E 3 27 ? -44.954 12.032 -8.497 1.00 110.63 27 ALA G N 1
ATOM 3724 C CA . ALA E 3 27 ? -44.887 11.175 -9.677 1.00 109.71 27 ALA G CA 1
ATOM 3725 C C . ALA E 3 27 ? -44.677 9.716 -9.301 1.00 109.04 27 ALA G C 1
ATOM 3726 O O . ALA E 3 27 ? -44.137 9.413 -8.242 1.00 96.76 27 ALA G O 1
ATOM 3728 N N . GLY E 3 28 ? -45.121 8.826 -10.184 1.00 114.34 28 GLY G N 1
ATOM 3729 C CA . GLY E 3 28 ? -44.951 7.387 -10.005 1.00 116.76 28 GLY G CA 1
ATOM 3730 C C . GLY E 3 28 ? -43.568 6.877 -10.365 1.00 113.49 28 GLY G C 1
ATOM 3731 O O . GLY E 3 28 ? -42.758 7.624 -10.933 1.00 115.37 28 GLY G O 1
ATOM 3732 N N . PRO E 3 29 ? -43.293 5.593 -10.047 1.00 110.71 29 PRO G N 1
ATOM 3733 C CA . PRO E 3 29 ? -42.041 4.940 -10.440 1.00 110.12 29 PRO G CA 1
ATOM 3734 C C . PRO E 3 29 ? -42.076 4.288 -11.817 1.00 111.95 29 PRO G C 1
ATOM 3735 O O . PRO E 3 29 ? -43.141 4.126 -12.408 1.00 124.76 29 PRO G O 1
ATOM 3739 N N . LYS E 3 30 ? -40.902 3.910 -12.308 1.00 119.27 30 LYS G N 1
ATOM 3740 C CA . LYS E 3 30 ? -40.736 3.414 -13.673 1.00 127.37 30 LYS G CA 1
ATOM 3741 C C . LYS E 3 30 ? -41.500 2.119 -13.970 1.00 142.12 30 LYS G C 1
ATOM 3742 O O . LYS E 3 30 ? -41.643 1.249 -13.103 1.00 137.65 30 LYS G O 1
ATOM 3748 N N . GLY E 3 31 ? -41.988 1.990 -15.205 1.00 149.11 31 GLY G N 1
ATOM 3749 C CA . GLY E 3 31 ? -42.778 0.819 -15.606 1.00 153.59 31 GLY G CA 1
ATOM 3750 C C . GLY E 3 31 ? -41.995 -0.485 -15.621 1.00 156.50 31 GLY G C 1
ATOM 3751 O O . GLY E 3 31 ? -40.789 -0.466 -15.813 1.00 154.35 31 GLY G O 1
ATOM 3752 N N . PRO E 3 32 ? -42.669 -1.628 -15.390 1.00 165.06 32 PRO G N 1
ATOM 3753 C CA . PRO E 3 32 ? -41.904 -2.885 -15.447 1.00 161.75 32 PRO G CA 1
ATOM 3754 C C . PRO E 3 32 ? -41.331 -3.162 -16.860 1.00 166.24 32 PRO G C 1
ATOM 3755 O O . PRO E 3 32 ? -41.716 -2.498 -17.820 1.00 163.30 32 PRO G O 1
ATOM 3767 N N . GLY E 3 34 ? -40.370 -5.035 -20.518 1.00 172.05 34 GLY G N 1
ATOM 3768 C CA . GLY E 3 34 ? -41.040 -5.788 -21.590 1.00 167.22 34 GLY G CA 1
ATOM 3769 C C . GLY E 3 34 ? -40.734 -7.277 -21.651 1.00 157.83 34 GLY G C 1
ATOM 3770 O O . GLY E 3 34 ? -40.826 -7.895 -22.716 1.00 139.93 34 GLY G O 1
#

Secondary structure (DSSP, 8-state):
--EEEEPPPEEE-TT--EEEEEEEESS-STTSEEEEEEE-TTS-EEEEEEE-TTT--EEE-GGGTTTEEEEEETTTTEEEEEE-S--SSS-EEEEEEEESSS--EE---EEEEE-SPPPBPPEEEEEPPPSS----SEEEEEEEEEEEBSS--EEEETTTTBSTTEEEEEEEEETTEEEEEEEEEEETTTTTTS--EEEEEEGGGTEEEEEE----/---EEEE-SEEEEETTS-EEEEEEESS--EETTEE-EEEEEE-TTS--EEEEETTTEE-TT--TTEEEEEETTEEEEEESS--GGG-EEEEEEESSSBSPEE----EEEEE---B--EEEEEPPPHHHHHHTEEEEEEEEEEEBSS-EEEEEEETTEE--SSEEEEE----SS--SEEEEEEEEEEHHHHHH--EEEEEEEETTEEEEEEEEEE--/------PPPPPPPPPPPP---/-------PPPPPPPPPPP---/----------PPPPPPBPP--

Nearest PDB structures (foldseek):
  4bkl-assembly1_A  TM=1.005E+00  e=1.549E-43  Mus musculus
  7tcq-assembly1_H  TM=9.415E-01  e=3.403E-34  Mus musculus
  7txw-assembly1_H  TM=8.627E-01  e=3.787E-34  Mus musculus
  8rtw-assembly2_D  TM=8.846E-01  e=7.580E-33  Mus musculus
  5h2b-assembly1_A  TM=8.117E-01  e=6.823E-34  Mus musculus